Protein AF-A0A258SBU0-F1 (afdb_monomer)

Sequence (591 aa):
MAEHQRAELSAAFKVKAISLIIVVALVLLYWWTFNDESRAESRYRLAQSAAPDIIPSAPIALHGDIRVIGIAGDGEPVDRSDRDERGNVRRYREGCDALCAALLAMPAVRSVTVVSLDLFKEAPKPGAGTRFRLVPRAQCSAPTVLPQNPDALRDPADAAAARRLEERAWPGNVAGNPKWTAVFLQRQSLATEWALRLSTRDCIIAEPPKPHADFTIGKYVYERFGRSPPSYEWNWSFDALPVTASLLQVTDGQGRIRFRQTHASTLMLIRPLLPGLVGFVSYATPVFGWLRTPLINDSADREIDDNSRLLKYTTLTPTKITGQSIPLVKARLIELVGNRSAPASDPAFGLVDGWMQSLGLATVQDDDRKLLVDLIKDKRVTQFQSIDDAIVHFGDDLTVLHAPILRRIAADGANREVVQPLAAQLYRLPDRSPAIIALEDAILKDPKKRRYADGLIVQQADRGAAAVPLLIRIIREHAERSQIAREQAINNHPDQEIEPIAAARIALCRIGPAAIGAVDALREMMANDLLPERTLDDINWKVMLARIGTPLHEITKPSSRGQITEAKFQERLGKNMVDFDVRRGCDVSSV

Solvent-accessible surface area (backbone atoms only — not comparable to full-atom values): 32927 Å² total; per-residue (Å²): 116,73,67,62,56,51,54,52,53,51,51,55,50,50,52,52,51,49,52,49,50,51,51,51,49,50,50,52,50,55,51,50,52,51,47,50,52,22,33,51,47,31,52,49,52,44,62,72,57,43,59,84,65,38,80,58,96,58,56,43,82,71,43,38,34,33,31,40,30,41,66,80,47,90,64,75,77,69,55,84,77,50,45,45,102,84,69,43,60,54,66,80,78,92,60,45,26,14,65,46,42,33,48,54,68,36,88,56,32,59,31,37,27,43,25,87,58,69,88,79,75,79,83,78,58,75,69,58,45,45,19,36,30,70,42,54,44,94,72,58,90,61,82,51,59,72,59,44,62,41,52,71,53,57,51,70,67,57,52,50,50,51,49,55,51,51,62,68,53,55,92,59,70,77,80,87,38,69,66,50,54,50,53,49,52,63,57,44,40,48,48,46,49,48,23,51,40,47,55,70,53,27,27,32,45,83,44,80,38,68,79,74,39,48,26,38,42,36,38,48,70,48,67,40,85,57,77,76,67,95,52,84,73,52,43,90,65,71,66,52,56,31,30,45,28,39,35,43,35,34,26,40,57,86,70,48,78,57,32,32,45,49,44,26,38,34,54,32,64,75,45,82,66,45,88,42,72,53,70,54,102,86,52,68,46,82,43,79,28,35,38,52,41,87,42,61,80,63,97,83,66,98,64,78,60,59,66,64,52,45,47,66,50,25,62,58,56,57,75,73,75,79,73,79,47,71,68,58,55,53,52,51,49,53,52,50,71,71,37,81,86,62,60,64,74,44,39,50,62,72,42,49,38,64,52,27,49,49,40,73,79,47,89,75,51,74,68,54,56,52,47,53,49,50,49,57,64,36,82,56,54,63,66,35,86,28,49,65,50,34,50,71,57,61,56,84,79,39,51,77,46,54,65,44,46,53,54,38,32,65,73,41,26,82,43,53,61,44,22,33,48,52,21,58,45,54,64,76,44,73,73,72,67,86,59,86,48,73,68,56,48,57,28,71,72,31,75,64,38,31,38,36,28,34,23,57,46,33,43,38,24,82,48,37,52,77,31,40,68,59,39,52,49,48,35,50,58,28,25,53,50,28,46,53,37,59,76,64,71,51,98,60,67,51,66,59,36,42,47,39,38,53,22,28,47,31,12,42,27,63,35,15,59,61,28,41,84,44,51,64,62,51,51,52,38,57,77,65,63,40,54,57,67,74,58,71,42,31,66,66,47,51,50,24,42,49,42,17,62,47,60,56,91,78,55,76,70,37,74,90,52,74,91,57,54,58,70,59,44,38,52,49,52,54,58,51,61,74,78,58,51,60,80,65,69,43,66,65,90,78,127

pLDDT: mean 78.69, std 15.48, range [25.23, 97.31]

Secondary structure (DSSP, 8-state):
-HHHHHHHHHHHHHHHHHHHHHHHHHHHHHHHHHHHHHHHHHHHHHHHH-PPPB--SS-B---EEEEEES---S-----TT-B-TTS-B--------HHHHHHHHSTTEEEEEEEPPPSS--SPPTT-SEEEEEEEGGG--SPPPPPSSGGGS--HHHHHHHHHHHHHH-SS-STT-HHHHHHHHHHTHHHHHHHHHHHHTEEEEEEPPPS--SEEEEEEEEEESSPPPS-SSEES--SPPPEEEEEEEEEETTS-EEEEEEEEEEEEEEES---EEEEETTEEEEE-SEEEEEEESSSS-SS--HHHHHHHHBSPPPPP-----HHHHHHHHHHHHH-TTS-TT-GGGGGHHHHHHHGGGS---HHHHHHHHHHHH-TT----TTHHHHHHHHTT--HHHHHHHHHHHHHHTT-HHHHHHHHTTGGG-S---SSPPHHHHHHHH-TTTTTT-HHHHHHGGGGGGGGHHHHHHHHHHHHHHHHHHHHT--S--GGGGTHHHHHHHHHHHHHGGGGGGGHHHHHHHHHTT-S-HHHHT-HHHHHHHHHHT--GGGSPPPTT-TTS-HHHHHHHHHHHHHT--HHHHSS-S--

Mean predicted aligned error: 13.84 Å

Structure (mmCIF, N/CA/C/O backbone):
data_AF-A0A258SBU0-F1
#
_entry.id   AF-A0A258SBU0-F1
#
loop_
_atom_site.group_PDB
_atom_site.id
_atom_site.type_symbol
_atom_site.label_atom_id
_atom_site.label_alt_id
_atom_site.label_comp_id
_atom_site.label_asym_id
_atom_site.label_entity_id
_atom_site.label_seq_id
_atom_site.pdbx_PDB_ins_code
_atom_site.Cartn_x
_atom_site.Cartn_y
_atom_site.Cartn_z
_atom_site.occupancy
_atom_site.B_iso_or_equiv
_atom_site.auth_seq_id
_atom_site.auth_comp_id
_atom_site.auth_asym_id
_atom_site.auth_atom_id
_atom_site.pdbx_PDB_model_num
ATOM 1 N N . MET A 1 1 ? -80.700 -7.078 -44.239 1.00 50.84 1 MET A N 1
ATOM 2 C CA . MET A 1 1 ? -79.692 -8.052 -43.747 1.00 50.84 1 MET A CA 1
ATOM 3 C C . MET A 1 1 ? -78.393 -7.397 -43.261 1.00 50.84 1 MET A C 1
ATOM 5 O O . MET A 1 1 ? -77.913 -7.797 -42.212 1.00 50.84 1 MET A O 1
ATOM 9 N N . ALA A 1 2 ? -77.854 -6.366 -43.930 1.00 53.31 2 ALA A N 1
ATOM 10 C CA . ALA A 1 2 ? -76.596 -5.714 -43.522 1.00 53.31 2 ALA A CA 1
ATOM 11 C C . ALA A 1 2 ? -76.666 -4.861 -42.227 1.00 53.31 2 ALA A C 1
ATOM 13 O O . ALA A 1 2 ? -75.663 -4.726 -41.529 1.00 53.31 2 ALA A O 1
ATOM 14 N N . GLU A 1 3 ? -77.830 -4.305 -41.867 1.00 51.34 3 GLU A N 1
ATOM 15 C CA . GLU A 1 3 ? -77.994 -3.517 -40.628 1.00 51.34 3 GLU A CA 1
ATOM 16 C C . GLU A 1 3 ? -78.037 -4.375 -39.359 1.00 51.34 3 GLU A C 1
ATOM 18 O O . GLU A 1 3 ? -77.474 -3.986 -38.336 1.00 51.34 3 GLU A O 1
ATOM 23 N N . HIS A 1 4 ? -78.619 -5.576 -39.434 1.00 51.84 4 HIS A N 1
ATOM 24 C CA . HIS A 1 4 ? -78.709 -6.461 -38.272 1.00 51.84 4 HIS A CA 1
ATOM 25 C C . HIS A 1 4 ? -77.330 -7.020 -37.879 1.00 51.84 4 HIS A C 1
ATOM 27 O O . HIS A 1 4 ? -76.992 -7.036 -36.698 1.00 51.84 4 HIS A O 1
ATOM 33 N N . GLN A 1 5 ? -76.481 -7.340 -38.868 1.00 49.09 5 GLN A N 1
ATOM 34 C CA . GLN A 1 5 ? -75.089 -7.753 -38.639 1.00 49.09 5 GLN A CA 1
ATOM 35 C C . GLN A 1 5 ? -74.208 -6.628 -38.062 1.00 49.09 5 GLN A C 1
ATOM 37 O O . GLN A 1 5 ? -73.324 -6.901 -37.251 1.00 49.09 5 GLN A O 1
ATOM 42 N N . ARG A 1 6 ? -74.444 -5.353 -38.420 1.00 52.56 6 ARG A N 1
ATOM 43 C CA . ARG A 1 6 ? -73.710 -4.211 -37.832 1.00 52.56 6 ARG A CA 1
ATOM 44 C C . ARG A 1 6 ? -74.069 -3.973 -36.363 1.00 52.56 6 ARG A C 1
ATOM 46 O O . ARG A 1 6 ? -73.183 -3.635 -35.576 1.00 52.56 6 ARG A O 1
ATOM 53 N N . ALA A 1 7 ? -75.333 -4.168 -35.984 1.00 54.12 7 ALA A N 1
ATOM 54 C CA . ALA A 1 7 ? -75.779 -4.028 -34.598 1.00 54.12 7 ALA A CA 1
ATOM 55 C C . ALA A 1 7 ? -75.195 -5.127 -33.687 1.00 54.12 7 ALA A C 1
ATOM 57 O O . ALA A 1 7 ? -74.716 -4.826 -32.592 1.00 54.12 7 ALA A O 1
ATOM 58 N N . GLU A 1 8 ? -75.139 -6.375 -34.163 1.00 53.78 8 GLU A N 1
ATOM 59 C CA . GLU A 1 8 ? -74.544 -7.490 -33.412 1.00 53.78 8 GLU A CA 1
ATOM 60 C C . GLU A 1 8 ? -73.018 -7.369 -33.271 1.00 53.78 8 GLU A C 1
ATOM 62 O O . GLU A 1 8 ? -72.479 -7.591 -32.184 1.00 53.78 8 GLU A O 1
ATOM 67 N N . LEU A 1 9 ? -72.313 -6.917 -34.318 1.00 51.19 9 LEU A N 1
ATOM 68 C CA . LEU A 1 9 ? -70.873 -6.631 -34.247 1.00 51.19 9 LEU A CA 1
ATOM 69 C C . LEU A 1 9 ? -70.554 -5.492 -33.261 1.00 51.19 9 LEU A C 1
ATOM 71 O O . LEU A 1 9 ? -69.560 -5.567 -32.538 1.00 51.19 9 LEU A O 1
ATOM 75 N N . SER A 1 10 ? -71.410 -4.466 -33.176 1.00 60.03 10 SER A N 1
ATOM 76 C CA . SER A 1 10 ? -71.272 -3.362 -32.212 1.00 60.03 10 SER A CA 1
ATOM 77 C C . SER A 1 10 ? -71.457 -3.824 -30.762 1.00 60.03 10 SER A C 1
ATOM 79 O O . SER A 1 10 ? -70.680 -3.438 -29.885 1.00 60.03 10 SER A O 1
ATOM 81 N N . ALA A 1 11 ? -72.450 -4.679 -30.501 1.00 59.41 11 ALA A N 1
ATOM 82 C CA . ALA A 1 11 ? -72.702 -5.228 -29.172 1.00 59.41 11 ALA A CA 1
ATOM 83 C C . ALA A 1 11 ? -71.571 -6.169 -28.720 1.00 59.41 11 ALA A C 1
ATOM 85 O O . ALA A 1 11 ? -71.055 -6.020 -27.611 1.00 59.41 11 ALA A O 1
ATOM 86 N N . ALA A 1 12 ? -71.106 -7.064 -29.598 1.00 60.84 12 ALA A N 1
ATOM 87 C CA . ALA A 1 12 ? -69.988 -7.963 -29.311 1.00 60.84 12 ALA A CA 1
ATOM 88 C C . ALA A 1 12 ? -68.671 -7.205 -29.054 1.00 60.84 12 ALA A C 1
ATOM 90 O O . ALA A 1 12 ? -67.899 -7.585 -28.171 1.00 60.84 12 ALA A O 1
ATOM 91 N N . PHE A 1 13 ? -68.420 -6.108 -29.778 1.00 66.38 13 PHE A N 1
ATOM 92 C CA . PHE A 1 13 ? -67.245 -5.262 -29.556 1.00 66.38 13 PHE A CA 1
ATOM 93 C C . PHE A 1 13 ? -67.315 -4.516 -28.216 1.00 66.38 13 PHE A C 1
ATOM 95 O O . PHE A 1 13 ? -66.326 -4.478 -27.487 1.00 66.38 13 PHE A O 1
ATOM 102 N N . LYS A 1 14 ? -68.489 -3.987 -27.840 1.00 67.75 14 LYS A N 1
ATOM 103 C CA . LYS A 1 14 ? -68.703 -3.336 -26.536 1.00 67.75 14 LYS A CA 1
ATOM 104 C C . LYS A 1 14 ? -68.520 -4.306 -25.371 1.00 67.75 14 LYS A C 1
ATOM 106 O O . LYS A 1 14 ? -67.844 -3.956 -24.411 1.00 67.75 14 LYS A O 1
ATOM 111 N N . VAL A 1 15 ? -69.053 -5.525 -25.468 1.00 71.50 15 VAL A N 1
ATOM 112 C CA . VAL A 1 15 ? -68.876 -6.552 -24.427 1.00 71.50 15 VAL A CA 1
ATOM 113 C C . VAL A 1 15 ? -67.400 -6.931 -24.289 1.00 71.50 15 VAL A C 1
ATOM 115 O O . VAL A 1 15 ? -66.886 -6.928 -23.177 1.00 71.50 15 VAL A O 1
ATOM 118 N N . LYS A 1 16 ? -66.675 -7.148 -25.398 1.00 69.50 16 LYS A N 1
ATOM 119 C CA . LYS A 1 16 ? -65.227 -7.426 -25.358 1.00 69.50 16 LYS A CA 1
ATOM 120 C C . LYS A 1 16 ? -64.413 -6.264 -24.783 1.00 69.50 16 LYS A C 1
ATOM 122 O O . LYS A 1 16 ? -63.496 -6.504 -24.004 1.00 69.50 16 LYS A O 1
ATOM 127 N N . ALA A 1 17 ? -64.753 -5.023 -25.129 1.00 70.25 17 ALA A N 1
ATOM 128 C CA . ALA A 1 17 ? -64.096 -3.838 -24.586 1.00 70.25 17 ALA A CA 1
ATOM 129 C C . ALA A 1 17 ? -64.351 -3.684 -23.077 1.00 70.25 17 ALA A C 1
ATOM 131 O O . ALA A 1 17 ? -63.416 -3.427 -22.325 1.00 70.25 17 ALA A O 1
ATOM 132 N N . ILE A 1 18 ? -65.585 -3.910 -22.615 1.00 74.31 18 ILE A N 1
ATOM 133 C CA . ILE A 1 18 ? -65.937 -3.880 -21.188 1.00 74.31 18 ILE A CA 1
ATOM 134 C C . ILE A 1 18 ? -65.228 -5.009 -20.432 1.00 74.31 18 ILE A C 1
ATOM 136 O O . ILE A 1 18 ? -64.638 -4.753 -19.386 1.00 74.31 18 ILE A O 1
ATOM 140 N N . SER A 1 19 ? -65.205 -6.233 -20.967 1.00 71.44 19 SER A N 1
ATOM 141 C CA . SER A 1 19 ? -64.456 -7.345 -20.371 1.00 71.44 19 SER A CA 1
ATOM 142 C C . SER A 1 19 ? -62.960 -7.047 -20.287 1.00 71.44 19 SER A C 1
ATOM 144 O O . SER A 1 19 ? -62.352 -7.318 -19.257 1.00 71.44 19 SER A O 1
ATOM 146 N N . LEU A 1 20 ? -62.368 -6.439 -21.321 1.00 77.44 20 LEU A N 1
ATOM 147 C CA . LEU A 1 20 ? -60.964 -6.027 -21.298 1.00 77.44 20 LEU A CA 1
ATOM 148 C C . LEU A 1 20 ? -60.708 -4.965 -20.221 1.00 77.44 20 LEU A C 1
ATOM 150 O O . LEU A 1 20 ? -59.744 -5.086 -19.474 1.00 77.44 20 LEU A O 1
ATOM 154 N N . ILE A 1 21 ? -61.582 -3.963 -20.098 1.00 77.31 21 ILE A N 1
ATOM 155 C CA . ILE A 1 21 ? -61.472 -2.922 -19.066 1.00 77.31 21 ILE A CA 1
ATOM 156 C C . ILE A 1 21 ? -61.596 -3.527 -17.664 1.00 77.31 21 ILE A C 1
ATOM 158 O O . ILE A 1 21 ? -60.803 -3.187 -16.793 1.00 77.31 21 ILE A O 1
ATOM 162 N N . ILE A 1 22 ? -62.540 -4.448 -17.445 1.00 78.25 22 ILE A N 1
ATOM 163 C CA . ILE A 1 22 ? -62.712 -5.138 -16.158 1.00 78.25 22 ILE A CA 1
ATOM 164 C C . ILE A 1 22 ? -61.473 -5.974 -15.827 1.00 78.25 22 ILE A C 1
ATOM 166 O O . ILE A 1 22 ? -60.983 -5.906 -14.705 1.00 78.25 22 ILE A O 1
ATOM 170 N N . VAL A 1 23 ? -60.925 -6.716 -16.793 1.00 79.06 23 VAL A N 1
ATOM 171 C CA . VAL A 1 23 ? -59.691 -7.490 -16.597 1.00 79.06 23 VAL A CA 1
ATOM 172 C C . VAL A 1 23 ? -58.517 -6.566 -16.273 1.00 79.06 23 VAL A C 1
ATOM 174 O O . VAL A 1 23 ? -57.802 -6.821 -15.311 1.00 79.06 23 VAL A O 1
ATOM 177 N N . VAL A 1 24 ? -58.339 -5.464 -17.006 1.00 74.69 24 VAL A N 1
ATOM 178 C CA . VAL A 1 24 ? -57.278 -4.481 -16.731 1.00 74.69 24 VAL A CA 1
ATOM 179 C C . VAL A 1 24 ? -57.455 -3.851 -15.347 1.00 74.69 24 VAL A C 1
ATOM 181 O O . VAL A 1 24 ? -56.484 -3.742 -14.605 1.00 74.69 24 VAL A O 1
ATOM 184 N N . ALA A 1 25 ? -58.680 -3.490 -14.962 1.00 71.00 25 ALA A N 1
ATOM 185 C CA . ALA A 1 25 ? -58.974 -2.929 -13.647 1.00 71.00 25 ALA A CA 1
ATOM 186 C C . ALA A 1 25 ? -58.708 -3.934 -12.517 1.00 71.00 25 ALA A C 1
ATOM 188 O O . ALA A 1 25 ? -58.109 -3.562 -11.513 1.00 71.00 25 ALA A O 1
ATOM 189 N N . LEU A 1 26 ? -59.088 -5.204 -12.690 1.00 72.38 26 LEU A N 1
ATOM 190 C CA . LEU A 1 26 ? -58.810 -6.275 -11.729 1.00 72.38 26 LEU A CA 1
ATOM 191 C C . LEU A 1 26 ? -57.311 -6.560 -11.613 1.00 72.38 26 LEU A C 1
ATOM 193 O O . LEU A 1 26 ? -56.822 -6.722 -10.500 1.00 72.38 26 LEU A O 1
ATOM 197 N N . VAL A 1 27 ? -56.569 -6.562 -12.726 1.00 74.81 27 VAL A N 1
ATOM 198 C CA . VAL A 1 27 ? -55.104 -6.688 -12.705 1.00 74.81 27 VAL A CA 1
ATOM 199 C C . VAL A 1 27 ? -54.482 -5.500 -11.973 1.00 74.81 27 VAL A C 1
ATOM 201 O O . VAL A 1 27 ? -53.658 -5.711 -11.093 1.00 74.81 27 VAL A O 1
ATOM 204 N N . LEU A 1 28 ? -54.900 -4.263 -12.256 1.00 71.38 28 LEU A N 1
ATOM 205 C CA . LEU A 1 28 ? -54.383 -3.071 -11.571 1.00 71.38 28 LEU A CA 1
ATOM 206 C C . LEU A 1 28 ? -54.712 -3.060 -10.070 1.00 71.38 28 LEU A C 1
ATOM 208 O O . LEU A 1 28 ? -53.843 -2.720 -9.272 1.00 71.38 28 LEU A O 1
ATOM 212 N N . LEU A 1 29 ? -55.925 -3.463 -9.676 1.00 65.75 29 LEU A N 1
ATOM 213 C CA . LEU A 1 29 ? -56.333 -3.602 -8.272 1.00 65.75 29 LEU A CA 1
ATOM 214 C C . LEU A 1 29 ? -55.517 -4.678 -7.553 1.00 65.75 29 LEU A C 1
ATOM 216 O O . LEU A 1 29 ? -54.957 -4.402 -6.497 1.00 65.75 29 LEU A O 1
ATOM 220 N N . TYR A 1 30 ? -55.390 -5.861 -8.157 1.00 68.19 30 TYR A N 1
ATOM 221 C CA . TYR A 1 30 ? -54.560 -6.952 -7.645 1.00 68.19 30 TYR A CA 1
ATOM 222 C C . TYR A 1 30 ? -53.093 -6.516 -7.507 1.00 68.19 30 TYR A C 1
ATOM 224 O O . TYR A 1 30 ? -52.420 -6.817 -6.528 1.00 68.19 30 TYR A O 1
ATOM 232 N N . TRP A 1 31 ? -52.583 -5.733 -8.456 1.00 67.06 31 TRP A N 1
ATOM 233 C CA . TRP A 1 31 ? -51.226 -5.193 -8.393 1.00 67.06 31 TRP A CA 1
ATOM 234 C C . TRP A 1 31 ? -51.054 -4.163 -7.280 1.00 67.06 31 TRP A C 1
ATOM 236 O O . TRP A 1 31 ? -49.995 -4.096 -6.657 1.00 67.06 31 TRP A O 1
ATOM 246 N N . TRP A 1 32 ? -52.067 -3.338 -7.032 1.00 66.88 32 TRP A N 1
ATOM 247 C CA . TRP A 1 32 ? -52.011 -2.324 -5.988 1.00 66.88 32 TRP A CA 1
ATOM 248 C C . TRP A 1 32 ? -52.002 -2.965 -4.594 1.00 66.88 32 TRP A C 1
ATOM 250 O O . TRP A 1 32 ? -51.148 -2.622 -3.778 1.00 66.88 32 TRP A O 1
ATOM 260 N N . THR A 1 33 ? -52.846 -3.977 -4.362 1.00 66.06 33 THR A N 1
ATOM 261 C CA . THR A 1 33 ? -52.927 -4.682 -3.072 1.00 66.06 33 THR A CA 1
ATOM 262 C C . THR A 1 33 ? -51.648 -5.450 -2.732 1.00 66.06 33 THR A C 1
ATOM 264 O O . THR A 1 33 ? -51.142 -5.314 -1.622 1.00 66.06 33 THR A O 1
ATOM 267 N N . PHE A 1 34 ? -51.054 -6.181 -3.685 1.00 65.50 34 PHE A N 1
ATOM 268 C CA . PHE A 1 34 ? -49.802 -6.922 -3.442 1.00 65.50 34 PHE A CA 1
ATOM 269 C C . PHE A 1 34 ? -48.603 -6.003 -3.164 1.00 65.50 34 PHE A C 1
ATOM 271 O O . PHE A 1 34 ? -47.743 -6.320 -2.338 1.00 65.50 34 PHE A O 1
ATOM 278 N N . ASN A 1 35 ? -48.540 -4.845 -3.828 1.00 69.31 35 ASN A N 1
ATOM 279 C CA . ASN A 1 35 ? -47.503 -3.852 -3.550 1.00 69.31 35 ASN A CA 1
ATOM 280 C C . ASN A 1 35 ? -47.633 -3.291 -2.129 1.00 69.31 35 ASN A C 1
ATOM 282 O O . ASN A 1 35 ? -46.621 -3.116 -1.450 1.00 69.31 35 ASN A O 1
ATOM 286 N N . ASP A 1 36 ? -48.854 -3.021 -1.672 1.00 78.00 36 ASP A N 1
ATOM 287 C CA . ASP A 1 36 ? -49.087 -2.472 -0.338 1.00 78.00 36 ASP A CA 1
ATOM 288 C C . ASP A 1 36 ? -48.851 -3.499 0.774 1.00 78.00 36 ASP A C 1
ATOM 290 O O . ASP A 1 36 ? -48.233 -3.148 1.781 1.00 78.00 36 ASP A O 1
ATOM 294 N N . GLU A 1 37 ? -49.206 -4.771 0.569 1.00 82.88 37 GLU A N 1
ATOM 295 C CA . GLU A 1 37 ? -48.856 -5.859 1.494 1.00 82.88 37 GLU A CA 1
ATOM 296 C C . GLU A 1 37 ? -47.337 -6.052 1.600 1.00 82.88 37 GLU A C 1
ATOM 298 O O . GLU A 1 37 ? -46.791 -6.079 2.703 1.00 82.88 37 GLU A O 1
ATOM 303 N N . SER A 1 38 ? -46.622 -6.086 0.470 1.00 83.31 38 SER A N 1
ATOM 304 C CA . SER A 1 38 ? -45.155 -6.198 0.448 1.00 83.31 38 SER A CA 1
ATOM 305 C C . SER A 1 38 ? -44.466 -5.032 1.163 1.00 83.31 38 SER A C 1
ATOM 307 O O . SER A 1 38 ? -43.501 -5.217 1.916 1.00 83.31 38 SER A O 1
ATOM 309 N N . ARG A 1 39 ? -44.971 -3.807 0.971 1.00 85.00 39 ARG A N 1
ATOM 310 C CA . ARG A 1 39 ? -44.469 -2.605 1.654 1.00 85.00 39 ARG A CA 1
ATOM 311 C C . ARG A 1 39 ? -44.753 -2.640 3.149 1.00 85.00 39 ARG A C 1
ATOM 313 O O . ARG A 1 39 ? -43.866 -2.301 3.933 1.00 85.00 39 ARG A O 1
ATOM 320 N N . ALA A 1 40 ? -45.966 -3.023 3.543 1.00 87.75 40 ALA A N 1
ATOM 321 C CA . ALA A 1 40 ? -46.354 -3.155 4.942 1.00 87.75 40 ALA A CA 1
ATOM 322 C C . ALA A 1 40 ? -45.492 -4.207 5.649 1.00 87.75 40 ALA A C 1
ATOM 324 O O . ALA A 1 40 ? -44.935 -3.922 6.708 1.00 87.75 40 ALA A O 1
ATOM 325 N N . GLU A 1 41 ? -45.282 -5.359 5.014 1.00 89.25 41 GLU A N 1
ATOM 326 C CA . GLU A 1 41 ? -44.422 -6.424 5.525 1.00 89.25 41 GLU A CA 1
ATOM 327 C C . GLU A 1 41 ? -42.953 -5.983 5.602 1.00 89.25 41 GLU A C 1
ATOM 329 O O . GLU A 1 41 ? -42.286 -6.226 6.603 1.00 89.25 41 GLU A O 1
ATOM 334 N N . SER A 1 42 ? -42.442 -5.250 4.606 1.00 87.81 42 SER A N 1
ATOM 335 C CA . SER A 1 42 ? -41.079 -4.691 4.648 1.00 87.81 42 SER A CA 1
ATOM 336 C C . SER A 1 42 ? -40.892 -3.734 5.836 1.00 87.81 42 SER A C 1
ATOM 338 O O . SER A 1 42 ? -39.877 -3.799 6.530 1.00 87.81 42 SER A O 1
ATOM 340 N N . ARG A 1 43 ? -41.883 -2.872 6.116 1.00 89.69 43 ARG A N 1
ATOM 341 C CA . ARG A 1 43 ? -41.878 -1.974 7.288 1.00 89.69 43 ARG A CA 1
ATOM 342 C C . ARG A 1 43 ? -41.978 -2.747 8.599 1.00 89.69 43 ARG A C 1
ATOM 344 O O . ARG A 1 43 ? -41.254 -2.429 9.539 1.00 89.69 43 ARG A O 1
ATOM 351 N N . TYR A 1 44 ? -42.837 -3.763 8.653 1.00 90.56 44 TYR A N 1
ATOM 352 C CA . TYR A 1 44 ? -42.989 -4.632 9.817 1.00 90.56 44 TYR A CA 1
ATOM 353 C C . TYR A 1 44 ? -41.681 -5.371 10.135 1.00 90.56 44 TYR A C 1
ATOM 355 O O . TYR A 1 44 ? -41.174 -5.270 11.253 1.00 90.56 44 TYR A O 1
ATOM 363 N N . ARG A 1 45 ? -41.079 -6.040 9.144 1.00 90.00 45 ARG A N 1
ATOM 364 C CA . ARG A 1 45 ? -39.795 -6.747 9.286 1.00 90.00 45 ARG A CA 1
ATOM 365 C C . ARG A 1 45 ? -38.673 -5.818 9.720 1.00 90.00 45 ARG A C 1
ATOM 367 O O . ARG A 1 45 ? -37.878 -6.184 10.589 1.00 90.00 45 ARG A O 1
ATOM 374 N N . LEU A 1 46 ? -38.606 -4.620 9.140 1.00 87.81 46 LEU A N 1
ATOM 375 C CA . LEU A 1 46 ? -37.621 -3.619 9.533 1.00 87.81 46 LEU A CA 1
ATOM 376 C C . LEU A 1 46 ? -37.792 -3.223 11.007 1.00 87.81 46 LEU A C 1
ATOM 378 O O . LEU A 1 46 ? -36.829 -3.287 11.770 1.00 87.81 46 LEU A O 1
ATOM 382 N N . ALA A 1 47 ? -39.018 -2.895 11.427 1.00 86.75 47 ALA A N 1
ATOM 383 C CA . ALA A 1 47 ? -39.319 -2.524 12.809 1.00 86.75 47 ALA A CA 1
ATOM 384 C C . ALA A 1 47 ? -38.997 -3.652 13.809 1.00 86.75 47 ALA A C 1
ATOM 386 O O . ALA A 1 47 ? -38.485 -3.385 14.890 1.00 86.75 47 ALA A O 1
ATOM 387 N N . GLN A 1 48 ? -39.229 -4.913 13.432 1.00 87.56 48 GLN A N 1
ATOM 388 C CA . GLN A 1 48 ? -38.902 -6.094 14.245 1.00 87.56 48 GLN A CA 1
ATOM 389 C C . GLN A 1 48 ? -37.399 -6.423 14.297 1.00 87.56 48 GLN A C 1
ATOM 391 O O . GLN A 1 48 ? -36.967 -7.225 15.127 1.00 87.56 48 GLN A O 1
ATOM 396 N N . SER A 1 49 ? -36.590 -5.860 13.397 1.00 84.56 49 SER A N 1
ATOM 397 C CA . SER A 1 49 ? -35.146 -6.133 13.333 1.00 84.56 49 SER A CA 1
ATOM 398 C C . SER A 1 49 ? -34.307 -5.118 14.097 1.00 84.56 49 SER A C 1
ATOM 400 O O . SER A 1 49 ? -33.174 -5.427 14.459 1.00 84.56 49 SER A O 1
ATOM 402 N N . ALA A 1 50 ? -34.851 -3.933 14.367 1.00 78.62 50 ALA A N 1
ATOM 403 C CA . ALA A 1 50 ? -34.184 -2.918 15.163 1.00 78.62 50 ALA A CA 1
ATOM 404 C C . ALA A 1 50 ? -34.278 -3.270 16.657 1.00 78.62 50 ALA A C 1
ATOM 406 O O . ALA A 1 50 ? -35.363 -3.275 17.240 1.00 78.62 50 ALA A O 1
ATOM 407 N N . ALA A 1 51 ? -33.145 -3.559 17.301 1.00 79.88 51 ALA A N 1
ATOM 408 C CA . ALA A 1 51 ? -33.098 -3.601 18.758 1.00 79.88 51 ALA A CA 1
ATOM 409 C C . ALA A 1 51 ? -33.134 -2.162 19.306 1.00 79.88 51 ALA A C 1
ATOM 411 O O . ALA A 1 51 ? -32.554 -1.270 18.686 1.00 79.88 51 ALA A O 1
ATOM 412 N N . PRO A 1 52 ? -33.778 -1.917 20.463 1.00 85.38 52 PRO A N 1
ATOM 413 C CA . PRO A 1 52 ? -33.863 -0.576 21.022 1.00 85.38 52 PRO A CA 1
ATOM 414 C C . PRO A 1 52 ? -32.476 -0.056 21.399 1.00 85.38 52 PRO A C 1
ATOM 416 O O . PRO A 1 52 ? -31.714 -0.721 22.121 1.00 85.38 52 PRO A O 1
ATOM 419 N N . ASP A 1 53 ? -32.179 1.148 20.925 1.00 89.06 53 ASP A N 1
ATOM 420 C CA . ASP A 1 53 ? -30.924 1.830 21.198 1.00 89.06 53 ASP A CA 1
ATOM 421 C C . ASP A 1 53 ? -30.776 2.130 22.695 1.00 89.06 53 ASP A C 1
ATOM 423 O O . ASP A 1 53 ? -31.734 2.442 23.404 1.00 89.06 53 ASP A O 1
ATOM 427 N N . ILE A 1 54 ? -29.543 2.023 23.183 1.00 92.81 54 ILE A N 1
ATOM 428 C CA . ILE A 1 54 ? -29.145 2.433 24.528 1.00 92.81 54 ILE A CA 1
ATOM 429 C C . ILE A 1 54 ? -28.056 3.476 24.342 1.00 92.81 54 ILE A C 1
ATOM 431 O O . ILE A 1 54 ? -26.921 3.142 24.001 1.00 92.81 54 ILE A O 1
ATOM 435 N N . ILE A 1 55 ? -28.406 4.739 24.567 1.00 91.75 55 ILE A N 1
ATOM 436 C CA . ILE A 1 55 ? -27.477 5.860 24.455 1.00 91.75 55 ILE A CA 1
ATOM 437 C C . ILE A 1 55 ? -27.061 6.283 25.867 1.00 91.75 55 ILE A C 1
ATOM 439 O O . ILE A 1 55 ? -27.929 6.641 26.668 1.00 91.75 55 ILE A O 1
ATOM 443 N N . PRO A 1 56 ? -25.764 6.233 26.212 1.00 92.06 56 PRO A N 1
ATOM 444 C CA . PRO A 1 56 ? -25.317 6.640 27.531 1.00 92.06 56 PRO A CA 1
ATOM 445 C C . PRO A 1 56 ? -25.448 8.161 27.691 1.00 92.06 56 PRO A C 1
ATOM 447 O O . PRO A 1 56 ? -25.228 8.923 26.750 1.00 92.06 56 PRO A O 1
ATOM 450 N N . SER A 1 57 ? -25.785 8.611 28.902 1.00 90.19 57 SER A N 1
ATOM 451 C CA . SER A 1 57 ? -25.906 10.039 29.232 1.00 90.19 57 SER A CA 1
ATOM 452 C C . SER A 1 57 ? -24.557 10.761 29.335 1.00 90.19 57 SER A C 1
ATOM 454 O O . SER A 1 57 ? -24.513 11.987 29.281 1.00 90.19 57 SER A O 1
ATOM 456 N N . ALA A 1 58 ? -23.462 10.012 29.474 1.00 92.19 58 ALA A N 1
ATOM 457 C CA . ALA A 1 58 ? -22.088 10.502 29.487 1.00 92.19 58 ALA A CA 1
ATOM 458 C C . ALA A 1 58 ? -21.154 9.474 28.818 1.00 92.19 58 ALA A C 1
ATOM 460 O O . ALA A 1 58 ? -21.489 8.285 28.809 1.00 92.19 58 ALA A O 1
ATOM 461 N N . PRO A 1 59 ? -19.987 9.887 28.286 1.00 93.81 59 PRO A N 1
ATOM 462 C CA . PRO A 1 59 ? -19.039 8.962 27.671 1.00 93.81 59 PRO A CA 1
ATOM 463 C C . PRO A 1 59 ? -18.621 7.822 28.613 1.00 93.81 59 PRO A C 1
ATOM 465 O O . PRO A 1 59 ? -18.290 8.040 29.779 1.00 93.81 59 PRO A O 1
ATOM 468 N N . ILE A 1 60 ? -18.622 6.592 28.100 1.00 95.44 60 ILE A N 1
ATOM 469 C CA . ILE A 1 60 ? -18.225 5.388 28.839 1.00 95.44 60 ILE A CA 1
ATOM 470 C C . ILE A 1 60 ? -16.706 5.393 29.042 1.00 95.44 60 ILE A C 1
ATOM 472 O O . ILE A 1 60 ? -15.952 5.333 28.072 1.00 95.44 60 ILE A O 1
ATOM 476 N N . ALA A 1 61 ? -16.265 5.418 30.301 1.00 95.06 61 ALA A N 1
ATOM 477 C CA . ALA A 1 61 ? -14.852 5.369 30.670 1.00 95.06 61 ALA A CA 1
ATOM 478 C C . ALA A 1 61 ? -14.239 3.981 30.421 1.00 95.06 61 ALA A C 1
ATOM 480 O O . ALA A 1 61 ? -14.327 3.090 31.270 1.00 95.06 61 ALA A O 1
ATOM 481 N N . LEU A 1 62 ? -13.613 3.806 29.258 1.00 95.62 62 LEU A N 1
ATOM 482 C CA . LEU A 1 62 ? -12.924 2.574 28.877 1.00 95.62 62 LEU A CA 1
ATOM 483 C C . LEU A 1 62 ? -11.616 2.422 29.663 1.00 95.62 62 LEU A C 1
ATOM 485 O O . LEU A 1 62 ? -10.811 3.351 29.740 1.00 95.62 62 LEU A O 1
ATOM 489 N N . HIS A 1 63 ? -11.407 1.241 30.242 1.00 95.88 63 HIS A N 1
ATOM 490 C CA . HIS A 1 63 ? -10.220 0.898 31.022 1.00 95.88 63 HIS A CA 1
ATOM 491 C C . HIS A 1 63 ? -10.033 -0.623 31.086 1.00 95.88 63 HIS A C 1
ATOM 493 O O . HIS A 1 63 ? -10.942 -1.381 30.755 1.00 95.88 63 HIS A O 1
ATOM 499 N N . GLY A 1 64 ? -8.860 -1.062 31.544 1.00 95.94 64 GLY A N 1
ATOM 500 C CA . GLY A 1 64 ? -8.574 -2.473 31.791 1.00 95.94 64 GLY A CA 1
ATOM 501 C C . GLY A 1 64 ? -8.348 -3.290 30.517 1.00 95.94 64 GLY A C 1
ATOM 502 O O . GLY A 1 64 ? -7.745 -2.811 29.558 1.00 95.94 64 GLY A O 1
ATOM 503 N N . ASP A 1 65 ? -8.747 -4.556 30.537 1.00 96.12 65 ASP A N 1
ATOM 504 C CA . ASP A 1 65 ? -8.661 -5.476 29.406 1.00 96.12 65 ASP A CA 1
ATOM 505 C C . ASP A 1 65 ? -9.913 -5.325 28.518 1.00 96.12 65 ASP A C 1
ATOM 507 O O . ASP A 1 65 ? -11.029 -5.578 28.967 1.00 96.12 65 ASP A O 1
ATOM 511 N N . ILE A 1 66 ? -9.753 -4.933 27.253 1.00 95.56 66 ILE A N 1
ATOM 512 C CA . ILE A 1 66 ? -10.871 -4.681 26.327 1.00 95.56 66 ILE A CA 1
ATOM 513 C C . ILE A 1 66 ? -10.923 -5.775 25.264 1.00 95.56 66 ILE A C 1
ATOM 515 O O . ILE A 1 66 ? -9.896 -6.174 24.724 1.00 95.56 66 ILE A O 1
ATOM 519 N N . ARG A 1 67 ? -12.118 -6.258 24.925 1.00 92.94 67 ARG A N 1
ATOM 520 C CA . ARG A 1 67 ? -12.347 -7.200 23.823 1.00 92.94 67 ARG A CA 1
ATOM 521 C C . ARG A 1 67 ? -13.058 -6.499 22.671 1.00 92.94 67 ARG A C 1
ATOM 523 O O . ARG A 1 67 ? -14.097 -5.890 22.890 1.00 92.94 67 ARG A O 1
ATOM 530 N N . VAL A 1 68 ? -12.523 -6.611 21.462 1.00 90.94 68 VAL A N 1
ATOM 531 C CA . VAL A 1 68 ? -13.080 -6.064 20.220 1.00 90.94 68 VAL A CA 1
ATOM 532 C C . VAL A 1 68 ? -13.520 -7.222 19.329 1.00 90.94 68 VAL A C 1
ATOM 534 O O . VAL A 1 68 ? -12.750 -8.156 19.106 1.00 90.94 68 VAL A O 1
ATOM 537 N N . ILE A 1 69 ? -14.765 -7.195 18.855 1.00 87.25 69 ILE A N 1
ATOM 538 C CA . ILE A 1 69 ? -15.380 -8.287 18.090 1.00 87.25 69 ILE A CA 1
ATOM 539 C C . ILE A 1 69 ? -16.009 -7.740 16.814 1.00 87.25 69 ILE A C 1
ATOM 541 O O . ILE A 1 69 ? -16.854 -6.851 16.894 1.00 87.25 69 ILE A O 1
ATOM 545 N N . GLY A 1 70 ? -15.662 -8.311 15.658 1.00 75.31 70 GLY A N 1
ATOM 546 C CA . GLY A 1 70 ? -16.402 -8.101 14.403 1.00 75.31 70 GLY A CA 1
ATOM 547 C C . GLY A 1 70 ? -16.375 -6.676 13.843 1.00 75.31 70 GLY A C 1
ATOM 548 O O . GLY A 1 70 ? -17.028 -6.401 12.839 1.00 75.31 70 GLY A O 1
ATOM 549 N N . ILE A 1 71 ? -15.623 -5.773 14.471 1.00 74.44 71 ILE A N 1
ATOM 550 C CA . ILE A 1 71 ? -15.270 -4.483 13.894 1.00 74.44 71 ILE A CA 1
ATOM 551 C C . ILE A 1 71 ? -14.120 -4.786 12.947 1.00 74.44 71 ILE A C 1
ATOM 553 O O . ILE A 1 71 ? -13.009 -5.069 13.389 1.00 74.44 71 ILE A O 1
ATOM 557 N N . ALA A 1 72 ? -14.418 -4.838 11.651 1.00 60.62 72 ALA A N 1
ATOM 558 C CA . ALA A 1 72 ? -13.370 -4.889 10.651 1.00 60.62 72 ALA A CA 1
ATOM 559 C C . ALA A 1 72 ? -12.610 -3.563 10.731 1.00 60.62 72 ALA A C 1
ATOM 561 O O . ALA A 1 72 ? -13.191 -2.509 10.483 1.00 60.62 72 ALA A O 1
ATOM 562 N N . GLY A 1 73 ? -11.336 -3.608 11.111 1.00 53.28 73 GLY A N 1
ATOM 563 C CA . GLY A 1 73 ? -10.437 -2.505 10.812 1.00 53.28 73 GLY A CA 1
ATOM 564 C C . GLY A 1 73 ? -10.303 -2.339 9.299 1.00 53.28 73 GLY A C 1
ATOM 565 O O . GLY A 1 73 ? -10.498 -3.300 8.553 1.00 53.28 73 GLY A O 1
ATOM 566 N N . ASP A 1 74 ? -9.916 -1.143 8.860 1.00 47.75 74 ASP A N 1
ATOM 567 C CA . ASP A 1 74 ? -9.636 -0.764 7.464 1.00 47.75 74 ASP A CA 1
ATOM 568 C C . ASP A 1 74 ? -8.434 -1.517 6.845 1.00 47.75 74 ASP A C 1
ATOM 570 O O . ASP A 1 74 ? -7.721 -0.987 5.989 1.00 47.75 74 ASP A O 1
ATOM 574 N N . GLY A 1 75 ? -8.146 -2.738 7.301 1.00 40.44 75 GLY A N 1
ATOM 575 C CA . GLY A 1 75 ? -7.313 -3.662 6.554 1.00 40.44 75 GLY A CA 1
ATOM 576 C C . GLY A 1 75 ? -7.947 -3.868 5.186 1.00 40.44 75 GLY A C 1
ATOM 577 O O . GLY A 1 75 ? -9.168 -4.011 5.084 1.00 40.44 75 GLY A O 1
ATOM 578 N N . GLU A 1 76 ? -7.120 -3.841 4.139 1.00 36.22 76 GLU A N 1
ATOM 579 C CA . GLU A 1 76 ? -7.576 -4.145 2.788 1.00 36.22 76 GLU A CA 1
ATOM 580 C C . GLU A 1 76 ? -8.464 -5.395 2.830 1.00 36.22 76 GLU A C 1
ATOM 582 O O . GLU A 1 76 ? -8.110 -6.368 3.516 1.00 36.22 76 GLU A O 1
ATOM 587 N N . PRO A 1 77 ? -9.630 -5.388 2.153 1.00 37.84 77 PRO A N 1
ATOM 588 C CA . PRO A 1 77 ? -10.387 -6.613 1.992 1.00 37.84 77 PRO A CA 1
ATOM 589 C C . PRO A 1 77 ? -9.405 -7.635 1.440 1.00 37.84 77 PRO A C 1
ATOM 591 O O . PRO A 1 77 ? -8.767 -7.360 0.426 1.00 37.84 77 PRO A O 1
ATOM 594 N N . VAL A 1 78 ? -9.243 -8.760 2.145 1.00 42.81 78 VAL A N 1
ATOM 595 C CA . VAL A 1 78 ? -8.376 -9.851 1.700 1.00 42.81 78 VAL A CA 1
ATOM 596 C C . VAL A 1 78 ? -8.665 -10.046 0.223 1.00 42.81 78 VAL A C 1
ATOM 598 O O . VAL A 1 78 ? -9.813 -10.341 -0.137 1.00 42.81 78 VAL A O 1
ATOM 601 N N . ASP A 1 79 ? -7.661 -9.811 -0.627 1.00 38.56 79 ASP A N 1
ATOM 602 C CA . ASP A 1 79 ? -7.789 -10.185 -2.020 1.00 38.56 79 ASP A CA 1
ATOM 603 C C . ASP A 1 79 ? -8.215 -11.651 -1.988 1.00 38.56 79 ASP A C 1
ATOM 605 O O . ASP A 1 79 ? -7.534 -12.497 -1.411 1.00 38.56 79 ASP A O 1
ATOM 609 N N . ARG A 1 80 ? -9.388 -11.966 -2.545 1.00 39.03 80 ARG A N 1
ATOM 610 C CA . ARG A 1 80 ? -9.899 -13.344 -2.574 1.00 39.03 80 ARG A CA 1
ATOM 611 C C . ARG A 1 80 ? -8.909 -14.291 -3.276 1.00 39.03 80 ARG A C 1
ATOM 613 O O . ARG A 1 80 ? -9.082 -15.512 -3.204 1.00 39.03 80 ARG A O 1
ATOM 620 N N . SER A 1 81 ? -7.907 -13.730 -3.960 1.00 38.56 81 SER A N 1
ATOM 621 C CA . SER A 1 81 ? -6.760 -14.401 -4.555 1.00 38.56 81 SER A CA 1
ATOM 622 C C . SER A 1 81 ? -5.584 -14.684 -3.594 1.00 38.56 81 SER A C 1
ATOM 624 O O . SER A 1 81 ? -4.842 -15.627 -3.869 1.00 38.56 81 SER A O 1
ATOM 626 N N . ASP A 1 82 ? -5.432 -13.977 -2.459 1.00 43.19 82 ASP A N 1
ATOM 627 C CA . ASP A 1 82 ? -4.359 -14.208 -1.473 1.00 43.19 82 ASP A CA 1
ATOM 628 C C . ASP A 1 82 ? -4.630 -15.507 -0.711 1.00 43.19 82 ASP A C 1
ATOM 630 O O . ASP A 1 82 ? -5.333 -15.561 0.306 1.00 43.19 82 ASP A O 1
ATOM 634 N N . ARG A 1 83 ? -4.110 -16.594 -1.277 1.00 44.34 83 ARG A N 1
ATOM 635 C CA . ARG A 1 83 ? -4.247 -17.946 -0.762 1.00 44.34 83 ARG A CA 1
ATOM 636 C C . ARG A 1 83 ? -2.934 -18.413 -0.148 1.00 44.34 83 ARG A C 1
ATOM 638 O O . ARG A 1 83 ? -1.850 -18.119 -0.646 1.00 44.34 83 ARG A O 1
ATOM 645 N N . ASP A 1 84 ? -3.023 -19.150 0.953 1.00 46.53 84 ASP A N 1
ATOM 646 C CA . ASP A 1 84 ? -1.879 -19.892 1.471 1.00 46.53 84 ASP A CA 1
ATOM 647 C C . ASP A 1 84 ? -1.418 -20.966 0.467 1.00 46.53 84 ASP A C 1
ATOM 649 O O . ASP A 1 84 ? -2.072 -21.245 -0.541 1.00 46.53 84 ASP A O 1
ATOM 653 N N . GLU A 1 85 ? -0.290 -21.612 0.757 1.00 36.47 85 GLU A N 1
ATOM 654 C CA . GLU A 1 85 ? 0.283 -22.689 -0.068 1.00 36.47 85 GLU A CA 1
ATOM 655 C C . GLU A 1 85 ? -0.679 -23.877 -0.284 1.00 36.47 85 GLU A C 1
ATOM 657 O O . GLU A 1 85 ? -0.427 -24.747 -1.114 1.00 36.47 85 GLU A O 1
ATOM 662 N N . ARG A 1 86 ? -1.790 -23.926 0.462 1.00 36.53 86 ARG A N 1
ATOM 663 C CA . ARG A 1 86 ? -2.830 -24.958 0.402 1.00 36.53 86 ARG A CA 1
ATOM 664 C C . ARG A 1 86 ? -4.095 -24.477 -0.315 1.00 36.53 86 ARG A C 1
ATOM 666 O O . ARG A 1 86 ? -5.073 -25.219 -0.368 1.00 36.53 86 ARG A O 1
ATOM 673 N N . GLY A 1 87 ? -4.098 -23.266 -0.870 1.00 33.75 87 GLY A N 1
ATOM 674 C CA . GLY A 1 87 ? -5.227 -22.716 -1.613 1.00 33.75 87 GLY A CA 1
ATOM 675 C C . GLY A 1 87 ? -6.344 -22.133 -0.741 1.00 33.75 87 GLY A C 1
ATOM 676 O O . GLY A 1 87 ? -7.412 -21.829 -1.280 1.00 33.75 87 GLY A O 1
ATOM 677 N N . ASN A 1 88 ? -6.135 -21.959 0.568 1.00 38.12 88 ASN A N 1
ATOM 678 C CA . ASN A 1 88 ? -7.107 -21.305 1.446 1.00 38.12 88 ASN A CA 1
ATOM 679 C C . ASN A 1 88 ? -6.904 -19.799 1.398 1.00 38.12 88 ASN A C 1
ATOM 681 O O . ASN A 1 88 ? -5.773 -19.351 1.551 1.00 38.12 88 ASN A O 1
ATOM 685 N N . VAL A 1 89 ? -7.984 -19.023 1.267 1.00 42.81 89 VAL A N 1
ATOM 686 C CA . VAL A 1 89 ? -7.935 -17.566 1.472 1.00 42.81 89 VAL A CA 1
ATOM 687 C C . VAL A 1 89 ? -7.265 -17.315 2.820 1.00 42.81 89 VAL A C 1
ATOM 689 O O . VAL A 1 89 ? -7.719 -17.861 3.834 1.00 42.81 89 VAL A O 1
ATOM 692 N N . ARG A 1 90 ? -6.159 -16.562 2.835 1.00 42.22 90 ARG A N 1
ATOM 693 C CA . ARG A 1 90 ? -5.480 -16.209 4.080 1.00 42.22 90 ARG A CA 1
ATOM 694 C C . ARG A 1 90 ? -6.514 -15.505 4.948 1.00 42.22 90 ARG A C 1
ATOM 696 O O . ARG A 1 90 ? -7.022 -14.450 4.584 1.00 42.22 90 ARG A O 1
ATOM 703 N N . ARG A 1 91 ? -6.900 -16.151 6.055 1.00 40.44 91 ARG A N 1
ATOM 704 C CA . ARG A 1 91 ? -7.861 -15.603 7.024 1.00 40.44 91 ARG A CA 1
ATOM 705 C C . ARG A 1 91 ? -7.451 -14.172 7.357 1.00 40.44 91 ARG A C 1
ATOM 707 O O . ARG A 1 91 ? -6.248 -13.899 7.353 1.00 40.44 91 ARG A O 1
ATOM 714 N N . TYR A 1 92 ? -8.432 -13.307 7.650 1.00 47.12 92 TYR A N 1
ATOM 715 C CA . TYR A 1 92 ? -8.207 -11.976 8.230 1.00 47.12 92 TYR A CA 1
ATOM 716 C C . TYR A 1 92 ? -6.940 -12.014 9.076 1.00 47.12 92 TYR A C 1
ATOM 718 O O . TYR A 1 92 ? -6.886 -12.796 10.029 1.00 47.12 92 TYR A O 1
ATOM 726 N N . ARG A 1 93 ? -5.898 -11.262 8.693 1.00 48.16 93 ARG A N 1
ATOM 727 C CA . ARG A 1 93 ? -4.692 -11.200 9.519 1.00 48.16 93 ARG A CA 1
ATOM 728 C C . ARG A 1 93 ? -5.157 -10.764 10.901 1.00 48.16 93 ARG A C 1
ATOM 730 O O . ARG A 1 93 ? -5.645 -9.649 11.048 1.00 48.16 93 ARG A O 1
ATOM 737 N N . GLU A 1 94 ? -5.038 -11.654 11.882 1.00 59.88 94 GLU A N 1
ATOM 738 C CA . GLU A 1 94 ? -5.277 -11.387 13.300 1.00 59.88 94 GLU A CA 1
ATOM 739 C C . GLU A 1 94 ? -4.206 -10.391 13.778 1.00 59.88 94 GLU A C 1
ATOM 741 O O . GLU A 1 94 ? -3.216 -10.754 14.407 1.00 59.88 94 GLU A O 1
ATOM 746 N N . GLY A 1 95 ? -4.340 -9.132 13.365 1.00 75.50 95 GLY A N 1
ATOM 747 C CA . GLY A 1 95 ? -3.435 -8.033 13.666 1.00 75.50 95 GLY A CA 1
ATOM 748 C C . GLY A 1 95 ? -4.086 -7.019 14.596 1.00 75.50 95 GLY A C 1
ATOM 749 O O . GLY A 1 95 ? -5.296 -7.028 14.812 1.00 75.50 95 GLY A O 1
ATOM 750 N N . CYS A 1 96 ? -3.265 -6.131 15.150 1.00 86.06 96 CYS A N 1
ATOM 751 C CA . CYS A 1 96 ? -3.767 -4.963 15.859 1.00 86.06 96 CYS A CA 1
ATOM 752 C C . CYS A 1 96 ? -4.137 -3.900 14.818 1.00 86.06 96 CYS A C 1
ATOM 754 O O . CYS A 1 96 ? -3.252 -3.335 14.184 1.00 86.06 96 CYS A O 1
ATOM 756 N N . ASP A 1 97 ? -5.428 -3.680 14.594 1.00 84.12 97 ASP A N 1
ATOM 757 C CA . ASP A 1 97 ? -5.946 -2.648 13.692 1.00 84.12 97 ASP A CA 1
ATOM 758 C C . ASP A 1 97 ? -5.917 -1.241 14.325 1.00 84.12 97 ASP A C 1
ATOM 760 O O . ASP A 1 97 ? -5.378 -1.032 15.417 1.00 84.12 97 ASP A O 1
ATOM 764 N N . ALA A 1 98 ? -6.505 -0.257 13.643 1.00 83.88 98 ALA A N 1
ATOM 765 C CA . ALA A 1 98 ? -6.556 1.127 14.106 1.00 83.88 98 ALA A CA 1
ATOM 766 C C . ALA A 1 98 ? -7.285 1.305 15.445 1.00 83.88 98 ALA A C 1
ATOM 768 O O . ALA A 1 98 ? -6.821 2.061 16.303 1.00 83.88 98 ALA A O 1
ATOM 769 N N . LEU A 1 99 ? -8.396 0.588 15.655 1.00 88.06 99 LEU A N 1
ATOM 770 C CA . LEU A 1 99 ? -9.141 0.633 16.913 1.00 88.06 99 LEU A CA 1
ATOM 771 C C . LEU A 1 99 ? -8.324 -0.001 18.044 1.00 88.06 99 LEU A C 1
ATOM 773 O O . LEU A 1 99 ? -8.220 0.578 19.125 1.00 88.06 99 LEU A O 1
ATOM 777 N N . CYS A 1 100 ? -7.692 -1.149 17.790 1.00 90.69 100 CYS A N 1
ATOM 778 C CA . CYS A 1 100 ? -6.767 -1.782 18.721 1.00 90.69 100 CYS A CA 1
ATOM 779 C C . CYS A 1 100 ? -5.623 -0.841 19.108 1.00 90.69 100 CYS A C 1
ATOM 781 O O . CYS A 1 100 ? -5.348 -0.669 20.296 1.00 90.69 100 CYS A O 1
ATOM 783 N N . ALA A 1 101 ? -4.992 -0.187 18.132 1.00 90.06 101 ALA A N 1
ATOM 784 C CA . ALA A 1 101 ? -3.900 0.745 18.374 1.00 90.06 101 ALA A CA 1
ATOM 785 C C . ALA A 1 101 ? -4.351 1.935 19.228 1.00 90.06 101 ALA A C 1
ATOM 787 O O . ALA A 1 101 ? -3.720 2.244 20.238 1.00 90.06 101 ALA A O 1
ATOM 788 N N . ALA A 1 102 ? -5.473 2.568 18.880 1.00 89.81 102 ALA A N 1
ATOM 789 C CA . ALA A 1 102 ? -6.009 3.692 19.640 1.00 89.81 102 ALA A CA 1
ATOM 790 C C . ALA A 1 102 ? -6.359 3.308 21.085 1.00 89.81 102 ALA A C 1
ATOM 792 O O . ALA A 1 102 ? -6.012 4.033 22.016 1.00 89.81 102 ALA A O 1
ATOM 793 N N . LEU A 1 103 ? -6.966 2.135 21.292 1.00 93.38 103 LEU A N 1
ATOM 794 C CA . LEU A 1 103 ? -7.239 1.611 22.630 1.00 93.38 103 LEU A CA 1
ATOM 795 C C . LEU A 1 103 ? -5.942 1.336 23.404 1.00 93.38 103 LEU A C 1
ATOM 797 O O . LEU A 1 103 ? -5.842 1.721 24.562 1.00 93.38 103 LEU A O 1
ATOM 801 N N . LEU A 1 104 ? -4.925 0.733 22.782 1.00 93.19 104 LEU A N 1
ATOM 802 C CA . LEU A 1 104 ? -3.621 0.494 23.418 1.00 93.19 104 LEU A CA 1
ATOM 803 C C . LEU A 1 104 ? -2.853 1.781 23.743 1.00 93.19 104 LEU A C 1
ATOM 805 O O . LEU A 1 104 ? -2.020 1.784 24.649 1.00 93.19 104 LEU A O 1
ATOM 809 N N . ALA A 1 105 ? -3.104 2.873 23.019 1.00 90.69 105 ALA A N 1
ATOM 810 C CA . ALA A 1 105 ? -2.515 4.171 23.327 1.00 90.69 105 ALA A CA 1
ATOM 811 C C . ALA A 1 105 ? -3.097 4.797 24.608 1.00 90.69 105 ALA A C 1
ATOM 813 O O . ALA A 1 105 ? -2.450 5.664 25.200 1.00 90.69 105 ALA A O 1
ATOM 814 N N . MET A 1 106 ? -4.281 4.363 25.056 1.00 92.06 106 MET A N 1
ATOM 815 C CA . MET A 1 106 ? -4.926 4.884 26.260 1.00 92.06 106 MET A CA 1
ATOM 816 C C . MET A 1 106 ? -4.232 4.363 27.530 1.00 92.06 106 MET A C 1
ATOM 818 O O . MET A 1 106 ? -4.213 3.155 27.760 1.00 92.06 106 MET A O 1
ATOM 822 N N . PRO A 1 107 ? -3.760 5.237 28.442 1.00 89.81 107 PRO A N 1
ATOM 823 C CA . PRO A 1 107 ? -3.064 4.806 29.662 1.00 89.81 107 PRO A CA 1
ATOM 824 C C . PRO A 1 107 ? -3.892 3.904 30.590 1.00 89.81 107 PRO A C 1
ATOM 826 O O . PRO A 1 107 ? -3.336 3.115 31.350 1.00 89.81 107 PRO A O 1
ATOM 829 N N . ALA A 1 108 ? -5.221 4.038 30.555 1.00 93.31 108 ALA A N 1
ATOM 830 C CA . ALA A 1 108 ? -6.134 3.248 31.377 1.00 93.31 108 ALA A CA 1
ATOM 831 C C . ALA A 1 108 ? -6.377 1.831 30.826 1.00 93.31 108 ALA A C 1
ATOM 833 O O . ALA A 1 108 ? -6.911 0.985 31.546 1.00 93.31 108 ALA A O 1
ATOM 834 N N . VAL A 1 109 ? -6.010 1.560 29.570 1.00 95.44 109 VAL A N 1
ATOM 835 C CA . VAL A 1 109 ? -6.200 0.264 28.910 1.00 95.44 109 VAL A CA 1
ATOM 836 C C . VAL A 1 109 ? -4.953 -0.589 29.104 1.00 95.44 109 VAL A C 1
ATOM 838 O O . VAL A 1 109 ? -3.831 -0.176 28.831 1.00 95.44 109 VAL A O 1
ATOM 841 N N . ARG A 1 110 ? -5.151 -1.812 29.595 1.00 95.50 110 ARG A N 1
ATOM 842 C CA . ARG A 1 110 ? -4.082 -2.776 29.873 1.00 95.50 110 ARG A CA 1
ATOM 843 C C . ARG A 1 110 ? -3.803 -3.683 28.681 1.00 95.50 110 ARG A C 1
ATOM 845 O O . ARG A 1 110 ? -2.654 -4.054 28.454 1.00 95.50 110 ARG A O 1
ATOM 852 N N . SER A 1 111 ? -4.847 -4.103 27.970 1.00 95.56 111 SER A N 1
ATOM 853 C CA . SER A 1 111 ? -4.728 -4.961 26.792 1.00 95.56 111 SER A CA 1
ATOM 854 C C . SER A 1 111 ? -5.964 -4.880 25.908 1.00 95.56 111 SER A C 1
ATOM 856 O O . SER A 1 111 ? -7.039 -4.506 26.379 1.00 95.56 111 SER A O 1
ATOM 858 N N . VAL A 1 112 ? -5.814 -5.273 24.645 1.00 94.88 112 VAL A N 1
ATOM 859 C CA . VAL A 1 112 ? -6.909 -5.346 23.676 1.00 94.88 112 VAL A CA 1
ATOM 860 C C . VAL A 1 112 ? -6.930 -6.730 23.043 1.00 94.88 112 VAL A C 1
ATOM 862 O O . VAL A 1 112 ? -5.936 -7.159 22.476 1.00 94.88 112 VAL A O 1
ATOM 865 N N . THR A 1 113 ? -8.045 -7.447 23.131 1.00 93.12 113 THR A N 1
ATOM 866 C CA . THR A 1 113 ? -8.244 -8.734 22.454 1.00 93.12 113 THR A CA 1
ATOM 867 C C . THR A 1 113 ? -9.061 -8.523 21.194 1.00 93.12 113 THR A C 1
ATOM 869 O O . THR A 1 113 ? -10.227 -8.153 21.298 1.00 93.12 113 THR A O 1
ATOM 872 N N . VAL A 1 114 ? -8.475 -8.770 20.024 1.00 89.69 114 VAL A N 1
ATOM 873 C CA . VAL A 1 114 ? -9.154 -8.631 18.730 1.00 89.69 114 VAL A CA 1
ATOM 874 C C . VAL A 1 114 ? -9.669 -9.990 18.282 1.00 89.69 114 VAL A C 1
ATOM 876 O O . VAL A 1 114 ? -8.923 -10.970 18.234 1.00 89.69 114 VAL A O 1
ATOM 879 N N . VAL A 1 115 ? -10.956 -10.044 17.957 1.00 84.38 115 VAL A N 1
ATOM 880 C CA . VAL A 1 115 ? -11.634 -11.234 17.451 1.00 84.38 115 VAL A CA 1
ATOM 881 C C . VAL A 1 115 ? -12.219 -10.915 16.085 1.00 84.38 115 VAL A C 1
ATOM 883 O O . VAL A 1 115 ? -13.213 -10.190 15.983 1.00 84.38 115 VAL A O 1
ATOM 886 N N . SER A 1 116 ? -11.616 -11.480 15.039 1.00 71.25 116 SER A N 1
ATOM 887 C CA . SER A 1 116 ? -12.215 -11.425 13.710 1.00 71.25 116 SER A CA 1
ATOM 888 C C . SER A 1 116 ? -13.426 -12.354 13.655 1.00 71.25 116 SER A C 1
ATOM 890 O O . SER A 1 116 ? -13.377 -13.487 14.143 1.00 71.25 116 SER A O 1
ATOM 892 N N . LEU A 1 117 ? -14.523 -11.857 13.090 1.00 64.94 117 LEU A N 1
ATOM 893 C CA . LEU A 1 117 ? -15.664 -12.679 12.721 1.00 64.94 117 LEU A CA 1
ATOM 894 C C . LEU A 1 117 ? -15.603 -12.889 11.217 1.00 64.94 117 LEU A C 1
ATOM 896 O O . LEU A 1 117 ? -15.623 -11.921 10.457 1.00 64.94 117 LEU A O 1
ATOM 900 N N . ASP A 1 118 ? -15.584 -14.150 10.790 1.00 53.75 118 ASP A N 1
ATOM 901 C CA . ASP A 1 118 ? -15.957 -14.454 9.417 1.00 53.75 118 ASP A CA 1
ATOM 902 C C . ASP A 1 118 ? -17.381 -13.926 9.212 1.00 53.75 118 ASP A C 1
ATOM 904 O O . ASP A 1 118 ? -18.273 -14.194 10.026 1.00 53.75 118 ASP A O 1
ATOM 908 N N . LEU A 1 119 ? -17.569 -13.139 8.147 1.00 46.28 119 LEU A N 1
ATOM 909 C CA . LEU A 1 119 ? -18.872 -12.683 7.673 1.00 46.28 119 LEU A CA 1
ATOM 910 C C . LEU A 1 119 ? -19.837 -13.876 7.742 1.00 46.28 119 LEU A C 1
ATOM 912 O O . LEU A 1 119 ? -19.734 -14.818 6.957 1.00 46.28 119 LEU A O 1
ATOM 916 N N . PHE A 1 120 ? -20.754 -13.829 8.709 1.00 50.69 120 PHE A N 1
ATOM 917 C CA . PHE A 1 120 ? -21.789 -14.827 8.978 1.00 50.69 120 PHE A CA 1
ATOM 918 C C . PHE A 1 120 ? -21.294 -16.174 9.547 1.00 50.69 120 PHE A C 1
ATOM 920 O O . PHE A 1 120 ? -21.151 -17.141 8.798 1.00 50.69 120 PHE A O 1
ATOM 927 N N . LYS A 1 121 ? -21.164 -16.278 10.884 1.00 48.22 121 LYS A N 1
ATOM 928 C CA . LYS A 1 121 ? -21.614 -17.432 11.710 1.00 48.22 121 LYS A CA 1
ATOM 929 C C . LYS A 1 121 ? -21.263 -17.260 13.197 1.00 48.22 121 LYS A C 1
ATOM 931 O O . LYS A 1 121 ? -20.094 -17.244 13.550 1.00 48.22 121 LYS A O 1
ATOM 936 N N . GLU A 1 122 ? -22.308 -17.261 14.031 1.00 52.59 122 GLU A N 1
ATOM 937 C CA . GLU A 1 122 ? -22.302 -17.489 15.490 1.00 52.59 122 GLU A CA 1
ATOM 938 C C . GLU A 1 122 ? -21.483 -16.515 16.365 1.00 52.59 122 GLU A C 1
ATOM 940 O O . GLU A 1 122 ? -20.594 -15.796 15.918 1.00 52.59 122 GLU A O 1
ATOM 945 N N . ALA A 1 123 ? -21.831 -16.444 17.655 1.00 58.41 123 ALA A N 1
ATOM 946 C CA . ALA A 1 123 ? -21.046 -15.685 18.622 1.00 58.41 123 ALA A CA 1
ATOM 947 C C . ALA A 1 123 ? -19.642 -16.311 18.744 1.00 58.41 123 ALA A C 1
ATOM 949 O O . ALA A 1 123 ? -19.526 -17.540 18.810 1.00 58.41 123 ALA A O 1
ATOM 950 N N . PRO A 1 124 ? -18.566 -15.508 18.800 1.00 65.00 124 PRO A N 1
ATOM 951 C CA . PRO A 1 124 ? -17.221 -16.054 18.854 1.00 65.00 124 PRO A CA 1
ATOM 952 C C . PRO A 1 124 ? -17.006 -16.836 20.151 1.00 65.00 124 PRO A C 1
ATOM 954 O O . PRO A 1 124 ? -17.493 -16.456 21.219 1.00 65.00 124 PRO A O 1
ATOM 957 N N . LYS A 1 125 ? -16.233 -17.927 20.074 1.00 66.06 125 LYS A N 1
ATOM 958 C CA . LYS A 1 125 ? -15.922 -18.751 21.251 1.00 66.06 125 LYS A CA 1
ATOM 959 C C . LYS A 1 125 ? -15.258 -17.895 22.352 1.00 66.06 125 LYS A C 1
ATOM 961 O O . LYS A 1 125 ? -14.479 -16.988 22.039 1.00 66.06 125 LYS A O 1
ATOM 966 N N . PRO A 1 126 ? -15.480 -18.198 23.647 1.00 61.09 126 PRO A N 1
ATOM 967 C CA . PRO A 1 126 ? -14.932 -17.414 24.760 1.00 61.09 126 PRO A CA 1
ATOM 968 C C . PRO A 1 126 ? -13.408 -17.218 24.717 1.00 61.09 126 PRO A C 1
ATOM 970 O O . PRO A 1 126 ? -12.934 -16.173 25.147 1.00 61.09 126 PRO A O 1
ATOM 973 N N . GLY A 1 127 ? -12.662 -18.161 24.128 1.00 68.94 127 GLY A N 1
ATOM 974 C CA . GLY A 1 127 ? -11.209 -18.086 23.923 1.00 68.94 127 GLY A CA 1
ATOM 975 C C . GLY A 1 127 ? -10.757 -17.787 22.488 1.00 68.94 127 GLY A C 1
ATOM 976 O O . GLY A 1 127 ? -9.645 -18.152 22.134 1.00 68.94 127 GLY A O 1
ATOM 977 N N . ALA A 1 128 ? -11.610 -17.212 21.637 1.00 77.69 128 ALA A N 1
ATOM 978 C CA . ALA A 1 128 ? -11.227 -16.803 20.284 1.00 77.69 128 ALA A CA 1
ATOM 979 C C . ALA A 1 128 ? -10.569 -15.414 20.270 1.00 77.69 128 ALA A C 1
ATOM 981 O O . ALA A 1 128 ? -10.982 -14.533 21.031 1.00 77.69 128 ALA A O 1
ATOM 982 N N . GLY A 1 129 ? -9.625 -15.223 19.346 1.00 83.56 129 GLY A N 1
ATOM 983 C CA . GLY A 1 129 ? -8.933 -13.962 19.084 1.00 83.56 129 GLY A CA 1
ATOM 984 C C . GLY A 1 129 ? -7.510 -13.900 19.630 1.00 83.56 129 GLY A C 1
ATOM 985 O O . GLY A 1 129 ? -7.035 -14.834 20.273 1.00 83.56 129 GLY A O 1
ATOM 986 N N . THR A 1 130 ? -6.865 -12.759 19.402 1.00 88.44 130 THR A N 1
ATOM 987 C CA . THR A 1 130 ? -5.479 -12.491 19.808 1.00 88.44 130 THR A CA 1
ATOM 988 C C . THR A 1 130 ? -5.446 -11.295 20.743 1.00 88.44 130 THR A C 1
ATOM 990 O O . THR A 1 130 ? -6.050 -10.258 20.460 1.00 88.44 130 THR A O 1
ATOM 993 N N . ARG A 1 131 ? -4.764 -11.438 21.884 1.00 92.50 131 ARG A N 1
ATOM 994 C CA . ARG A 1 131 ? -4.588 -10.360 22.858 1.00 92.50 131 ARG A CA 1
ATOM 995 C C . ARG A 1 131 ? -3.323 -9.584 22.546 1.00 92.50 131 ARG A C 1
ATOM 997 O O . ARG A 1 131 ? -2.251 -10.158 22.442 1.00 92.50 131 ARG A O 1
ATOM 1004 N N . PHE A 1 132 ? -3.444 -8.271 22.493 1.00 93.88 132 PHE A N 1
ATOM 1005 C CA . PHE A 1 132 ? -2.351 -7.338 22.309 1.00 93.88 132 PHE A CA 1
ATOM 1006 C C . PHE A 1 132 ? -2.128 -6.534 23.584 1.00 93.88 132 PHE A C 1
ATOM 1008 O O . PHE A 1 132 ? -3.078 -6.106 24.246 1.00 93.88 132 PHE A O 1
ATOM 1015 N N . ARG A 1 133 ? -0.863 -6.321 23.935 1.00 94.50 133 ARG A N 1
ATOM 1016 C CA . ARG A 1 133 ? -0.452 -5.471 25.055 1.00 94.50 133 ARG A CA 1
ATOM 1017 C C . ARG A 1 133 ? 0.676 -4.565 24.624 1.00 94.50 133 ARG A C 1
ATOM 1019 O O . ARG A 1 133 ? 1.621 -5.027 23.996 1.00 94.50 133 ARG A O 1
ATOM 1026 N N . LEU A 1 134 ? 0.605 -3.313 25.051 1.00 94.38 134 LEU A N 1
ATOM 1027 C CA . LEU A 1 134 ? 1.697 -2.368 24.915 1.00 94.38 134 LEU A CA 1
ATOM 1028 C C . LEU A 1 134 ? 2.563 -2.437 26.172 1.00 94.38 134 LEU A C 1
ATOM 1030 O O . LEU A 1 134 ? 2.083 -2.182 27.277 1.00 94.38 134 LEU A O 1
ATOM 1034 N N . VAL A 1 135 ? 3.821 -2.834 26.016 1.00 93.56 135 VAL A N 1
ATOM 1035 C CA . VAL A 1 135 ? 4.774 -2.985 27.122 1.00 93.56 135 VAL A CA 1
ATOM 1036 C C . VAL A 1 135 ? 6.061 -2.211 26.827 1.00 93.56 135 VAL A C 1
ATOM 1038 O O . VAL A 1 135 ? 6.368 -1.975 25.657 1.00 93.56 135 VAL A O 1
ATOM 1041 N N . PRO A 1 136 ? 6.838 -1.816 27.851 1.00 93.44 136 PRO A N 1
ATOM 1042 C CA . PRO A 1 136 ? 8.136 -1.183 27.638 1.00 93.44 136 PRO A CA 1
ATOM 1043 C C . PRO A 1 136 ? 9.081 -2.074 26.829 1.00 93.44 136 PRO A C 1
ATOM 1045 O O . PRO A 1 136 ? 9.096 -3.292 27.015 1.00 93.44 136 PRO A O 1
ATOM 1048 N N . ARG A 1 137 ? 9.944 -1.470 26.003 1.00 87.50 137 ARG A N 1
ATOM 1049 C CA . ARG A 1 137 ? 10.817 -2.202 25.072 1.00 87.50 137 ARG A CA 1
ATOM 1050 C C . ARG A 1 137 ? 11.765 -3.193 25.762 1.00 87.50 137 ARG A C 1
ATOM 1052 O O . ARG A 1 137 ? 12.088 -4.240 25.212 1.00 87.50 137 ARG A O 1
ATOM 1059 N N . ALA A 1 138 ? 12.152 -2.905 27.005 1.00 87.69 138 ALA A N 1
ATOM 1060 C CA . ALA A 1 138 ? 12.960 -3.798 27.839 1.00 87.69 138 ALA A CA 1
ATOM 1061 C C . ALA A 1 138 ? 12.266 -5.133 28.190 1.00 87.69 138 ALA A C 1
ATOM 1063 O O . ALA A 1 138 ? 12.929 -6.062 28.637 1.00 87.69 138 ALA A O 1
ATOM 1064 N N . GLN A 1 139 ? 10.945 -5.229 28.012 1.00 88.94 139 GLN A N 1
ATOM 1065 C CA . GLN A 1 139 ? 10.137 -6.414 28.317 1.00 88.94 139 GLN A CA 1
ATOM 1066 C C . GLN A 1 139 ? 9.746 -7.206 27.058 1.00 88.94 139 GLN A C 1
ATOM 1068 O O . GLN A 1 139 ? 8.999 -8.178 27.155 1.00 88.94 139 GLN A O 1
ATOM 1073 N N . CYS A 1 140 ? 10.226 -6.813 25.874 1.00 84.88 140 CYS A N 1
ATOM 1074 C CA . CYS A 1 140 ? 9.904 -7.505 24.628 1.00 84.88 140 CYS A CA 1
ATOM 1075 C C . CYS A 1 140 ? 10.722 -8.788 24.502 1.00 84.88 140 CYS A C 1
ATOM 1077 O O . CYS A 1 140 ? 11.939 -8.746 24.335 1.00 84.88 140 CYS A O 1
ATOM 1079 N N . SER A 1 141 ? 10.045 -9.931 24.535 1.00 75.00 141 SER A N 1
ATOM 1080 C CA . SER A 1 141 ? 10.644 -11.244 24.270 1.00 75.00 141 SER A CA 1
ATOM 1081 C C . SER A 1 141 ? 10.541 -11.676 22.801 1.00 75.00 141 SER A C 1
ATOM 1083 O O . SER A 1 141 ? 11.170 -12.655 22.408 1.00 75.00 141 SER A O 1
ATOM 1085 N N . ALA A 1 142 ? 9.766 -10.954 21.986 1.00 75.00 142 ALA A N 1
ATOM 1086 C CA . ALA A 1 142 ? 9.476 -11.261 20.587 1.00 75.00 142 ALA A CA 1
ATOM 1087 C C . ALA A 1 142 ? 9.484 -9.983 19.720 1.00 75.00 142 ALA A C 1
ATOM 1089 O O . ALA A 1 142 ? 9.417 -8.877 20.271 1.00 75.00 142 ALA A O 1
ATOM 1090 N N . PRO A 1 143 ? 9.550 -10.105 18.376 1.00 79.00 143 PRO A N 1
ATOM 1091 C CA . PRO A 1 143 ? 9.334 -8.977 17.477 1.00 79.00 143 PRO A CA 1
ATOM 1092 C C . PRO A 1 143 ? 8.005 -8.285 17.783 1.00 79.00 143 PRO A C 1
ATOM 1094 O O . PRO A 1 143 ? 6.982 -8.941 17.981 1.00 79.00 143 PRO A O 1
ATOM 1097 N N . THR A 1 144 ? 8.027 -6.956 17.831 1.00 87.62 144 THR A N 1
ATOM 1098 C CA . THR A 1 144 ? 6.817 -6.168 18.076 1.00 87.62 144 THR A CA 1
ATOM 1099 C C . THR A 1 144 ? 5.832 -6.308 16.923 1.00 87.62 144 THR A C 1
ATOM 1101 O O . THR A 1 144 ? 6.218 -6.292 15.755 1.00 87.62 144 THR A O 1
ATOM 1104 N N . VAL A 1 145 ? 4.545 -6.378 17.248 1.00 87.19 145 VAL A N 1
ATOM 1105 C CA . VAL A 1 145 ? 3.470 -6.266 16.261 1.00 87.19 145 VAL A CA 1
ATOM 1106 C C . VAL A 1 145 ? 3.367 -4.808 15.812 1.00 87.19 145 VAL A C 1
ATOM 1108 O O . VAL A 1 145 ? 3.382 -3.899 16.643 1.00 87.19 145 VAL A O 1
ATOM 1111 N N . LEU A 1 146 ? 3.277 -4.582 14.502 1.00 84.69 146 LEU A N 1
ATOM 1112 C CA . LEU A 1 146 ? 2.978 -3.271 13.929 1.00 84.69 146 LEU A CA 1
ATOM 1113 C C . LEU A 1 146 ? 1.459 -3.103 13.786 1.00 84.69 146 LEU A C 1
ATOM 1115 O O . LEU A 1 146 ? 0.812 -4.006 13.244 1.00 84.69 146 LEU A O 1
ATOM 1119 N N . PRO A 1 147 ? 0.886 -1.973 14.238 1.00 85.62 147 PRO A N 1
ATOM 1120 C CA . PRO A 1 147 ? -0.499 -1.641 13.952 1.00 85.62 147 PRO A CA 1
ATOM 1121 C C . PRO A 1 147 ? -0.784 -1.574 12.452 1.00 85.62 147 PRO A C 1
ATOM 1123 O O . PRO A 1 147 ? -0.005 -1.001 11.691 1.00 85.62 147 PRO A O 1
ATOM 1126 N N . GLN A 1 148 ? -1.919 -2.121 12.032 1.00 80.44 148 GLN A N 1
ATOM 1127 C CA . GLN A 1 148 ? -2.405 -2.025 10.661 1.00 80.44 148 GLN A CA 1
ATOM 1128 C C . GLN A 1 148 ? -3.217 -0.741 10.501 1.00 80.44 148 GLN A C 1
ATOM 1130 O O . GLN A 1 148 ? -4.208 -0.552 11.205 1.00 80.44 148 GLN A O 1
ATOM 1135 N N . ASN A 1 149 ? -2.785 0.123 9.578 1.00 74.62 149 ASN A N 1
ATOM 1136 C CA . ASN A 1 149 ? -3.445 1.385 9.234 1.00 74.62 149 ASN A CA 1
ATOM 1137 C C . ASN A 1 149 ? -3.908 2.201 10.469 1.00 74.62 149 ASN A C 1
ATOM 1139 O O . ASN A 1 149 ? -5.088 2.529 10.580 1.00 74.62 149 ASN A O 1
ATOM 1143 N N . PRO A 1 150 ? -3.018 2.527 11.431 1.00 77.00 150 PRO A N 1
ATOM 1144 C CA . PRO A 1 150 ? -3.408 3.243 12.652 1.00 77.00 150 PRO A CA 1
ATOM 1145 C C . PRO A 1 150 ? -4.019 4.627 12.378 1.00 77.00 150 PRO A C 1
ATOM 1147 O O . PRO A 1 150 ? -4.711 5.172 13.233 1.00 77.00 150 PRO A O 1
ATOM 1150 N N . ASP A 1 151 ? -3.797 5.174 11.182 1.00 73.19 151 ASP A N 1
ATOM 1151 C CA . ASP A 1 151 ? -4.357 6.435 10.711 1.00 73.19 151 ASP A CA 1
ATOM 1152 C C . ASP A 1 151 ? -5.840 6.358 10.300 1.00 73.19 151 ASP A C 1
ATOM 1154 O O . ASP A 1 151 ? -6.406 7.390 9.942 1.00 73.19 151 ASP A O 1
ATOM 1158 N N . ALA A 1 152 ? -6.477 5.184 10.329 1.00 73.25 152 ALA A N 1
ATOM 1159 C CA . ALA A 1 152 ? -7.897 5.015 10.003 1.00 73.25 152 ALA A CA 1
ATOM 1160 C C . ALA A 1 152 ? -8.845 5.593 11.069 1.00 73.25 152 ALA A C 1
ATOM 1162 O O . ALA A 1 152 ? -9.902 6.139 10.747 1.00 73.25 152 ALA A O 1
ATOM 1163 N N . LEU A 1 153 ? -8.464 5.534 12.350 1.00 75.19 153 LEU A N 1
ATOM 1164 C CA . LEU A 1 153 ? -9.285 6.052 13.447 1.00 75.19 153 LEU A CA 1
ATOM 1165 C C . LEU A 1 153 ? -8.991 7.539 13.706 1.00 75.19 153 LEU A C 1
ATOM 1167 O O . LEU A 1 153 ? -8.345 7.896 14.693 1.00 75.19 153 LEU A O 1
ATOM 1171 N N . ARG A 1 154 ? -9.455 8.416 12.810 1.00 67.94 154 ARG A N 1
ATOM 1172 C CA . ARG A 1 154 ? -9.276 9.875 12.945 1.00 67.94 154 ARG A CA 1
ATOM 1173 C C . ARG A 1 154 ? -10.420 10.540 13.681 1.00 67.94 154 ARG A C 1
ATOM 1175 O O . ARG A 1 154 ? -11.565 10.098 13.619 1.00 67.94 154 ARG A O 1
ATOM 1182 N N . ASP A 1 155 ? -10.106 11.678 14.292 1.00 68.88 155 ASP A N 1
ATOM 1183 C CA . ASP A 1 155 ? -11.130 12.634 14.688 1.00 68.88 155 ASP A CA 1
ATOM 1184 C C . ASP A 1 155 ? -11.968 13.024 13.446 1.00 68.88 155 ASP A C 1
ATOM 1186 O O . ASP A 1 155 ? -11.393 13.353 12.400 1.00 68.88 155 ASP A O 1
ATOM 1190 N N . PRO A 1 156 ? -13.313 12.998 13.512 1.00 67.31 156 PRO A N 1
ATOM 1191 C CA . PRO A 1 156 ? -14.170 13.426 12.409 1.00 67.31 156 PRO A CA 1
ATOM 1192 C C . PRO A 1 156 ? -13.844 14.831 11.880 1.00 67.31 156 PRO A C 1
ATOM 1194 O O . PRO A 1 156 ? -13.984 15.081 10.679 1.00 67.31 156 PRO A O 1
ATOM 1197 N N . ALA A 1 157 ? -13.384 15.745 12.740 1.00 67.81 157 ALA A N 1
ATOM 1198 C CA . ALA A 1 157 ? -12.952 17.080 12.344 1.00 67.81 157 ALA A CA 1
ATOM 1199 C C . ALA A 1 157 ? -11.669 17.040 11.500 1.00 67.81 157 ALA A C 1
ATOM 1201 O O . ALA A 1 157 ? -11.603 17.711 10.466 1.00 67.81 157 ALA A O 1
ATOM 1202 N N . ASP A 1 158 ? -10.694 16.211 11.881 1.00 66.56 158 ASP A N 1
ATOM 1203 C CA . ASP A 1 158 ? -9.454 16.010 11.123 1.00 66.56 158 ASP A CA 1
ATOM 1204 C C . ASP A 1 158 ? -9.727 15.304 9.791 1.00 66.56 158 ASP A C 1
ATOM 1206 O O . ASP A 1 158 ? -9.194 15.697 8.753 1.00 66.56 158 ASP A O 1
ATOM 1210 N N . ALA A 1 159 ? -10.620 14.310 9.784 1.00 66.81 159 ALA A N 1
ATOM 1211 C CA . ALA A 1 159 ? -11.060 13.635 8.565 1.00 66.81 159 ALA A CA 1
ATOM 1212 C C . ALA A 1 159 ? -11.790 14.592 7.605 1.00 66.81 159 ALA A C 1
ATOM 1214 O O . ALA A 1 159 ? -11.624 14.503 6.386 1.00 66.81 159 ALA A O 1
ATOM 1215 N N . ALA A 1 160 ? -12.592 15.522 8.130 1.00 69.38 160 ALA A N 1
ATOM 1216 C CA . ALA A 1 160 ? -13.240 16.560 7.333 1.00 69.38 160 ALA A CA 1
ATOM 1217 C C . ALA A 1 160 ? -12.235 17.608 6.824 1.00 69.38 160 ALA A C 1
ATOM 1219 O O . ALA A 1 160 ? -12.351 18.069 5.689 1.00 69.38 160 ALA A O 1
ATOM 1220 N N . ALA A 1 161 ? -11.240 17.984 7.632 1.00 68.56 161 ALA A N 1
ATOM 1221 C CA . ALA A 1 161 ? -10.175 18.895 7.221 1.00 68.56 161 ALA A CA 1
ATOM 1222 C C . ALA A 1 161 ? -9.304 18.290 6.108 1.00 68.56 161 ALA A C 1
ATOM 1224 O O . ALA A 1 161 ? -9.058 18.963 5.106 1.00 68.56 161 ALA A O 1
ATOM 1225 N N . ALA A 1 162 ? -8.913 17.017 6.240 1.00 65.00 162 ALA A N 1
ATOM 1226 C CA . ALA A 1 162 ? -8.183 16.273 5.215 1.00 65.00 162 ALA A CA 1
ATOM 1227 C C . ALA A 1 162 ? -8.983 16.183 3.907 1.00 65.00 162 ALA A C 1
ATOM 1229 O O . ALA A 1 162 ? -8.470 16.563 2.857 1.00 65.00 162 ALA A O 1
ATOM 1230 N N . ARG A 1 163 ? -10.276 15.825 3.975 1.00 68.62 163 ARG A N 1
ATOM 1231 C CA . ARG A 1 163 ? -11.169 15.814 2.801 1.00 68.62 163 ARG A CA 1
ATOM 1232 C C . ARG A 1 163 ? -11.254 17.172 2.107 1.00 68.62 163 ARG A C 1
ATOM 1234 O O . ARG A 1 163 ? -11.100 17.247 0.895 1.00 68.62 163 ARG A O 1
ATOM 1241 N N . ARG A 1 164 ? -11.413 18.267 2.859 1.00 70.75 164 ARG A N 1
ATOM 1242 C CA . ARG A 1 164 ? -11.422 19.627 2.282 1.00 70.75 164 ARG A CA 1
ATOM 1243 C C . ARG A 1 164 ? -10.097 19.989 1.615 1.00 70.75 164 ARG A C 1
ATOM 1245 O O . ARG A 1 164 ? -10.088 20.757 0.656 1.00 70.75 164 ARG A O 1
ATOM 1252 N N . LEU A 1 165 ? -8.974 19.516 2.154 1.00 64.69 165 LEU A N 1
ATOM 1253 C CA . LEU A 1 165 ? -7.666 19.730 1.545 1.00 64.69 165 LEU A CA 1
ATOM 1254 C C . LEU A 1 165 ? -7.521 18.925 0.252 1.00 64.69 165 LEU A C 1
ATOM 1256 O O . LEU A 1 165 ? -7.053 19.483 -0.734 1.00 64.69 165 LEU A O 1
ATOM 1260 N N . GLU A 1 166 ? -7.987 17.679 0.227 1.00 63.47 166 GLU A N 1
ATOM 1261 C CA . GLU A 1 166 ? -8.003 16.816 -0.962 1.00 63.47 166 GLU A CA 1
ATOM 1262 C C . GLU A 1 166 ? -8.887 17.380 -2.075 1.00 63.47 166 GLU A C 1
ATOM 1264 O O . GLU A 1 166 ? -8.440 17.511 -3.212 1.00 63.47 166 GLU A O 1
ATOM 1269 N N . GLU A 1 167 ? -10.107 17.803 -1.739 1.00 67.44 167 GLU A N 1
ATOM 1270 C CA . GLU A 1 167 ? -11.034 18.463 -2.666 1.00 67.44 167 GLU A CA 1
ATOM 1271 C C . GLU A 1 167 ? -10.419 19.723 -3.288 1.00 67.44 167 GLU A C 1
ATOM 1273 O O . GLU A 1 167 ? -10.622 19.999 -4.467 1.00 67.44 167 GLU A O 1
ATOM 1278 N N . ARG A 1 168 ? -9.626 20.481 -2.518 1.00 64.62 168 ARG A N 1
ATOM 1279 C CA . ARG A 1 168 ? -8.900 21.666 -3.011 1.00 64.62 168 ARG A CA 1
ATOM 1280 C C . ARG A 1 168 ? -7.639 21.331 -3.797 1.00 64.62 168 ARG A C 1
ATOM 1282 O O . ARG A 1 168 ? -7.115 22.202 -4.491 1.00 64.62 168 ARG A O 1
ATOM 1289 N N . ALA A 1 169 ? -7.101 20.132 -3.623 1.00 60.56 169 ALA A N 1
ATOM 1290 C CA . ALA A 1 169 ? -5.888 19.684 -4.283 1.00 60.56 169 ALA A CA 1
ATOM 1291 C C . ALA A 1 169 ? -6.188 19.016 -5.645 1.00 60.56 169 ALA A C 1
ATOM 1293 O O . ALA A 1 169 ? -5.278 18.830 -6.454 1.00 60.56 169 ALA A O 1
ATOM 1294 N N . TRP A 1 170 ? -7.463 18.738 -5.942 1.00 52.91 170 TRP A N 1
ATOM 1295 C CA . TRP A 1 170 ? -7.974 18.344 -7.259 1.00 52.91 170 TRP A CA 1
ATOM 1296 C C . TRP A 1 170 ? -8.424 19.586 -8.070 1.00 52.91 170 TRP A C 1
ATOM 1298 O O . TRP A 1 170 ? -9.099 20.431 -7.483 1.00 52.91 170 TRP A O 1
ATOM 1308 N N . PRO A 1 171 ? -8.118 19.763 -9.382 1.00 52.22 171 PRO A N 1
ATOM 1309 C CA . PRO A 1 171 ? -7.494 18.860 -10.352 1.00 52.22 171 PRO A CA 1
ATOM 1310 C C . PRO A 1 171 ? -6.123 19.382 -10.843 1.00 52.22 171 PRO A C 1
ATOM 1312 O O . PRO A 1 171 ? -6.025 20.404 -11.522 1.00 52.22 171 PRO A O 1
ATOM 1315 N N . GLY A 1 172 ? -5.043 18.666 -10.550 1.00 46.19 172 GLY A N 1
ATOM 1316 C CA . GLY A 1 172 ? -3.719 18.973 -11.093 1.00 46.19 172 GLY A CA 1
ATOM 1317 C C . GLY A 1 172 ? -2.687 17.981 -10.579 1.00 46.19 172 GLY A C 1
ATOM 1318 O O . GLY A 1 172 ? -2.777 17.586 -9.422 1.00 46.19 172 GLY A O 1
ATOM 1319 N N . ASN A 1 173 ? -1.775 17.555 -11.461 1.00 45.62 173 ASN A N 1
ATOM 1320 C CA . ASN A 1 173 ? -0.744 16.530 -11.246 1.00 45.62 173 ASN A CA 1
ATOM 1321 C C . ASN A 1 173 ? -0.358 16.318 -9.772 1.00 45.62 173 ASN A C 1
ATOM 1323 O O . ASN A 1 173 ? 0.175 17.208 -9.114 1.00 45.62 173 ASN A O 1
ATOM 1327 N N . VAL A 1 174 ? -0.636 15.103 -9.294 1.00 51.03 174 VAL A N 1
ATOM 1328 C CA . VAL A 1 174 ? -0.426 14.638 -7.914 1.00 51.03 174 VAL A CA 1
ATOM 1329 C C . VAL A 1 174 ? 1.061 14.652 -7.535 1.00 51.03 174 VAL A C 1
ATOM 1331 O O . VAL A 1 174 ? 1.404 14.896 -6.382 1.00 51.03 174 VAL A O 1
ATOM 1334 N N . ALA A 1 175 ? 1.951 14.472 -8.513 1.00 44.91 175 ALA A N 1
ATOM 1335 C CA . ALA A 1 175 ? 3.394 14.520 -8.316 1.00 44.91 175 ALA A CA 1
ATOM 1336 C C . ALA A 1 175 ? 3.894 15.975 -8.216 1.00 44.91 175 ALA A C 1
ATOM 1338 O O . ALA A 1 175 ? 3.825 16.734 -9.186 1.00 44.91 175 ALA A O 1
ATOM 1339 N N . GLY A 1 176 ? 4.407 16.356 -7.043 1.00 49.34 176 GLY A N 1
ATOM 1340 C CA . GLY A 1 176 ? 5.109 17.627 -6.822 1.00 49.34 176 GLY A CA 1
ATOM 1341 C C . GLY A 1 176 ? 4.262 18.802 -6.323 1.00 49.34 176 GLY A C 1
ATOM 1342 O O . GLY A 1 176 ? 4.778 19.914 -6.236 1.00 49.34 176 GLY A O 1
ATOM 1343 N N . ASN A 1 177 ? 2.983 18.606 -5.977 1.00 57.97 177 ASN A N 1
ATOM 1344 C CA . ASN A 1 177 ? 2.190 19.652 -5.325 1.00 57.97 177 ASN A CA 1
ATOM 1345 C C . ASN A 1 177 ? 2.445 19.637 -3.802 1.00 57.97 177 ASN A C 1
ATOM 1347 O O . ASN A 1 177 ? 1.996 18.703 -3.133 1.00 57.97 177 ASN A O 1
ATOM 1351 N N . PRO A 1 178 ? 3.050 20.689 -3.214 1.00 58.19 178 PRO A N 1
ATOM 1352 C CA . PRO A 1 178 ? 3.365 20.731 -1.783 1.00 58.19 178 PRO A CA 1
ATOM 1353 C C . PRO A 1 178 ? 2.138 20.543 -0.882 1.00 58.19 178 PRO A C 1
ATOM 1355 O O . PRO A 1 178 ? 2.252 20.055 0.240 1.00 58.19 178 PRO A O 1
ATOM 1358 N N . LYS A 1 179 ? 0.941 20.908 -1.370 1.00 57.84 179 LYS A N 1
ATOM 1359 C CA . LYS A 1 179 ? -0.318 20.710 -0.641 1.00 57.84 179 LYS A CA 1
ATOM 1360 C C . LYS A 1 179 ? -0.718 19.236 -0.576 1.00 57.84 179 LYS A C 1
ATOM 1362 O O . LYS A 1 179 ? -1.213 18.810 0.461 1.00 57.84 179 LYS A O 1
ATOM 1367 N N . TRP A 1 180 ? -0.479 18.462 -1.637 1.00 58.34 180 TRP A N 1
ATOM 1368 C CA . TRP A 1 180 ? -0.710 17.012 -1.635 1.00 58.34 180 TRP A CA 1
ATOM 1369 C C . TRP A 1 180 ? 0.281 16.299 -0.714 1.00 58.34 180 TRP A C 1
ATOM 1371 O O . TRP A 1 180 ? -0.141 15.488 0.107 1.00 58.34 180 TRP A O 1
ATOM 1381 N N . THR A 1 181 ? 1.565 16.665 -0.766 1.00 58.81 181 THR A N 1
ATOM 1382 C CA . THR A 1 181 ? 2.602 16.124 0.129 1.00 58.81 181 THR A CA 1
ATOM 1383 C C . THR A 1 181 ? 2.290 16.422 1.599 1.00 58.81 181 THR A C 1
ATOM 1385 O O . THR A 1 181 ? 2.395 15.538 2.443 1.00 58.81 181 THR A O 1
ATOM 1388 N N . ALA A 1 182 ? 1.816 17.632 1.921 1.00 59.28 182 ALA A N 1
ATOM 1389 C CA . ALA A 1 182 ? 1.400 17.990 3.279 1.00 59.28 182 ALA A CA 1
ATOM 1390 C C . ALA A 1 182 ? 0.185 17.178 3.771 1.00 59.28 182 ALA A C 1
ATOM 1392 O O . ALA A 1 182 ? 0.183 16.708 4.908 1.00 59.28 182 ALA A O 1
ATOM 1393 N N . VAL A 1 183 ? -0.825 16.964 2.918 1.00 57.97 183 VAL A N 1
ATOM 1394 C CA . VAL A 1 183 ? -1.983 16.106 3.235 1.00 57.97 183 VAL A CA 1
ATOM 1395 C C . VAL A 1 183 ? -1.554 14.658 3.448 1.00 57.97 183 VAL A C 1
ATOM 1397 O O . VAL A 1 183 ? -2.032 14.002 4.372 1.00 57.97 183 VAL A O 1
ATOM 1400 N N . PHE A 1 184 ? -0.642 14.152 2.619 1.00 59.25 184 PHE A N 1
ATOM 1401 C CA . PHE A 1 184 ? -0.147 12.785 2.717 1.00 59.25 184 PHE A CA 1
ATOM 1402 C C . PHE A 1 184 ? 0.700 12.560 3.978 1.00 59.25 184 PHE A C 1
ATOM 1404 O O . PHE A 1 184 ? 0.479 11.595 4.705 1.00 59.25 184 PHE A O 1
ATOM 1411 N N . LEU A 1 185 ? 1.599 13.486 4.311 1.00 60.62 185 LEU A N 1
ATOM 1412 C CA . LEU A 1 185 ? 2.395 13.407 5.539 1.00 60.62 185 LEU A CA 1
ATOM 1413 C C . LEU A 1 185 ? 1.534 13.577 6.793 1.00 60.62 185 LEU A C 1
ATOM 1415 O O . LEU A 1 185 ? 1.754 12.888 7.788 1.00 60.62 185 LEU A O 1
ATOM 1419 N N . GLN A 1 186 ? 0.487 14.407 6.736 1.00 60.97 186 GLN A N 1
ATOM 1420 C CA . GLN A 1 186 ? -0.532 14.426 7.784 1.00 60.97 186 GLN A CA 1
ATOM 1421 C C . GLN A 1 186 ? -1.241 13.066 7.875 1.00 60.97 186 GLN A C 1
ATOM 1423 O O . GLN A 1 186 ? -1.507 12.590 8.979 1.00 60.97 186 GLN A O 1
ATOM 1428 N N . ARG A 1 187 ? -1.497 12.405 6.735 1.00 58.50 187 ARG A N 1
ATOM 1429 C CA . ARG A 1 187 ? -2.133 11.085 6.681 1.00 58.50 187 ARG A CA 1
ATOM 1430 C C . ARG A 1 187 ? -1.266 9.927 7.197 1.00 58.50 187 ARG A C 1
ATOM 1432 O O . ARG A 1 187 ? -1.880 8.936 7.556 1.00 58.50 187 ARG A O 1
ATOM 1439 N N . GLN A 1 188 ? 0.065 10.029 7.218 1.00 63.69 188 GLN A N 1
ATOM 1440 C CA . GLN A 1 188 ? 0.980 8.977 7.712 1.00 63.69 188 GLN A CA 1
ATOM 1441 C C . GLN A 1 188 ? 1.575 9.265 9.098 1.00 63.69 188 GLN A C 1
ATOM 1443 O O . GLN A 1 188 ? 2.481 8.572 9.574 1.00 63.69 188 GLN A O 1
ATOM 1448 N N . SER A 1 189 ? 1.120 10.328 9.745 1.00 71.44 189 SER A N 1
ATOM 1449 C CA . SER A 1 189 ? 1.713 10.797 10.988 1.00 71.44 189 SER A CA 1
ATOM 1450 C C . SER A 1 189 ? 1.503 9.838 12.170 1.00 71.44 189 SER A C 1
ATOM 1452 O O . SER A 1 189 ? 2.444 9.667 12.946 1.00 71.44 189 SER A O 1
ATOM 1454 N N . LEU A 1 190 ? 0.371 9.124 12.289 1.00 77.62 190 LEU A N 1
ATOM 1455 C CA . LEU A 1 190 ? 0.193 8.141 13.370 1.00 77.62 190 LEU A CA 1
ATOM 1456 C C . LEU A 1 190 ? 0.942 6.842 13.099 1.00 77.62 190 LEU A C 1
ATOM 1458 O O . LEU A 1 190 ? 1.543 6.300 14.026 1.00 77.62 190 LEU A O 1
ATOM 1462 N N . ALA A 1 191 ? 0.963 6.344 11.859 1.00 79.88 191 ALA A N 1
ATOM 1463 C CA . ALA A 1 191 ? 1.820 5.211 11.502 1.00 79.88 191 ALA A CA 1
ATOM 1464 C C . ALA A 1 191 ? 3.296 5.504 11.818 1.00 79.88 191 ALA A C 1
ATOM 1466 O O . ALA A 1 191 ? 3.986 4.670 12.409 1.00 79.88 191 ALA A O 1
ATOM 1467 N N . THR A 1 192 ? 3.748 6.720 11.504 1.00 80.50 192 THR A N 1
ATOM 1468 C CA . THR A 1 192 ? 5.095 7.220 11.813 1.00 80.50 192 THR A CA 1
ATOM 1469 C C . THR A 1 192 ? 5.357 7.251 13.318 1.00 80.50 192 THR A C 1
ATOM 1471 O O . THR A 1 192 ? 6.372 6.734 13.786 1.00 80.50 192 THR A O 1
ATOM 1474 N N . GLU A 1 193 ? 4.431 7.805 14.101 1.00 82.69 193 GLU A N 1
ATOM 1475 C CA . GLU A 1 193 ? 4.542 7.850 15.561 1.00 82.69 193 GLU A CA 1
ATOM 1476 C C . GLU A 1 193 ? 4.577 6.461 16.187 1.00 82.69 193 GLU A C 1
ATOM 1478 O O . GLU A 1 193 ? 5.393 6.208 17.075 1.00 82.69 193 GLU A O 1
ATOM 1483 N N . TRP A 1 194 ? 3.744 5.539 15.708 1.00 86.50 194 TRP A N 1
ATOM 1484 C CA . TRP A 1 194 ? 3.782 4.150 16.144 1.00 86.50 194 TRP A CA 1
ATOM 1485 C C . TRP A 1 194 ? 5.113 3.492 15.801 1.00 86.50 194 TRP A C 1
ATOM 1487 O O . TRP A 1 194 ? 5.724 2.893 16.680 1.00 86.50 194 TRP A O 1
ATOM 1497 N N . ALA A 1 195 ? 5.619 3.632 14.578 1.00 87.62 195 ALA A N 1
ATOM 1498 C CA . ALA A 1 195 ? 6.909 3.058 14.203 1.00 87.62 195 ALA A CA 1
ATOM 1499 C C . ALA A 1 195 ? 8.079 3.656 15.014 1.00 87.62 195 ALA A C 1
ATOM 1501 O O . ALA A 1 195 ? 8.956 2.919 15.476 1.00 87.62 195 ALA A O 1
ATOM 1502 N N . LEU A 1 196 ? 8.073 4.964 15.293 1.00 87.69 196 LEU A N 1
ATOM 1503 C CA . LEU A 1 196 ? 9.038 5.605 16.196 1.00 87.69 196 LEU A CA 1
ATOM 1504 C C . LEU A 1 196 ? 8.919 5.073 17.628 1.00 87.69 196 LEU A C 1
ATOM 1506 O O . LEU A 1 196 ? 9.910 4.649 18.225 1.00 87.69 196 LEU A O 1
ATOM 1510 N N . ARG A 1 197 ? 7.707 5.047 18.182 1.00 88.19 197 ARG A N 1
ATOM 1511 C CA . ARG A 1 197 ? 7.433 4.567 19.540 1.00 88.19 197 ARG A CA 1
ATOM 1512 C C . ARG A 1 197 ? 7.851 3.112 19.714 1.00 88.19 197 ARG A C 1
ATOM 1514 O O . ARG A 1 197 ? 8.525 2.785 20.691 1.00 88.19 197 ARG A O 1
ATOM 1521 N N . LEU A 1 198 ? 7.487 2.260 18.759 1.00 90.50 198 LEU A N 1
ATOM 1522 C CA . LEU A 1 198 ? 7.760 0.827 18.792 1.00 90.50 198 LEU A CA 1
ATOM 1523 C C . LEU A 1 198 ? 9.221 0.501 18.494 1.00 90.50 198 LEU A C 1
ATOM 1525 O O . LEU A 1 198 ? 9.715 -0.525 18.949 1.00 90.50 198 LEU A O 1
ATOM 1529 N N . SER A 1 199 ? 9.938 1.360 17.765 1.00 88.06 199 SER A N 1
ATOM 1530 C CA . SER A 1 199 ? 11.381 1.201 17.559 1.00 88.06 199 SER A CA 1
ATOM 1531 C C . SER A 1 199 ? 12.221 1.684 18.748 1.00 88.06 199 SER A C 1
ATOM 1533 O O . SER A 1 199 ? 13.340 1.208 18.921 1.00 88.06 199 SER A O 1
ATOM 1535 N N . THR A 1 200 ? 11.697 2.572 19.601 1.00 87.44 200 THR A N 1
ATOM 1536 C CA . THR A 1 200 ? 12.493 3.234 20.654 1.00 87.44 200 THR A CA 1
ATOM 1537 C C . THR A 1 200 ? 12.084 2.889 22.084 1.00 87.44 200 THR A C 1
ATOM 1539 O O . THR A 1 200 ? 12.950 2.579 22.901 1.00 87.44 200 THR A O 1
ATOM 1542 N N . ARG A 1 201 ? 10.791 2.943 22.421 1.00 89.56 201 ARG A N 1
ATOM 1543 C CA . ARG A 1 201 ? 10.317 2.937 23.817 1.00 89.56 201 ARG A CA 1
ATOM 1544 C C . ARG A 1 201 ? 9.492 1.728 24.197 1.00 89.56 201 ARG A C 1
ATOM 1546 O O . ARG A 1 201 ? 9.693 1.208 25.291 1.00 89.56 201 ARG A O 1
ATOM 1553 N N . ASP A 1 202 ? 8.601 1.293 23.318 1.00 92.25 202 ASP A N 1
ATOM 1554 C CA . ASP A 1 202 ? 7.595 0.279 23.633 1.00 92.25 202 ASP A CA 1
ATOM 1555 C C . ASP A 1 202 ? 7.617 -0.867 22.611 1.00 92.25 202 ASP A C 1
ATOM 1557 O O . ASP A 1 202 ? 8.289 -0.791 21.586 1.00 92.25 202 ASP A O 1
ATOM 1561 N N . CYS A 1 203 ? 6.871 -1.934 22.879 1.00 92.19 203 CYS A N 1
ATOM 1562 C CA . CYS A 1 203 ? 6.462 -2.916 21.882 1.00 92.19 203 CYS A CA 1
ATOM 1563 C C . CYS A 1 203 ? 5.033 -3.383 22.127 1.00 92.19 203 CYS A C 1
ATOM 1565 O O . CYS A 1 203 ? 4.547 -3.400 23.259 1.00 92.19 203 CYS A O 1
ATOM 1567 N N . ILE A 1 204 ? 4.384 -3.813 21.050 1.00 92.81 204 ILE A N 1
ATOM 1568 C CA . ILE A 1 204 ? 3.130 -4.547 21.112 1.00 92.81 204 ILE A CA 1
ATOM 1569 C C . ILE A 1 204 ? 3.464 -6.033 21.085 1.00 92.81 204 ILE A C 1
ATOM 1571 O O . ILE A 1 204 ? 4.025 -6.530 20.106 1.00 92.81 204 ILE A O 1
ATOM 1575 N N . ILE A 1 205 ? 3.104 -6.739 22.151 1.00 92.12 205 ILE A N 1
ATOM 1576 C CA . ILE A 1 205 ? 3.203 -8.198 22.227 1.00 92.12 205 ILE A CA 1
ATOM 1577 C C . ILE A 1 205 ? 1.842 -8.824 21.928 1.00 92.12 205 ILE A C 1
ATOM 1579 O O . ILE A 1 205 ? 0.815 -8.312 22.378 1.00 92.12 205 ILE A O 1
ATOM 1583 N N . ALA A 1 206 ? 1.851 -9.922 21.172 1.00 90.50 206 ALA A N 1
ATOM 1584 C CA . ALA A 1 206 ? 0.688 -10.770 20.944 1.00 90.50 206 ALA A CA 1
ATOM 1585 C C . ALA A 1 206 ? 0.715 -11.961 21.913 1.00 90.50 206 ALA A C 1
ATOM 1587 O O . ALA A 1 206 ? 1.726 -12.648 22.045 1.00 90.50 206 ALA A O 1
ATOM 1588 N N . GLU A 1 207 ? -0.403 -12.202 22.584 1.00 89.75 207 GLU A N 1
ATOM 1589 C CA . GLU A 1 207 ? -0.592 -13.230 23.601 1.00 89.75 207 GLU A CA 1
ATOM 1590 C C . GLU A 1 207 ? -1.900 -13.998 23.349 1.00 89.75 207 GLU A C 1
ATOM 1592 O O . GLU A 1 207 ? -2.818 -13.482 22.696 1.00 89.75 207 GLU A O 1
ATOM 1597 N N . PRO A 1 208 ? -2.042 -15.209 23.918 1.00 88.44 208 PRO A N 1
ATOM 1598 C CA . PRO A 1 208 ? -3.329 -15.886 23.984 1.00 88.44 208 PRO A CA 1
ATOM 1599 C C . PRO A 1 208 ? -4.412 -15.005 24.638 1.00 88.44 208 PRO A C 1
ATOM 1601 O O . PRO A 1 208 ? -4.121 -14.238 25.566 1.00 88.44 208 PRO A O 1
ATOM 1604 N N . PRO A 1 209 ? -5.673 -15.114 24.189 1.00 86.44 209 PRO A N 1
ATOM 1605 C CA . PRO A 1 209 ? -6.761 -14.287 24.686 1.00 86.44 209 PRO A CA 1
ATOM 1606 C C . PRO A 1 209 ? -7.052 -14.572 26.160 1.00 86.44 209 PRO A C 1
ATOM 1608 O O . PRO A 1 209 ? -7.015 -15.714 26.624 1.00 86.44 209 PRO A O 1
ATOM 1611 N N . LYS A 1 210 ? -7.393 -13.516 26.904 1.00 83.44 210 LYS A N 1
ATOM 1612 C CA . LYS A 1 210 ? -7.857 -13.641 28.287 1.00 83.44 210 LYS A CA 1
ATOM 1613 C C . LYS A 1 210 ? -9.363 -13.958 28.284 1.00 83.44 210 LYS A C 1
ATOM 1615 O O . LYS A 1 210 ? -10.102 -13.312 27.543 1.00 83.44 210 LYS A O 1
ATOM 1620 N N . PRO A 1 211 ? -9.849 -14.898 29.117 1.00 78.19 211 PRO A N 1
ATOM 1621 C CA . PRO A 1 211 ? -11.260 -15.301 29.110 1.00 78.19 211 PRO A CA 1
ATOM 1622 C C . PRO A 1 211 ? -12.222 -14.187 29.546 1.00 78.19 211 PRO A C 1
ATOM 1624 O O . PRO A 1 211 ? -13.376 -14.175 29.126 1.00 78.19 211 PRO A O 1
ATOM 1627 N N . HIS A 1 212 ? -11.752 -13.248 30.369 1.00 85.31 212 HIS A N 1
ATOM 1628 C CA . HIS A 1 212 ? -12.558 -12.151 30.897 1.00 85.31 212 HIS A CA 1
ATOM 1629 C C . HIS A 1 212 ? -11.961 -10.807 30.490 1.00 85.31 212 HIS A C 1
ATOM 1631 O O . HIS A 1 212 ? -10.764 -10.576 30.687 1.00 85.31 212 HIS A O 1
ATOM 1637 N N . ALA A 1 213 ? -12.821 -9.945 29.950 1.00 91.62 213 ALA A N 1
ATOM 1638 C CA . ALA A 1 213 ? -12.531 -8.563 29.605 1.00 91.62 213 ALA A CA 1
ATOM 1639 C C . ALA A 1 213 ? -13.373 -7.634 30.489 1.00 91.62 213 ALA A C 1
ATOM 1641 O O . ALA A 1 213 ? -14.513 -7.958 30.822 1.00 91.62 213 ALA A O 1
ATOM 1642 N N . ASP A 1 214 ? -12.812 -6.485 30.846 1.00 95.56 214 ASP A N 1
ATOM 1643 C CA . ASP A 1 214 ? -13.492 -5.424 31.591 1.00 95.56 214 ASP A CA 1
ATOM 1644 C C . ASP A 1 214 ? -14.524 -4.703 30.710 1.00 95.56 214 ASP A C 1
ATOM 1646 O O . ASP A 1 214 ? -15.540 -4.221 31.209 1.00 95.56 214 ASP A O 1
ATOM 1650 N N . PHE A 1 215 ? -14.299 -4.685 29.390 1.00 95.94 215 PHE A N 1
ATOM 1651 C CA . PHE A 1 215 ? -15.272 -4.242 28.391 1.00 95.94 215 PHE A CA 1
ATOM 1652 C C . PHE A 1 215 ? -15.244 -5.118 27.142 1.00 95.94 215 PHE A C 1
ATOM 1654 O O . PHE A 1 215 ? -14.195 -5.606 26.727 1.00 95.94 215 PHE A O 1
ATOM 1661 N N . THR A 1 216 ? -16.398 -5.260 26.496 1.00 93.81 216 THR A N 1
ATOM 1662 C CA . THR A 1 216 ? -16.524 -5.834 25.153 1.00 93.81 216 THR A CA 1
ATOM 1663 C C . THR A 1 216 ? -17.167 -4.821 24.218 1.00 93.81 216 THR A C 1
ATOM 1665 O O . THR A 1 216 ? -18.294 -4.388 24.459 1.00 93.81 216 THR A O 1
ATOM 1668 N N . ILE A 1 217 ? -16.458 -4.471 23.150 1.00 93.56 217 ILE A N 1
ATOM 1669 C CA . ILE A 1 217 ? -16.931 -3.673 22.024 1.00 93.56 217 ILE A CA 1
ATOM 1670 C C . ILE A 1 217 ? -17.187 -4.644 20.871 1.00 93.56 217 ILE A C 1
ATOM 1672 O O . ILE A 1 217 ? -16.268 -5.316 20.409 1.00 93.56 217 ILE A O 1
ATOM 1676 N N . GLY A 1 218 ? -18.433 -4.764 20.430 1.00 89.94 218 GLY A N 1
ATOM 1677 C CA . GLY A 1 218 ? -18.807 -5.706 19.381 1.00 89.94 218 GLY A CA 1
ATOM 1678 C C . GLY A 1 218 ? -19.631 -5.052 18.288 1.00 89.94 218 GLY A C 1
ATOM 1679 O O . GLY A 1 218 ? -20.595 -4.351 18.595 1.00 89.94 218 GLY A O 1
ATOM 1680 N N . LYS A 1 219 ? -19.276 -5.333 17.033 1.00 86.06 219 LYS A N 1
ATOM 1681 C CA . LYS A 1 219 ? -20.134 -5.136 15.868 1.00 86.06 219 LYS A CA 1
ATOM 1682 C C . LYS A 1 219 ? -20.621 -6.495 15.390 1.00 86.06 219 LYS A C 1
ATOM 1684 O O . LYS A 1 219 ? -19.831 -7.401 15.129 1.00 86.06 219 LYS A O 1
ATOM 1689 N N . TYR A 1 220 ? -21.933 -6.633 15.288 1.00 83.25 220 TYR A N 1
ATOM 1690 C CA . TYR A 1 220 ? -22.583 -7.860 14.853 1.00 83.25 220 TYR A CA 1
ATOM 1691 C C . TYR A 1 220 ? -23.431 -7.559 13.632 1.00 83.25 220 TYR A C 1
ATOM 1693 O O . TYR A 1 220 ? -24.347 -6.744 13.704 1.00 83.25 220 TYR A O 1
ATOM 1701 N N . VAL A 1 221 ? -23.143 -8.244 12.529 1.00 78.94 221 VAL A N 1
ATOM 1702 C CA . VAL A 1 221 ? -23.947 -8.177 11.310 1.00 78.94 221 VAL A CA 1
ATOM 1703 C C . VAL A 1 221 ? -24.714 -9.481 11.171 1.00 78.94 221 VAL A C 1
ATOM 1705 O O . VAL A 1 221 ? -24.130 -10.565 11.225 1.00 78.94 221 VAL A O 1
ATOM 1708 N N . TYR A 1 222 ? -26.029 -9.386 11.021 1.00 78.44 222 TYR A N 1
ATOM 1709 C CA . TYR A 1 222 ? -26.899 -10.542 10.874 1.00 78.44 222 TYR A CA 1
ATOM 1710 C C . TYR A 1 222 ? -28.045 -10.254 9.909 1.00 78.44 222 TYR A C 1
ATOM 1712 O O . TYR A 1 222 ? -28.548 -9.136 9.810 1.00 78.44 222 TYR A O 1
ATOM 1720 N N . GLU A 1 223 ? -28.472 -11.297 9.207 1.00 80.50 223 GLU A N 1
ATOM 1721 C CA . GLU A 1 223 ? -29.672 -11.267 8.379 1.00 80.50 223 GLU A CA 1
ATOM 1722 C C . GLU A 1 223 ? -30.858 -11.798 9.190 1.00 80.50 223 GLU A C 1
ATOM 1724 O O . GLU A 1 223 ? -30.755 -12.807 9.895 1.00 80.50 223 GLU A O 1
ATOM 1729 N N . ARG A 1 224 ? -32.003 -11.124 9.092 1.00 80.69 224 ARG A N 1
ATOM 1730 C CA . ARG A 1 224 ? -33.288 -11.603 9.607 1.00 80.69 224 ARG A CA 1
ATOM 1731 C C . ARG A 1 224 ? -34.243 -11.884 8.460 1.00 80.69 224 ARG A C 1
ATOM 1733 O O . ARG A 1 224 ? -34.211 -11.216 7.431 1.00 80.69 224 ARG A O 1
ATOM 1740 N N . PHE A 1 225 ? -35.149 -12.833 8.695 1.00 84.12 225 PHE A N 1
ATOM 1741 C CA . PHE A 1 225 ? -36.184 -13.250 7.741 1.00 84.12 225 PHE A CA 1
ATOM 1742 C C . PHE A 1 225 ? -35.649 -13.951 6.480 1.00 84.12 225 PHE A C 1
ATOM 1744 O O . PHE A 1 225 ? -36.249 -13.857 5.413 1.00 84.12 225 PHE A O 1
ATOM 1751 N N . GLY A 1 226 ? -34.546 -14.695 6.612 1.00 76.69 226 GLY A N 1
ATOM 1752 C CA . GLY A 1 226 ? -33.955 -15.497 5.536 1.00 76.69 226 GLY A CA 1
ATOM 1753 C C . GLY A 1 226 ? -32.614 -14.948 5.055 1.00 76.69 226 GLY A C 1
ATOM 1754 O O . GLY A 1 226 ? -32.042 -14.071 5.693 1.00 76.69 226 GLY A O 1
ATOM 1755 N N . ARG A 1 227 ? -32.110 -15.500 3.945 1.00 65.75 227 ARG A N 1
ATOM 1756 C CA . ARG A 1 227 ? -30.869 -15.049 3.298 1.00 65.75 227 ARG A CA 1
ATOM 1757 C C . ARG A 1 227 ? -31.160 -14.089 2.159 1.00 65.75 227 ARG A C 1
ATOM 1759 O O . ARG A 1 227 ? -32.089 -14.345 1.388 1.00 65.75 227 ARG A O 1
ATOM 1766 N N . SER A 1 228 ? -30.354 -13.039 2.018 1.00 59.84 228 SER A N 1
ATOM 1767 C CA . SER A 1 228 ? -30.504 -12.097 0.907 1.00 59.84 228 SER A CA 1
ATOM 1768 C C . SER A 1 228 ? -30.243 -12.789 -0.440 1.00 59.84 228 SER A C 1
ATOM 1770 O O . SER A 1 228 ? -29.247 -13.507 -0.580 1.00 59.84 228 SER A O 1
ATOM 1772 N N . PRO A 1 229 ? -31.113 -12.609 -1.451 1.00 61.00 229 PRO A N 1
ATOM 1773 C CA . PRO A 1 229 ? -30.828 -13.078 -2.799 1.00 61.00 229 PRO A CA 1
ATOM 1774 C C . PRO A 1 229 ? -29.610 -12.330 -3.377 1.00 61.00 229 PRO A C 1
ATOM 1776 O O . PRO A 1 229 ? -29.392 -11.165 -3.051 1.00 61.00 229 PRO A O 1
ATOM 1779 N N . PRO A 1 230 ? -28.816 -12.968 -4.256 1.00 52.81 230 PRO A N 1
ATOM 1780 C CA . PRO A 1 230 ? -27.539 -12.428 -4.733 1.00 52.81 230 PRO A CA 1
ATOM 1781 C C . PRO A 1 230 ? -27.645 -11.135 -5.567 1.00 52.81 230 PRO A C 1
ATOM 1783 O O . PRO A 1 230 ? -26.632 -10.461 -5.746 1.00 52.81 230 PRO A O 1
ATOM 1786 N N . SER A 1 231 ? -28.832 -10.756 -6.062 1.00 54.50 231 SER A N 1
ATOM 1787 C CA . SER A 1 231 ? -29.070 -9.488 -6.770 1.00 54.50 231 SER A CA 1
ATOM 1788 C C . SER A 1 231 ? -29.879 -8.511 -5.908 1.00 54.50 231 SER A C 1
ATOM 1790 O O . SER A 1 231 ? -31.099 -8.619 -5.783 1.00 54.50 231 SER A O 1
ATOM 1792 N N . TYR A 1 232 ? -29.188 -7.534 -5.314 1.00 56.59 232 TYR A N 1
ATOM 1793 C CA . TYR A 1 232 ? -29.769 -6.607 -4.339 1.00 56.59 232 TYR A CA 1
ATOM 1794 C C . TYR A 1 232 ? -30.832 -5.678 -4.946 1.00 56.59 232 TYR A C 1
ATOM 1796 O O . TYR A 1 232 ? -31.896 -5.516 -4.369 1.00 56.59 232 TYR A O 1
ATOM 1804 N N . GLU A 1 233 ? -30.618 -5.110 -6.129 1.00 55.81 233 GLU A N 1
ATOM 1805 C CA . GLU A 1 233 ? -31.487 -4.026 -6.623 1.00 55.81 233 GLU A CA 1
ATOM 1806 C C . GLU A 1 233 ? -32.612 -4.490 -7.565 1.00 55.81 233 GLU A C 1
ATOM 1808 O O . GLU A 1 233 ? -33.555 -3.742 -7.821 1.00 55.81 233 GLU A O 1
ATOM 1813 N N . TRP A 1 234 ? -32.547 -5.736 -8.048 1.00 59.75 234 TRP A N 1
ATOM 1814 C CA . TRP A 1 234 ? -33.398 -6.234 -9.130 1.00 59.75 234 TRP A CA 1
ATOM 1815 C C . TRP A 1 234 ? -33.762 -7.696 -8.865 1.00 59.75 234 TRP A C 1
ATOM 1817 O O . TRP A 1 234 ? -32.985 -8.617 -9.121 1.00 59.75 234 TRP A O 1
ATOM 1827 N N . ASN A 1 235 ? -34.944 -7.904 -8.292 1.00 63.53 235 ASN A N 1
ATOM 1828 C CA . ASN A 1 235 ? -35.507 -9.221 -8.006 1.00 63.53 235 ASN A CA 1
ATOM 1829 C C . ASN A 1 235 ? -36.920 -9.283 -8.607 1.00 63.53 235 ASN A C 1
ATOM 1831 O O . ASN A 1 235 ? -37.661 -8.306 -8.521 1.00 63.53 235 ASN A O 1
ATOM 1835 N N . TRP A 1 236 ? -37.281 -10.420 -9.209 1.00 68.12 236 TRP A N 1
ATOM 1836 C CA . TRP A 1 236 ? -38.606 -10.700 -9.782 1.00 68.12 236 TRP A CA 1
ATOM 1837 C C . TRP A 1 236 ? -39.652 -11.116 -8.739 1.00 68.12 236 TRP A C 1
ATOM 1839 O O . TRP A 1 236 ? -40.801 -11.379 -9.088 1.00 68.12 236 TRP A O 1
ATOM 1849 N N . SER A 1 237 ? -39.286 -11.149 -7.459 1.00 71.81 237 SER A N 1
ATOM 1850 C CA . SER A 1 237 ? -40.221 -11.418 -6.370 1.00 71.81 237 SER A CA 1
ATOM 1851 C C . SER A 1 237 ? -40.914 -10.146 -5.866 1.00 71.81 237 SER A C 1
ATOM 1853 O O . SER A 1 237 ? -40.281 -9.096 -5.711 1.00 71.81 237 SER A O 1
ATOM 1855 N N . PHE A 1 238 ? -42.212 -10.268 -5.573 1.00 72.50 238 PHE A N 1
ATOM 1856 C CA . PHE A 1 238 ? -43.000 -9.290 -4.817 1.00 72.50 238 PHE A CA 1
ATOM 1857 C C . PHE A 1 238 ? -42.794 -9.411 -3.304 1.00 72.50 238 PHE A C 1
ATOM 1859 O O . PHE A 1 238 ? -43.208 -8.518 -2.571 1.00 72.50 238 PHE A O 1
ATOM 1866 N N . ASP A 1 239 ? -42.134 -10.464 -2.826 1.00 78.62 239 ASP A N 1
ATOM 1867 C CA . ASP A 1 239 ? -41.945 -10.709 -1.402 1.00 78.62 239 ASP A CA 1
ATOM 1868 C C . ASP A 1 239 ? -41.148 -9.574 -0.755 1.00 78.62 239 ASP A C 1
ATOM 1870 O O . ASP A 1 239 ? -40.258 -8.958 -1.364 1.00 78.62 239 ASP A O 1
ATOM 1874 N N . ALA A 1 240 ? -41.447 -9.302 0.511 1.00 80.50 240 ALA A N 1
ATOM 1875 C CA . ALA A 1 240 ? -40.562 -8.493 1.329 1.00 80.50 240 ALA A CA 1
ATOM 1876 C C . ALA A 1 240 ? -39.195 -9.188 1.406 1.00 80.50 240 ALA A C 1
ATOM 1878 O O . ALA A 1 240 ? -39.108 -10.399 1.642 1.00 80.50 240 ALA A O 1
ATOM 1879 N N . LEU A 1 241 ? -38.126 -8.424 1.187 1.00 83.19 241 LEU A N 1
ATOM 1880 C CA . LEU A 1 241 ? -36.778 -8.971 1.277 1.00 83.19 241 LEU A CA 1
ATOM 1881 C C . LEU A 1 241 ? -36.382 -9.187 2.746 1.00 83.19 241 LEU A C 1
ATOM 1883 O O . LEU A 1 241 ? -37.009 -8.626 3.654 1.00 83.19 241 LEU A O 1
ATOM 1887 N N . PRO A 1 242 ? -35.354 -10.013 2.998 1.00 86.00 242 PRO A N 1
ATOM 1888 C CA . PRO A 1 242 ? -34.702 -10.078 4.297 1.00 86.00 242 PRO A CA 1
ATOM 1889 C C . PRO A 1 242 ? -34.240 -8.696 4.769 1.00 86.00 242 PRO A C 1
ATOM 1891 O O . PRO A 1 242 ? -34.095 -7.750 3.985 1.00 86.00 242 PRO A O 1
ATOM 1894 N N . VAL A 1 243 ? -34.032 -8.583 6.075 1.00 85.25 243 VAL A N 1
ATOM 1895 C CA . VAL A 1 243 ? -33.493 -7.372 6.694 1.00 85.25 243 VAL A CA 1
ATOM 1896 C C . VAL A 1 243 ? -32.055 -7.648 7.082 1.00 85.25 243 VAL A C 1
ATOM 1898 O O . VAL A 1 243 ? -31.784 -8.600 7.815 1.00 85.25 243 VAL A O 1
ATOM 1901 N N . THR A 1 244 ? -31.150 -6.791 6.633 1.00 84.31 244 THR A N 1
ATOM 1902 C CA . THR A 1 244 ? -29.775 -6.775 7.119 1.00 84.31 244 THR A CA 1
ATOM 1903 C C . THR A 1 244 ? -29.723 -5.849 8.319 1.00 84.31 244 THR A C 1
ATOM 1905 O O . THR A 1 244 ? -30.107 -4.684 8.228 1.00 84.31 244 THR A O 1
ATOM 1908 N N . ALA A 1 245 ? -29.270 -6.364 9.457 1.00 83.81 245 ALA A N 1
ATOM 1909 C CA . ALA A 1 245 ? -29.098 -5.583 10.668 1.00 83.81 245 ALA A CA 1
ATOM 1910 C C . ALA A 1 245 ? -27.632 -5.600 11.103 1.00 83.81 245 ALA A C 1
ATOM 1912 O O . ALA A 1 245 ? -26.995 -6.650 11.181 1.00 83.81 245 ALA A O 1
ATOM 1913 N N . SER A 1 246 ? -27.118 -4.413 11.395 1.00 84.44 246 SER A N 1
ATOM 1914 C CA . SER A 1 246 ? -25.843 -4.179 12.053 1.00 84.44 246 SER A CA 1
ATOM 1915 C C . SER A 1 246 ? -26.118 -3.669 13.462 1.00 84.44 246 SER A C 1
ATOM 1917 O O . SER A 1 246 ? -26.972 -2.806 13.675 1.00 84.44 246 SER A O 1
ATOM 1919 N N . LEU A 1 247 ? -25.415 -4.227 14.436 1.00 87.25 247 LEU A N 1
ATOM 1920 C CA . LEU A 1 247 ? -25.546 -3.905 15.847 1.00 87.25 247 LEU A CA 1
ATOM 1921 C C . LEU A 1 247 ? -24.170 -3.561 16.401 1.00 87.25 247 LEU A C 1
ATOM 1923 O O . LEU A 1 247 ? -23.322 -4.447 16.508 1.00 87.25 247 LEU A O 1
ATOM 1927 N N . LEU A 1 248 ? -23.984 -2.309 16.809 1.00 90.38 248 LEU A N 1
ATOM 1928 C CA . LEU A 1 248 ? -22.813 -1.876 17.560 1.00 90.38 248 LEU A CA 1
ATOM 1929 C C . LEU A 1 248 ? -23.158 -1.837 19.049 1.00 90.38 248 LEU A C 1
ATOM 1931 O O . LEU A 1 248 ? -24.126 -1.191 19.457 1.00 90.38 248 LEU A O 1
ATOM 1935 N N . GLN A 1 249 ? -22.372 -2.526 19.872 1.00 93.12 249 GLN A N 1
ATOM 1936 C CA . GLN A 1 249 ? -22.641 -2.676 21.297 1.00 93.12 249 GLN A CA 1
ATOM 1937 C C . GLN A 1 249 ? -21.367 -2.542 22.137 1.00 93.12 249 GLN A C 1
ATOM 1939 O O . GLN A 1 249 ? -20.349 -3.158 21.832 1.00 93.12 249 GLN A O 1
ATOM 1944 N N . VAL A 1 250 ? -21.456 -1.804 23.249 1.00 95.38 250 VAL A N 1
ATOM 1945 C CA . VAL A 1 250 ? -20.440 -1.786 24.313 1.00 95.38 250 VAL A CA 1
ATOM 1946 C C . VAL A 1 250 ? -21.041 -2.384 25.579 1.00 95.38 250 VAL A C 1
ATOM 1948 O O . VAL A 1 250 ? -22.078 -1.931 26.070 1.00 95.38 250 VAL A O 1
ATOM 1951 N N . THR A 1 251 ? -20.375 -3.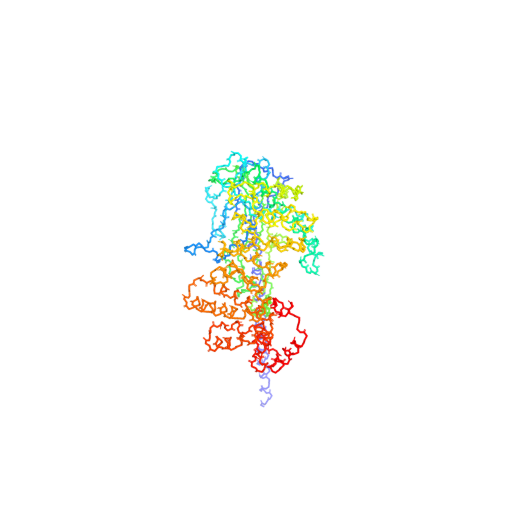399 26.113 1.00 95.19 251 THR A N 1
ATOM 1952 C CA . THR A 1 251 ? -20.797 -4.159 27.295 1.00 95.19 251 THR A CA 1
ATOM 1953 C C . THR A 1 251 ? -19.697 -4.095 28.350 1.00 95.19 251 THR A C 1
ATOM 1955 O O . THR A 1 251 ? -18.525 -4.158 27.990 1.00 95.19 251 THR A O 1
ATOM 1958 N N . ASP A 1 252 ? -20.046 -3.954 29.628 1.00 94.62 252 ASP A N 1
ATOM 1959 C CA . ASP A 1 252 ? -19.067 -4.018 30.723 1.00 94.62 252 ASP A CA 1
ATOM 1960 C C . ASP A 1 252 ? -18.723 -5.468 31.120 1.00 94.62 252 ASP A C 1
ATOM 1962 O O . ASP A 1 252 ? -19.324 -6.428 30.630 1.00 94.62 252 ASP A O 1
ATOM 1966 N N . GLY A 1 253 ? -17.751 -5.638 32.019 1.00 90.00 253 GLY A N 1
ATOM 1967 C CA . GLY A 1 253 ? -17.275 -6.946 32.479 1.00 90.00 253 GLY A CA 1
ATOM 1968 C C . GLY A 1 253 ? -18.312 -7.771 33.248 1.00 90.00 253 GLY A C 1
ATOM 1969 O O . GLY A 1 253 ? -18.099 -8.960 33.473 1.00 90.00 253 GLY A O 1
ATOM 1970 N N . GLN A 1 254 ? -19.452 -7.178 33.625 1.00 92.31 254 GLN A N 1
ATOM 1971 C CA . GLN A 1 254 ? -20.598 -7.887 34.207 1.00 92.31 254 GLN A CA 1
ATOM 1972 C C . GLN A 1 254 ? -21.623 -8.315 33.147 1.00 92.31 254 GLN A C 1
ATOM 1974 O O . GLN A 1 254 ? -22.664 -8.876 33.489 1.00 92.31 254 GLN A O 1
ATOM 1979 N N . GLY A 1 255 ? -21.367 -8.038 31.866 1.00 89.81 255 GLY A N 1
ATOM 1980 C CA . GLY A 1 255 ? -22.296 -8.320 30.779 1.00 89.81 255 GLY A CA 1
ATOM 1981 C C . GLY A 1 255 ? -23.410 -7.279 30.632 1.00 89.81 255 GLY A C 1
ATOM 1982 O O . GLY A 1 255 ? -24.352 -7.507 29.873 1.00 89.81 255 GLY A O 1
ATOM 1983 N N . ARG A 1 256 ? -23.342 -6.131 31.324 1.00 94.62 256 ARG A N 1
ATOM 1984 C CA . ARG A 1 256 ? -24.368 -5.087 31.203 1.00 94.62 256 ARG A CA 1
ATOM 1985 C C . ARG A 1 256 ? -24.103 -4.232 29.974 1.00 94.62 256 ARG A C 1
ATOM 1987 O O . ARG A 1 256 ? -23.000 -3.727 29.769 1.00 94.62 256 ARG A O 1
ATOM 1994 N N . ILE A 1 257 ? -25.144 -4.032 29.172 1.00 94.81 257 ILE A N 1
ATOM 1995 C CA . ILE A 1 257 ? -25.083 -3.195 27.973 1.00 94.81 257 ILE A CA 1
ATOM 1996 C C . ILE A 1 257 ? -25.012 -1.728 28.399 1.00 94.81 257 ILE A C 1
ATOM 1998 O O . ILE A 1 257 ? -25.919 -1.223 29.059 1.00 94.81 257 ILE A O 1
ATOM 2002 N N . ARG A 1 258 ? -23.928 -1.047 28.027 1.00 96.00 258 ARG A N 1
ATOM 2003 C CA . ARG A 1 258 ? -23.682 0.371 28.337 1.00 96.00 258 ARG A CA 1
ATOM 2004 C C . ARG A 1 258 ? -23.992 1.281 27.156 1.00 96.00 258 ARG A C 1
ATOM 2006 O O . ARG A 1 258 ? -24.389 2.422 27.360 1.00 96.00 258 ARG A O 1
ATOM 2013 N N . PHE A 1 259 ? -23.820 0.762 25.946 1.00 95.94 259 PHE A N 1
ATOM 2014 C CA . PHE A 1 259 ? -24.203 1.414 24.704 1.00 95.94 259 PHE A CA 1
ATOM 2015 C C . PHE A 1 259 ? -24.688 0.366 23.709 1.00 95.94 259 PHE A C 1
ATOM 2017 O O . PHE A 1 259 ? -24.133 -0.735 23.642 1.00 95.94 259 PHE A O 1
ATOM 2024 N N . ARG A 1 260 ? -25.717 0.719 22.945 1.00 93.25 260 ARG A N 1
ATOM 2025 C CA . ARG A 1 260 ? -26.224 -0.078 21.837 1.00 93.25 260 ARG A CA 1
ATOM 2026 C C . ARG A 1 260 ? -26.799 0.835 20.773 1.00 93.25 260 ARG A C 1
ATOM 2028 O O . ARG A 1 260 ? -27.636 1.674 21.096 1.00 93.25 260 ARG A O 1
ATOM 2035 N N . GLN A 1 261 ? -26.404 0.605 19.532 1.00 90.19 261 GLN A N 1
ATOM 2036 C CA . GLN A 1 261 ? -27.036 1.211 18.375 1.00 90.19 261 GLN A CA 1
ATOM 2037 C C . GLN A 1 261 ? -27.288 0.156 17.306 1.00 90.19 261 GLN A C 1
ATOM 2039 O O . GLN A 1 261 ? -26.403 -0.651 17.009 1.00 90.19 261 GLN A O 1
ATOM 2044 N N . THR A 1 262 ? -28.490 0.170 16.735 1.00 87.75 262 THR A N 1
ATOM 2045 C CA . THR A 1 262 ? -28.875 -0.765 15.675 1.00 87.75 262 THR A CA 1
ATOM 2046 C C . THR A 1 262 ? -29.183 -0.026 14.384 1.00 87.75 262 THR A C 1
ATOM 2048 O O . THR A 1 262 ? -30.094 0.797 14.335 1.00 87.75 262 THR A O 1
ATOM 2051 N N . HIS A 1 263 ? -28.497 -0.392 13.308 1.00 86.88 263 HIS A N 1
ATOM 2052 C CA . HIS A 1 263 ? -28.898 -0.026 11.956 1.00 86.88 263 HIS A CA 1
ATOM 2053 C C . HIS A 1 263 ? -29.522 -1.239 11.287 1.00 86.88 263 HIS A C 1
ATOM 2055 O O . HIS A 1 263 ? -28.895 -2.290 11.194 1.00 86.88 263 HIS A O 1
ATOM 2061 N N . ALA A 1 264 ? -30.749 -1.097 10.813 1.00 87.12 264 ALA A N 1
ATOM 2062 C CA . ALA A 1 264 ? -31.432 -2.120 10.049 1.00 87.12 264 ALA A CA 1
ATOM 2063 C C . ALA A 1 264 ? -31.830 -1.538 8.694 1.00 87.12 264 ALA A C 1
ATOM 2065 O O . ALA A 1 264 ? -32.300 -0.400 8.603 1.00 87.12 264 ALA A O 1
ATOM 2066 N N . SER A 1 265 ? -31.649 -2.330 7.644 1.00 86.50 265 SER A N 1
ATOM 2067 C CA . SER A 1 265 ? -31.979 -1.936 6.284 1.00 86.50 265 SER A CA 1
ATOM 2068 C C . SER A 1 265 ? -32.597 -3.087 5.499 1.00 86.50 265 SER A C 1
ATOM 2070 O O . SER A 1 265 ? -32.281 -4.264 5.677 1.00 86.50 265 SER A O 1
ATOM 2072 N N . THR A 1 266 ? -33.530 -2.735 4.625 1.00 86.00 266 THR A N 1
ATOM 2073 C CA . THR A 1 266 ? -34.105 -3.632 3.621 1.00 86.00 266 THR A CA 1
ATOM 2074 C C . THR A 1 266 ? -34.448 -2.831 2.368 1.00 86.00 266 THR A C 1
ATOM 2076 O O . THR A 1 266 ? -34.294 -1.608 2.340 1.00 86.00 266 THR A O 1
ATOM 2079 N N . LEU A 1 267 ? -34.911 -3.497 1.313 1.00 83.25 267 LEU A N 1
ATOM 2080 C CA . LEU A 1 267 ? -35.351 -2.835 0.089 1.00 83.25 267 LEU A CA 1
ATOM 2081 C C . LEU A 1 267 ? -36.857 -3.003 -0.086 1.00 83.25 267 LEU A C 1
ATOM 2083 O O . LEU A 1 267 ? -37.369 -4.093 -0.360 1.00 83.25 267 LEU A O 1
ATOM 2087 N N . MET A 1 268 ? -37.560 -1.884 0.041 1.00 85.81 268 MET A N 1
ATOM 2088 C CA . MET A 1 268 ? -39.006 -1.808 -0.076 1.00 85.81 268 MET A CA 1
ATOM 2089 C C . MET A 1 268 ? -39.412 -1.585 -1.529 1.00 85.81 268 MET A C 1
ATOM 2091 O O . MET A 1 268 ? -38.891 -0.705 -2.213 1.00 85.81 268 MET A O 1
ATOM 2095 N N . LEU A 1 269 ? -40.390 -2.356 -1.988 1.00 82.00 269 LEU A N 1
ATOM 2096 C CA . LEU A 1 269 ? -40.962 -2.245 -3.323 1.00 82.00 269 LEU A CA 1
ATOM 2097 C C . LEU A 1 269 ? -41.681 -0.899 -3.522 1.00 82.00 269 LEU A C 1
ATOM 2099 O O . LEU A 1 269 ? -42.604 -0.570 -2.777 1.00 82.00 269 LEU A O 1
ATOM 2103 N N . ILE A 1 270 ? -41.288 -0.114 -4.534 1.00 75.56 270 ILE A N 1
ATOM 2104 C CA . ILE A 1 270 ? -41.952 1.166 -4.849 1.00 75.56 270 ILE A CA 1
ATOM 2105 C C . ILE A 1 270 ? -42.745 1.089 -6.142 1.00 75.56 270 ILE A C 1
ATOM 2107 O O . ILE A 1 270 ? -43.863 1.599 -6.179 1.00 75.56 270 ILE A O 1
ATOM 2111 N N . ARG A 1 271 ? -42.193 0.514 -7.213 1.00 66.56 271 ARG A N 1
ATOM 2112 C CA . ARG A 1 271 ? -42.888 0.473 -8.503 1.00 66.56 271 ARG A CA 1
ATOM 2113 C C . ARG A 1 271 ? -42.687 -0.852 -9.216 1.00 66.56 271 ARG A C 1
ATOM 2115 O O . ARG A 1 271 ? -41.561 -1.353 -9.264 1.00 66.56 271 ARG A O 1
ATOM 2122 N N . PRO A 1 272 ? -43.753 -1.380 -9.830 1.00 60.66 272 PRO A N 1
ATOM 2123 C CA . PRO A 1 272 ? -43.594 -2.493 -10.723 1.00 60.66 272 PRO A CA 1
ATOM 2124 C C . PRO A 1 272 ? -42.913 -2.038 -12.029 1.00 60.66 272 PRO A C 1
ATOM 2126 O O . PRO A 1 272 ? -43.361 -1.072 -12.638 1.00 60.66 272 PRO A O 1
ATOM 2129 N N . LEU A 1 273 ? -41.875 -2.767 -12.456 1.00 61.72 273 LEU A N 1
ATOM 2130 C CA . LEU A 1 273 ? -41.268 -2.776 -13.788 1.00 61.72 273 LEU A CA 1
ATOM 2131 C C . LEU A 1 273 ? -40.550 -1.472 -14.175 1.00 61.72 273 LEU A C 1
ATOM 2133 O O . LEU A 1 273 ? -41.169 -0.500 -14.600 1.00 61.72 273 LEU A O 1
ATOM 2137 N N . LEU A 1 274 ? -39.216 -1.473 -14.082 1.00 55.94 274 LEU A N 1
ATOM 2138 C CA . LEU A 1 274 ? -38.385 -0.411 -14.654 1.00 55.94 274 LEU A CA 1
ATOM 2139 C C . LEU A 1 274 ? -37.504 -0.997 -15.767 1.00 55.94 274 LEU A C 1
ATOM 2141 O O . LEU A 1 274 ? -36.540 -1.690 -15.453 1.00 55.94 274 LEU A O 1
ATOM 2145 N N . PRO A 1 275 ? -37.817 -0.771 -17.057 1.00 55.69 275 PRO A N 1
ATOM 2146 C CA . PRO A 1 275 ? -36.847 -1.012 -18.116 1.00 55.69 275 PRO A CA 1
ATOM 2147 C C . PRO A 1 275 ? -35.752 0.054 -17.989 1.00 55.69 275 PRO A C 1
ATOM 2149 O O . PRO A 1 275 ? -35.997 1.232 -18.246 1.00 55.69 275 PRO A O 1
ATOM 2152 N N . GLY A 1 276 ? -34.565 -0.337 -17.524 1.00 55.12 276 GLY A N 1
ATOM 2153 C CA . GLY A 1 276 ? -33.460 0.587 -17.266 1.00 55.12 276 GLY A CA 1
ATOM 2154 C C . GLY A 1 276 ? -32.122 0.054 -17.762 1.00 55.12 276 GLY A C 1
ATOM 2155 O O . GLY A 1 276 ? -31.908 -1.153 -17.835 1.00 55.12 276 GLY A O 1
ATOM 2156 N N . LEU A 1 277 ? -31.208 0.963 -18.097 1.00 54.16 277 LEU A N 1
ATOM 2157 C CA . LEU A 1 277 ? -29.795 0.656 -18.305 1.00 54.16 277 LEU A CA 1
ATOM 2158 C C . LEU A 1 277 ? -29.045 1.035 -17.028 1.00 54.16 277 LEU A C 1
ATOM 2160 O O . LEU A 1 277 ? -29.031 2.208 -16.655 1.00 54.16 277 LEU A O 1
ATOM 2164 N N . VAL A 1 278 ? -28.425 0.061 -16.363 1.00 53.72 278 VAL A N 1
ATOM 2165 C CA . VAL A 1 278 ? -27.512 0.335 -15.244 1.00 53.72 278 VAL A CA 1
ATOM 2166 C C . VAL A 1 278 ? -26.103 0.419 -15.812 1.00 53.72 278 VAL A C 1
ATOM 2168 O O . VAL A 1 278 ? -25.581 -0.566 -16.340 1.00 53.72 278 VAL A O 1
ATOM 2171 N N . GLY A 1 279 ? -25.523 1.618 -15.765 1.00 40.12 279 GLY A N 1
ATOM 2172 C CA . GLY A 1 279 ? -24.156 1.878 -16.199 1.00 40.12 279 GLY A CA 1
ATOM 2173 C C . GLY A 1 279 ? -23.162 1.603 -15.078 1.00 40.12 279 GLY A C 1
ATOM 2174 O O . GLY A 1 279 ? -23.199 2.262 -14.042 1.00 40.12 279 GLY A O 1
ATOM 2175 N N . PHE A 1 280 ? -22.251 0.666 -15.308 1.00 45.88 280 PHE A N 1
ATOM 2176 C CA . PHE A 1 280 ? -20.956 0.644 -14.636 1.00 45.88 280 PHE A CA 1
ATOM 2177 C C . PHE A 1 280 ? -19.973 1.490 -15.450 1.00 45.88 280 PHE A C 1
ATOM 2179 O O . PHE A 1 280 ? -20.222 1.781 -16.619 1.00 45.88 280 PHE A O 1
ATOM 2186 N N . VAL A 1 281 ? -18.834 1.854 -1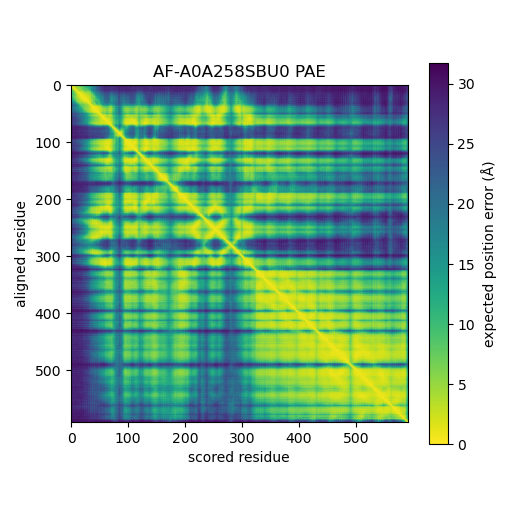4.855 1.00 42.19 281 VAL A N 1
ATOM 2187 C CA . VAL A 1 281 ? -17.795 2.694 -15.489 1.00 42.19 281 VAL A CA 1
ATOM 2188 C C . VAL A 1 281 ? -17.356 2.159 -16.870 1.00 42.19 281 VAL A C 1
ATOM 2190 O O . VAL A 1 281 ? -16.849 2.920 -17.687 1.00 42.19 281 VAL A O 1
ATOM 2193 N N . SER A 1 282 ? -17.589 0.872 -17.161 1.00 33.78 282 SER A N 1
ATOM 2194 C CA . SER A 1 282 ? -17.098 0.187 -18.365 1.00 33.78 282 SER A CA 1
ATOM 2195 C C . SER A 1 282 ? -18.178 -0.435 -19.271 1.00 33.78 282 SER A C 1
ATOM 2197 O O . SER A 1 282 ? -17.842 -0.852 -20.375 1.00 33.78 282 SER A O 1
ATOM 2199 N N . TYR A 1 283 ? -19.447 -0.538 -18.850 1.00 41.75 283 TYR A N 1
ATOM 2200 C CA . TYR A 1 283 ? -20.546 -1.084 -19.672 1.00 41.75 283 TYR A CA 1
ATOM 2201 C C . TYR A 1 283 ? -21.927 -0.787 -19.065 1.00 41.75 283 TYR A C 1
ATOM 2203 O O . TYR A 1 283 ? -22.059 -0.594 -17.858 1.00 41.75 283 TYR A O 1
ATOM 2211 N N . ALA A 1 284 ? -22.970 -0.790 -19.902 1.00 45.84 284 ALA A N 1
ATOM 2212 C CA . ALA A 1 284 ? -24.362 -0.661 -19.476 1.00 45.84 284 ALA A CA 1
ATOM 2213 C C . ALA A 1 284 ? -25.104 -1.989 -19.668 1.00 45.84 284 ALA A C 1
ATOM 2215 O O . ALA A 1 284 ? -25.124 -2.530 -20.772 1.00 45.84 284 ALA A O 1
ATOM 2216 N N . THR A 1 285 ? -25.723 -2.505 -18.604 1.00 53.31 285 THR A N 1
ATOM 2217 C CA . THR A 1 285 ? -26.530 -3.734 -18.676 1.00 53.31 285 THR A CA 1
ATOM 2218 C C . THR A 1 285 ? -28.011 -3.362 -18.674 1.00 53.31 285 THR A C 1
ATOM 2220 O O . THR A 1 285 ? -28.423 -2.588 -17.803 1.00 53.31 285 THR A O 1
ATOM 2223 N N . PRO A 1 286 ? -28.831 -3.867 -19.616 1.00 56.06 286 PRO A N 1
ATOM 2224 C CA . PRO A 1 286 ? -30.275 -3.725 -19.522 1.00 56.06 286 PRO A CA 1
ATOM 2225 C C . PRO A 1 286 ? -30.764 -4.563 -18.344 1.00 56.06 286 PRO A C 1
ATOM 2227 O O . PRO A 1 286 ? -30.545 -5.774 -18.297 1.00 56.06 286 PRO A O 1
ATOM 2230 N N . VAL A 1 287 ? -31.411 -3.916 -17.383 1.00 58.50 287 VAL A N 1
ATOM 2231 C CA . VAL A 1 287 ? -31.971 -4.587 -16.217 1.00 58.50 287 VAL A CA 1
ATOM 2232 C C . VAL A 1 287 ? -33.490 -4.532 -16.284 1.00 58.50 287 VAL A C 1
ATOM 2234 O O . VAL A 1 287 ? -34.082 -3.485 -16.547 1.00 58.50 287 VAL A O 1
ATOM 2237 N N . PHE A 1 288 ? -34.111 -5.691 -16.062 1.00 60.38 288 PHE A N 1
ATOM 2238 C CA . PHE A 1 288 ? -35.556 -5.873 -16.000 1.00 60.38 288 PHE A CA 1
ATOM 2239 C C . PHE A 1 288 ? -35.909 -6.439 -14.625 1.00 60.38 288 PHE A C 1
ATOM 2241 O O . PHE A 1 288 ? -35.419 -7.503 -14.247 1.00 60.38 288 PHE A O 1
ATOM 2248 N N . GLY A 1 289 ? -36.738 -5.722 -13.867 1.00 67.12 289 GLY A N 1
ATOM 2249 C CA . GLY A 1 289 ? -37.155 -6.153 -12.536 1.00 67.12 289 GLY A CA 1
ATOM 2250 C C . GLY A 1 289 ? -38.060 -5.152 -11.822 1.00 67.12 289 GLY A C 1
ATOM 2251 O O . GLY A 1 289 ? -38.449 -4.117 -12.376 1.00 67.12 289 GLY A O 1
ATOM 2252 N N . TRP A 1 290 ? -38.408 -5.482 -10.580 1.00 72.88 290 TRP A N 1
ATOM 2253 C CA . TRP A 1 290 ? -39.200 -4.623 -9.707 1.00 72.88 290 TRP A CA 1
ATOM 2254 C C . TRP A 1 290 ? -38.333 -3.544 -9.048 1.00 72.88 290 TRP A C 1
ATOM 2256 O O . TRP A 1 290 ? -37.304 -3.862 -8.456 1.00 72.88 290 TRP A O 1
ATOM 2266 N N . LEU A 1 291 ? -38.755 -2.274 -9.117 1.00 73.06 291 LEU A N 1
ATOM 2267 C CA . LEU A 1 291 ? -38.010 -1.164 -8.523 1.00 73.06 291 LEU A CA 1
ATOM 2268 C C . LEU A 1 291 ? -38.217 -1.134 -7.008 1.00 73.06 291 LEU A C 1
ATOM 2270 O O . LEU A 1 291 ? -39.344 -0.967 -6.524 1.00 73.06 291 LEU A O 1
ATOM 2274 N N . ARG A 1 292 ? -37.114 -1.194 -6.266 1.00 77.88 292 ARG A N 1
ATOM 2275 C CA . ARG A 1 292 ? -37.096 -1.098 -4.806 1.00 77.88 292 ARG A CA 1
ATOM 2276 C C . ARG A 1 292 ? -36.264 0.104 -4.347 1.00 77.88 292 ARG A C 1
ATOM 2278 O O . ARG A 1 292 ? -35.336 0.510 -5.036 1.00 77.88 292 ARG A O 1
ATOM 2285 N N . THR A 1 293 ? -36.592 0.672 -3.188 1.00 78.56 293 THR A N 1
ATOM 2286 C CA . THR A 1 293 ? -35.773 1.690 -2.499 1.00 78.56 293 THR A CA 1
ATOM 2287 C C . THR A 1 293 ? -35.253 1.151 -1.182 1.00 78.56 293 THR A C 1
ATOM 2289 O O . THR A 1 293 ? -35.970 0.385 -0.531 1.00 78.56 293 THR A O 1
ATOM 2292 N N . PRO A 1 294 ? -34.075 1.608 -0.730 1.00 81.56 294 PRO A N 1
ATOM 2293 C CA . PRO A 1 294 ? -33.677 1.496 0.663 1.00 81.56 294 PRO A CA 1
ATOM 2294 C C . PRO A 1 294 ? -34.792 1.957 1.600 1.00 81.56 294 PRO A C 1
ATOM 2296 O O . PRO A 1 294 ? -35.323 3.061 1.462 1.00 81.56 294 PRO A O 1
ATOM 2299 N N . LEU A 1 295 ? -35.143 1.080 2.532 1.00 84.81 295 LEU A N 1
ATOM 2300 C CA . LEU A 1 295 ? -35.942 1.365 3.709 1.00 84.81 295 LEU A CA 1
ATOM 2301 C C . LEU A 1 295 ? -35.040 1.107 4.919 1.00 84.81 295 LEU A C 1
ATOM 2303 O O . LEU A 1 295 ? -34.581 -0.017 5.123 1.00 84.81 295 LEU A O 1
ATOM 2307 N N . ILE A 1 296 ? -34.770 2.164 5.679 1.00 85.00 296 ILE A N 1
ATOM 2308 C CA . ILE A 1 296 ? -33.805 2.193 6.783 1.00 85.00 296 ILE A CA 1
ATOM 2309 C C . ILE A 1 296 ? -34.469 2.737 8.049 1.00 85.00 296 ILE A C 1
ATOM 2311 O O . ILE A 1 296 ? -35.427 3.506 7.964 1.00 85.00 296 ILE A O 1
ATOM 2315 N N . ASN A 1 297 ? -33.991 2.305 9.217 1.00 81.19 297 ASN A N 1
ATOM 2316 C CA . ASN A 1 297 ? -34.521 2.727 10.519 1.00 81.19 297 ASN A CA 1
ATOM 2317 C C . ASN A 1 297 ? -33.887 4.024 11.075 1.00 81.19 297 ASN A C 1
ATOM 2319 O O . ASN A 1 297 ? -34.406 4.553 12.053 1.00 81.19 297 ASN A O 1
ATOM 2323 N N . ASP A 1 298 ? -32.809 4.534 10.466 1.00 68.44 298 ASP A N 1
ATOM 2324 C CA . ASP A 1 298 ? -32.100 5.775 10.841 1.00 68.44 298 ASP A CA 1
ATOM 2325 C C . ASP A 1 298 ? -32.031 6.750 9.639 1.00 68.44 298 ASP A C 1
ATOM 2327 O O . ASP A 1 298 ? -32.190 6.340 8.490 1.00 68.44 298 ASP A O 1
ATOM 2331 N N . SER A 1 299 ? -31.853 8.052 9.877 1.00 49.72 299 SER A N 1
ATOM 2332 C CA . SER A 1 299 ? -32.256 9.118 8.946 1.00 49.72 299 SER A CA 1
ATOM 2333 C C . SER A 1 299 ? -31.214 9.603 7.923 1.00 49.72 299 SER A C 1
ATOM 2335 O O . SER A 1 299 ? -31.453 10.646 7.317 1.00 49.72 299 SER A O 1
ATOM 2337 N N . ALA A 1 300 ? -30.083 8.927 7.686 1.00 51.41 300 ALA A N 1
ATOM 2338 C CA . ALA A 1 300 ? -29.128 9.419 6.673 1.00 51.41 300 ALA A CA 1
ATOM 2339 C C . ALA A 1 300 ? -28.185 8.376 6.052 1.00 51.41 300 ALA A C 1
ATOM 2341 O O . ALA A 1 300 ? -27.966 8.419 4.842 1.00 51.41 300 ALA A O 1
ATOM 2342 N N . ASP A 1 301 ? -27.651 7.437 6.836 1.00 54.16 301 ASP A N 1
ATOM 2343 C CA . ASP A 1 301 ? -26.523 6.607 6.395 1.00 54.16 301 ASP A CA 1
ATOM 2344 C C . ASP A 1 301 ? -26.927 5.153 6.106 1.00 54.16 301 ASP A C 1
ATOM 2346 O O . ASP A 1 301 ? -27.826 4.601 6.739 1.00 54.16 301 ASP A O 1
ATOM 2350 N N . ARG A 1 302 ? -26.258 4.520 5.127 1.00 61.06 302 ARG A N 1
ATOM 2351 C CA . ARG A 1 302 ? -26.478 3.107 4.743 1.00 61.06 302 ARG A CA 1
ATOM 2352 C C . ARG A 1 302 ? -25.832 2.100 5.712 1.00 61.06 302 ARG A C 1
ATOM 2354 O O . ARG A 1 302 ? -26.058 0.903 5.561 1.00 61.06 302 ARG A O 1
ATOM 2361 N N . GLU A 1 303 ? -25.015 2.569 6.656 1.00 69.62 303 GLU A N 1
ATOM 2362 C CA . GLU A 1 303 ? -24.293 1.755 7.640 1.00 69.62 303 GLU A CA 1
ATOM 2363 C C . GLU A 1 303 ? -24.018 2.564 8.925 1.00 69.62 303 GLU A C 1
ATOM 2365 O O . GLU A 1 303 ? -24.050 3.794 8.910 1.00 69.62 303 GLU A O 1
ATOM 2370 N N . ILE A 1 304 ? -23.748 1.880 10.046 1.00 75.12 304 ILE A N 1
ATOM 2371 C CA . ILE A 1 304 ? -23.243 2.511 11.276 1.00 75.12 304 ILE A CA 1
ATOM 2372 C C . ILE A 1 304 ? -21.782 2.915 11.064 1.00 75.12 304 ILE A C 1
ATOM 2374 O O . ILE A 1 304 ? -20.934 2.061 10.819 1.00 75.12 304 ILE A O 1
ATOM 2378 N N . ASP A 1 305 ? -21.479 4.202 11.232 1.00 80.25 305 ASP A N 1
ATOM 2379 C CA . ASP A 1 305 ? -20.102 4.685 11.390 1.00 80.25 305 ASP A CA 1
ATOM 2380 C C . ASP A 1 305 ? -19.590 4.325 12.795 1.00 80.25 305 ASP A C 1
ATOM 2382 O O . ASP A 1 305 ? -19.756 5.086 13.755 1.00 80.25 305 ASP A O 1
ATOM 2386 N N . ASP A 1 306 ? -19.024 3.124 12.931 1.00 83.25 306 ASP A N 1
ATOM 2387 C CA . ASP A 1 306 ? -18.620 2.574 14.228 1.00 83.25 306 ASP A CA 1
ATOM 2388 C C . ASP A 1 306 ? -17.636 3.491 14.958 1.00 83.25 306 ASP A C 1
ATOM 2390 O O . ASP A 1 306 ? -17.791 3.763 16.151 1.00 83.25 306 ASP A O 1
ATOM 2394 N N . ASN A 1 307 ? -16.662 4.025 14.222 1.00 82.12 307 ASN A N 1
ATOM 2395 C CA . ASN A 1 307 ? -15.605 4.878 14.746 1.00 82.12 307 ASN A CA 1
ATOM 2396 C C . ASN A 1 307 ? -16.180 6.170 15.331 1.00 82.12 307 ASN A C 1
ATOM 2398 O O . ASN A 1 307 ? -15.913 6.498 16.488 1.00 82.12 307 ASN A O 1
ATOM 2402 N N . SER A 1 308 ? -17.037 6.868 14.582 1.00 82.31 308 SER A N 1
ATOM 2403 C CA . SER A 1 308 ? -17.697 8.091 15.053 1.00 82.31 308 SER A CA 1
ATOM 2404 C C . SER A 1 308 ? -18.540 7.847 16.309 1.00 82.31 308 SER A C 1
ATOM 2406 O O . SER A 1 308 ? -18.501 8.631 17.264 1.00 82.31 308 SER A O 1
ATOM 2408 N N . ARG A 1 309 ? -19.269 6.724 16.370 1.00 87.62 309 ARG A N 1
ATOM 2409 C CA . ARG A 1 309 ? -20.092 6.378 17.541 1.00 87.62 309 ARG A CA 1
ATOM 2410 C C . ARG A 1 309 ? -19.244 6.028 18.758 1.00 87.62 309 ARG A C 1
ATOM 2412 O O . ARG A 1 309 ? -19.555 6.494 19.855 1.00 87.62 309 ARG A O 1
ATOM 2419 N N . LEU A 1 310 ? -18.166 5.268 18.581 1.00 89.75 310 LEU A N 1
ATOM 2420 C CA . LEU A 1 310 ? -17.244 4.940 19.668 1.00 89.75 310 LEU A CA 1
ATOM 2421 C C . LEU A 1 310 ? -16.551 6.193 20.210 1.00 89.75 310 LEU A C 1
ATOM 2423 O O . LEU A 1 310 ? -16.539 6.385 21.425 1.00 89.75 310 LEU A O 1
ATOM 2427 N N . LEU A 1 311 ? -16.064 7.081 19.342 1.00 88.50 311 LEU A N 1
ATOM 2428 C CA . LEU A 1 311 ? -15.457 8.355 19.745 1.00 88.50 311 LEU A CA 1
ATOM 2429 C C . LEU A 1 311 ? -16.443 9.265 20.492 1.00 88.50 311 LEU A C 1
ATOM 2431 O O . LEU A 1 311 ? -16.068 9.950 21.438 1.00 88.50 311 LEU A O 1
ATOM 2435 N N . LYS A 1 312 ? -17.723 9.257 20.101 1.00 89.31 312 LYS A N 1
ATOM 2436 C CA . LYS A 1 312 ? -18.757 10.083 20.736 1.00 89.31 312 LYS A CA 1
ATOM 2437 C C . LYS A 1 312 ? -19.203 9.562 22.105 1.00 89.31 312 LYS A C 1
ATOM 2439 O O . LYS A 1 312 ? -19.460 10.358 23.007 1.00 89.31 312 LYS A O 1
ATOM 2444 N N . TYR A 1 313 ? -19.376 8.248 22.249 1.00 93.25 313 TYR A N 1
ATOM 2445 C CA . TYR A 1 313 ? -20.034 7.644 23.417 1.00 93.25 313 TYR A CA 1
ATOM 2446 C C . TYR A 1 313 ? -19.083 6.925 24.376 1.00 93.25 313 TYR A C 1
ATOM 2448 O O . TYR A 1 313 ? -19.528 6.378 25.387 1.00 93.25 313 TYR A O 1
ATOM 2456 N N . THR A 1 314 ? -17.780 6.942 24.110 1.00 93.06 314 THR A N 1
ATOM 2457 C CA . THR A 1 314 ? -16.753 6.383 24.996 1.00 93.06 314 THR A CA 1
ATOM 2458 C C . THR A 1 314 ? -15.650 7.405 25.260 1.00 93.06 314 THR A C 1
ATOM 2460 O O . THR A 1 314 ? -15.595 8.451 24.623 1.00 93.06 314 THR A O 1
ATOM 2463 N N . THR A 1 315 ? -14.758 7.121 26.205 1.00 92.75 315 THR A N 1
ATOM 2464 C CA . THR A 1 315 ? -13.543 7.921 26.429 1.00 92.75 315 THR A CA 1
ATOM 2465 C C . THR A 1 315 ? -12.412 7.567 25.461 1.00 92.75 315 THR A C 1
ATOM 2467 O O . THR A 1 315 ? -11.264 7.918 25.730 1.00 92.75 315 THR A O 1
ATOM 2470 N N . LEU A 1 316 ? -12.699 6.833 24.379 1.00 89.75 316 LEU A N 1
ATOM 2471 C CA . LEU A 1 316 ? -11.743 6.590 23.306 1.00 89.75 316 LEU A CA 1
ATOM 2472 C C . LEU A 1 316 ? -11.331 7.933 22.710 1.00 89.75 316 LEU A C 1
ATOM 2474 O O . LEU A 1 316 ? -12.146 8.655 22.143 1.00 89.75 316 LEU A O 1
ATOM 2478 N N . THR A 1 317 ? -10.057 8.263 22.845 1.00 80.44 317 THR A N 1
ATOM 2479 C CA . THR A 1 317 ? -9.479 9.444 22.215 1.00 80.44 317 THR A CA 1
ATOM 2480 C C . THR A 1 317 ? -8.685 9.003 20.996 1.00 80.44 317 THR A C 1
ATOM 2482 O O . THR A 1 317 ? -7.867 8.088 21.142 1.00 80.44 317 THR A O 1
ATOM 2485 N N . PRO A 1 318 ? -8.848 9.656 19.832 1.00 71.25 318 PRO A N 1
ATOM 2486 C CA . PRO A 1 318 ? -7.925 9.464 18.726 1.00 71.25 318 PRO A CA 1
ATOM 2487 C C . PRO A 1 318 ? -6.515 9.760 19.234 1.00 71.25 318 PRO A C 1
ATOM 2489 O O . PRO A 1 318 ? -6.305 10.728 19.978 1.00 71.25 318 PRO A O 1
ATOM 2492 N N . THR A 1 319 ? -5.552 8.916 18.873 1.00 68.50 319 THR A N 1
ATOM 2493 C CA . THR A 1 319 ? -4.148 9.209 19.159 1.00 68.50 319 THR A CA 1
ATOM 2494 C C . THR A 1 319 ? -3.832 10.554 18.514 1.00 68.50 319 THR A C 1
ATOM 2496 O O . THR A 1 319 ? -4.077 10.749 17.325 1.00 68.50 319 THR A O 1
ATOM 2499 N N . LYS A 1 320 ? -3.376 11.523 19.310 1.00 64.50 320 LYS A N 1
ATOM 2500 C CA . LYS A 1 320 ? -3.059 12.850 18.786 1.00 64.50 320 LYS A CA 1
ATOM 2501 C C . LYS A 1 320 ? -1.735 12.789 18.057 1.00 64.50 320 LYS A C 1
ATOM 2503 O O . LYS A 1 320 ? -0.741 12.389 18.652 1.00 64.50 320 LYS A O 1
ATOM 2508 N N . ILE A 1 321 ? -1.742 13.303 16.836 1.00 61.19 321 ILE A N 1
ATOM 2509 C CA . ILE A 1 321 ? -0.539 13.592 16.073 1.00 61.19 321 ILE A CA 1
ATOM 2510 C C . ILE A 1 321 ? 0.224 14.674 16.838 1.00 61.19 321 ILE A C 1
ATOM 2512 O O . ILE A 1 321 ? -0.160 15.842 16.870 1.00 61.19 321 ILE A O 1
ATOM 2516 N N . THR A 1 322 ? 1.299 14.279 17.498 1.00 56.00 322 THR A N 1
ATOM 2517 C CA . THR A 1 322 ? 2.230 15.164 18.199 1.00 56.00 322 THR A CA 1
ATOM 2518 C C . THR A 1 322 ? 3.135 15.943 17.244 1.00 56.00 322 THR A C 1
ATOM 2520 O O . THR A 1 322 ? 3.928 16.767 17.696 1.00 56.00 322 THR A O 1
ATOM 2523 N N . GLY A 1 323 ? 3.011 15.717 15.930 1.00 53.22 323 GLY A N 1
ATOM 2524 C CA . GLY A 1 323 ? 3.782 16.418 14.902 1.00 53.22 323 GLY A CA 1
ATOM 2525 C C . GLY A 1 323 ? 5.283 16.166 15.032 1.00 53.22 323 GLY A C 1
ATOM 2526 O O . GLY A 1 323 ? 6.087 17.008 14.628 1.00 53.22 323 GLY A O 1
ATOM 2527 N N . GLN A 1 324 ? 5.668 15.048 15.662 1.00 54.91 324 GLN A N 1
ATOM 2528 C CA . GLN A 1 324 ? 7.063 14.770 15.959 1.00 54.91 324 GLN A CA 1
ATOM 2529 C C . GLN A 1 324 ? 7.890 14.634 14.685 1.00 54.91 324 GLN A C 1
ATOM 2531 O O . GLN A 1 324 ? 7.473 14.092 13.664 1.00 54.91 324 GLN A O 1
ATOM 2536 N N . SER A 1 325 ? 9.054 15.263 14.774 1.00 64.75 325 SER A N 1
ATOM 2537 C CA . SER A 1 325 ? 9.703 15.971 13.690 1.00 64.75 325 SER A CA 1
ATOM 2538 C C . SER A 1 325 ? 10.500 15.019 12.796 1.00 64.75 325 SER A C 1
ATOM 2540 O O . SER A 1 325 ? 11.150 14.098 13.283 1.00 64.75 325 SER A O 1
ATOM 2542 N N . ILE A 1 326 ? 10.499 15.270 11.485 1.00 74.00 326 ILE A N 1
ATOM 2543 C CA . ILE A 1 326 ? 11.403 14.653 10.492 1.00 74.00 326 ILE A CA 1
ATOM 2544 C C . ILE A 1 326 ? 12.835 14.421 11.049 1.00 74.00 326 ILE A C 1
ATOM 2546 O O . ILE A 1 326 ? 13.380 13.335 10.842 1.00 74.00 326 ILE A O 1
ATOM 2550 N N . PRO A 1 327 ? 13.432 15.353 11.829 1.00 80.31 327 PRO A N 1
ATOM 2551 C CA . PRO A 1 327 ? 14.668 15.124 12.580 1.00 80.31 327 PRO A CA 1
ATOM 2552 C C . PRO A 1 327 ? 14.744 13.842 13.423 1.00 80.31 327 PRO A C 1
ATOM 2554 O O . PRO A 1 327 ? 15.773 13.171 13.396 1.00 80.31 327 PRO A O 1
ATOM 2557 N N . LEU A 1 328 ? 13.695 13.482 14.170 1.00 84.38 328 LEU A N 1
ATOM 2558 C CA . LEU A 1 328 ? 13.674 12.270 15.000 1.00 84.38 328 LEU A CA 1
ATOM 2559 C C . LEU A 1 328 ? 13.643 11.003 14.143 1.00 84.38 328 LEU A C 1
ATOM 2561 O O . LEU A 1 328 ? 14.346 10.042 14.451 1.00 84.38 328 LEU A O 1
ATOM 2565 N N . VAL A 1 329 ? 12.882 11.022 13.043 1.00 87.88 329 VAL A N 1
ATOM 2566 C CA . VAL A 1 329 ? 12.869 9.928 12.061 1.00 87.88 329 VAL A CA 1
ATOM 2567 C C . VAL A 1 329 ? 14.257 9.749 11.452 1.00 87.88 329 VAL A C 1
ATOM 2569 O O . VAL A 1 329 ? 14.806 8.649 11.497 1.00 87.88 329 VAL A O 1
ATOM 2572 N N . LYS A 1 330 ? 14.865 10.837 10.963 1.00 88.94 330 LYS A N 1
ATOM 2573 C CA . LYS A 1 330 ? 16.223 10.832 10.404 1.00 88.94 330 LYS A CA 1
ATOM 2574 C C . LYS A 1 330 ? 17.237 10.282 11.409 1.00 88.94 330 LYS A C 1
ATOM 2576 O O . LYS A 1 330 ? 17.983 9.364 11.081 1.00 88.94 330 LYS A O 1
ATOM 2581 N N . ALA A 1 331 ? 17.240 10.795 12.641 1.00 90.38 331 ALA A N 1
ATOM 2582 C CA . ALA A 1 331 ? 18.151 10.342 13.690 1.00 90.38 331 ALA A CA 1
ATOM 2583 C C . ALA A 1 331 ? 17.994 8.841 13.978 1.00 90.38 331 ALA A C 1
ATOM 2585 O O . ALA A 1 331 ? 18.992 8.125 14.083 1.00 90.38 331 ALA A O 1
ATOM 2586 N N . ARG A 1 332 ? 16.750 8.347 14.038 1.00 91.62 332 ARG A N 1
ATOM 2587 C CA . ARG A 1 332 ? 16.472 6.928 14.271 1.00 91.62 332 ARG A CA 1
ATOM 2588 C C . ARG A 1 332 ? 16.936 6.043 13.114 1.00 91.62 332 ARG A C 1
ATOM 2590 O O . ARG A 1 332 ? 17.501 4.980 13.363 1.00 91.62 332 ARG A O 1
ATOM 2597 N N . LEU A 1 333 ? 16.730 6.469 11.868 1.00 93.31 333 LEU A N 1
ATOM 2598 C CA . LEU A 1 333 ? 17.202 5.740 10.687 1.00 93.31 333 LEU A CA 1
ATOM 2599 C C . LEU A 1 333 ? 18.738 5.681 10.635 1.00 93.31 333 LEU A C 1
ATOM 2601 O O . LEU A 1 333 ? 19.290 4.610 10.388 1.00 93.31 333 LEU A O 1
ATOM 2605 N N . ILE A 1 334 ? 19.430 6.784 10.948 1.00 93.88 334 ILE A N 1
ATOM 2606 C CA . ILE A 1 334 ? 20.903 6.823 11.041 1.00 93.88 334 ILE A CA 1
ATOM 2607 C C . ILE A 1 334 ? 21.410 5.828 12.095 1.00 93.88 334 ILE A C 1
ATOM 2609 O O . ILE A 1 334 ? 22.313 5.035 11.817 1.00 93.88 334 ILE A O 1
ATOM 2613 N N . GLU A 1 335 ? 20.817 5.832 13.292 1.00 92.31 335 GLU A N 1
ATOM 2614 C CA . GLU A 1 335 ? 21.167 4.896 14.368 1.00 92.31 335 GLU A CA 1
ATOM 2615 C C . GL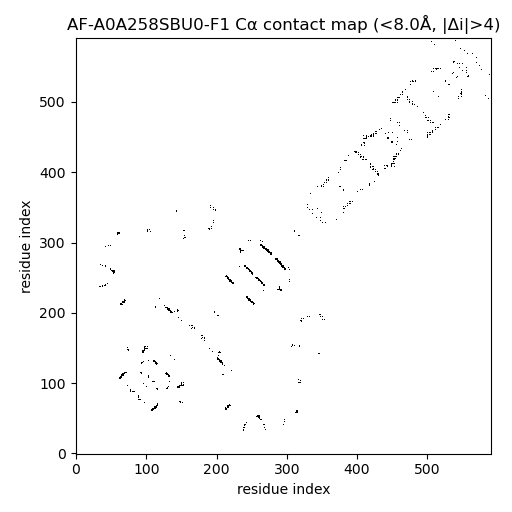U A 1 335 ? 20.973 3.434 13.929 1.00 92.31 335 GLU A C 1
ATOM 2617 O O . GLU A 1 335 ? 21.846 2.587 14.139 1.00 92.31 335 GLU A O 1
ATOM 2622 N N . LEU A 1 336 ? 19.841 3.135 13.287 1.00 91.38 336 LEU A N 1
ATOM 2623 C CA . LEU A 1 336 ? 19.466 1.782 12.883 1.00 91.38 336 LEU A CA 1
ATOM 2624 C C . LEU A 1 336 ? 20.401 1.209 11.811 1.00 91.38 336 LEU A C 1
ATOM 2626 O O . LEU A 1 336 ? 20.821 0.052 11.899 1.00 91.38 336 LEU A O 1
ATOM 2630 N N . VAL A 1 337 ? 20.757 2.028 10.823 1.00 91.44 337 VAL A N 1
ATOM 2631 C CA . VAL A 1 337 ? 21.720 1.678 9.773 1.00 91.44 337 VAL A CA 1
ATOM 2632 C C . VAL A 1 337 ? 23.110 1.423 10.373 1.00 91.44 337 VAL A C 1
ATOM 2634 O O . VAL A 1 337 ? 23.791 0.473 9.979 1.00 91.44 337 VAL A O 1
ATOM 2637 N N . GLY A 1 338 ? 23.515 2.206 11.380 1.00 90.06 338 GLY A N 1
ATOM 2638 C CA . GLY A 1 338 ? 24.758 1.984 12.125 1.00 90.06 338 GLY A CA 1
ATOM 2639 C C . GLY A 1 338 ? 24.751 0.709 12.982 1.00 90.06 338 GLY A C 1
ATOM 2640 O O . GLY A 1 338 ? 25.788 0.063 13.152 1.00 90.06 338 GLY A O 1
ATOM 2641 N N . ASN A 1 339 ? 23.589 0.299 13.494 1.00 89.88 339 ASN A N 1
ATOM 2642 C CA . ASN A 1 339 ? 23.440 -0.868 14.360 1.00 89.88 339 ASN A CA 1
ATOM 2643 C C . ASN A 1 339 ? 23.136 -2.151 13.570 1.00 89.88 339 ASN A C 1
ATOM 2645 O O . ASN A 1 339 ? 21.978 -2.529 13.379 1.00 89.88 339 ASN A O 1
ATOM 2649 N N . ARG A 1 340 ? 24.178 -2.894 13.179 1.00 84.31 340 ARG A N 1
ATOM 2650 C CA . ARG A 1 340 ? 24.035 -4.171 12.447 1.00 84.31 340 ARG A CA 1
ATOM 2651 C C . ARG A 1 340 ? 23.350 -5.296 13.231 1.00 84.31 340 ARG A C 1
ATOM 2653 O O . ARG A 1 340 ? 22.922 -6.267 12.614 1.00 84.31 340 ARG A O 1
ATOM 2660 N N . SER A 1 341 ? 23.236 -5.176 14.553 1.00 85.38 341 SER A N 1
ATOM 2661 C CA . SER A 1 341 ? 22.573 -6.175 15.400 1.00 85.38 341 SER A CA 1
ATOM 2662 C C . SER A 1 341 ? 21.050 -6.022 15.420 1.00 85.38 341 SER A C 1
ATOM 2664 O O . SER A 1 341 ? 20.360 -6.926 15.887 1.00 85.38 341 SER A O 1
ATOM 2666 N N . ALA A 1 342 ? 20.505 -4.903 14.926 1.00 85.88 342 ALA A N 1
ATOM 2667 C CA . ALA A 1 342 ? 19.059 -4.719 14.858 1.00 85.88 342 ALA A CA 1
ATOM 2668 C C . ALA A 1 342 ? 18.426 -5.670 13.815 1.00 85.88 342 ALA A C 1
ATOM 2670 O O . ALA A 1 342 ? 18.947 -5.790 12.697 1.00 85.88 342 ALA A O 1
ATOM 2671 N N . PRO A 1 343 ? 17.313 -6.352 14.149 1.00 87.00 343 PRO A N 1
ATOM 2672 C CA . PRO A 1 343 ? 16.659 -7.285 13.239 1.00 87.00 343 PRO A CA 1
ATOM 2673 C C . PRO A 1 343 ? 15.998 -6.550 12.066 1.00 87.00 343 PRO A C 1
ATOM 2675 O O . PRO A 1 343 ? 15.595 -5.397 12.190 1.00 87.00 343 PRO A O 1
ATOM 2678 N N . ALA A 1 344 ? 15.818 -7.241 10.936 1.00 85.88 344 ALA A N 1
ATOM 2679 C CA . ALA A 1 344 ? 15.090 -6.694 9.783 1.00 85.88 344 ALA A CA 1
ATOM 2680 C C . ALA A 1 344 ? 13.619 -6.363 10.093 1.00 85.88 344 ALA A C 1
ATOM 2682 O O . ALA A 1 344 ? 13.009 -5.553 9.410 1.00 85.88 344 ALA A O 1
ATOM 2683 N N . SER A 1 345 ? 13.061 -6.966 11.146 1.00 82.88 345 SER A N 1
ATOM 2684 C CA . SER A 1 345 ? 11.715 -6.689 11.645 1.00 82.88 345 SER A CA 1
ATOM 2685 C C . SER A 1 345 ? 11.634 -5.456 12.557 1.00 82.88 345 SER A C 1
ATOM 2687 O O . SER A 1 345 ? 10.616 -5.284 13.225 1.00 82.88 345 SER A O 1
ATOM 2689 N N . ASP A 1 346 ? 12.696 -4.647 12.690 1.00 87.75 346 ASP A N 1
ATOM 2690 C CA . ASP A 1 346 ? 12.612 -3.419 13.486 1.00 87.75 346 ASP A CA 1
ATOM 2691 C C . ASP A 1 346 ? 11.620 -2.432 12.834 1.00 87.75 346 ASP A C 1
ATOM 2693 O O . ASP A 1 346 ? 11.775 -2.105 11.653 1.00 87.75 346 ASP A O 1
ATOM 2697 N N . PRO A 1 347 ? 10.624 -1.922 13.585 1.00 86.31 347 PRO A N 1
ATOM 2698 C CA . PRO A 1 347 ? 9.631 -0.968 13.090 1.00 86.31 347 PRO A CA 1
ATOM 2699 C C . PRO A 1 347 ? 10.199 0.255 12.383 1.00 86.31 347 PRO A C 1
ATOM 2701 O O . PRO A 1 347 ? 9.529 0.817 11.522 1.00 86.31 347 PRO A O 1
ATOM 2704 N N . ALA A 1 348 ? 11.412 0.688 12.738 1.00 87.75 348 ALA A N 1
ATOM 2705 C CA . ALA A 1 348 ? 11.997 1.886 12.155 1.00 87.75 348 ALA A CA 1
ATOM 2706 C C . ALA A 1 348 ? 12.311 1.734 10.657 1.00 87.75 348 ALA A C 1
ATOM 2708 O O . ALA A 1 348 ? 12.319 2.742 9.959 1.00 87.75 348 ALA A O 1
ATOM 2709 N N . PHE A 1 349 ? 12.467 0.517 10.116 1.00 88.19 349 PHE A N 1
ATOM 2710 C CA . PHE A 1 349 ? 12.534 0.333 8.656 1.00 88.19 349 PHE A CA 1
ATOM 2711 C C . PHE A 1 349 ? 11.217 0.702 7.953 1.00 88.19 349 PHE A C 1
ATOM 2713 O O . PHE A 1 349 ? 11.228 1.105 6.789 1.00 88.19 349 PHE A O 1
ATOM 2720 N N . GLY A 1 350 ? 10.098 0.662 8.686 1.00 83.00 350 GLY A N 1
ATOM 2721 C CA . GLY A 1 350 ? 8.796 1.185 8.271 1.00 83.00 350 GLY A CA 1
ATOM 2722 C C . GLY A 1 350 ? 8.793 2.688 7.964 1.00 83.00 350 GLY A C 1
ATOM 2723 O O . GLY A 1 350 ? 7.935 3.155 7.227 1.00 83.00 350 GLY A O 1
ATOM 2724 N N . LEU A 1 351 ? 9.760 3.443 8.499 1.00 86.62 351 LEU A N 1
ATOM 2725 C CA . LEU A 1 351 ? 9.831 4.904 8.384 1.00 86.62 351 LEU A CA 1
ATOM 2726 C C . LEU A 1 351 ? 10.530 5.397 7.109 1.00 86.62 351 LEU A C 1
ATOM 2728 O O . LEU A 1 351 ? 10.543 6.600 6.855 1.00 86.62 351 LEU A O 1
ATOM 2732 N N . VAL A 1 352 ? 11.148 4.497 6.339 1.00 89.38 352 VAL A N 1
ATOM 2733 C CA . VAL A 1 352 ? 12.016 4.850 5.205 1.00 89.38 352 VAL A CA 1
ATOM 2734 C C . VAL A 1 352 ? 11.262 5.636 4.130 1.00 89.38 352 VAL A C 1
ATOM 2736 O O . VAL A 1 352 ? 11.722 6.711 3.746 1.00 89.38 352 VAL A O 1
ATOM 2739 N N . ASP A 1 353 ? 10.093 5.159 3.696 1.00 84.31 353 ASP A N 1
ATOM 2740 C CA . ASP A 1 353 ? 9.295 5.841 2.667 1.00 84.31 353 ASP A CA 1
ATOM 2741 C C . ASP A 1 353 ? 8.769 7.200 3.150 1.00 84.31 353 ASP A C 1
ATOM 2743 O O . ASP A 1 353 ? 8.960 8.206 2.470 1.00 84.31 353 ASP A O 1
ATOM 2747 N N . GLY A 1 354 ? 8.216 7.269 4.368 1.00 79.88 354 GLY A N 1
ATOM 2748 C CA . GLY A 1 354 ? 7.741 8.533 4.946 1.00 79.88 354 GLY A CA 1
ATOM 2749 C C . GLY A 1 354 ? 8.858 9.574 5.109 1.00 79.88 354 GLY A C 1
ATOM 2750 O O . GLY A 1 354 ? 8.647 10.763 4.862 1.00 79.88 354 GLY A O 1
ATOM 2751 N N . TRP A 1 355 ? 10.077 9.143 5.458 1.00 87.31 355 TRP A N 1
ATOM 2752 C CA . TRP A 1 355 ? 11.245 10.025 5.475 1.00 87.31 355 TRP A CA 1
ATOM 2753 C C . TRP A 1 355 ? 11.610 10.523 4.070 1.00 87.31 355 TRP A C 1
ATOM 2755 O O . TRP A 1 355 ? 11.803 11.728 3.905 1.00 87.31 355 TRP A O 1
ATOM 2765 N N . MET A 1 356 ? 11.661 9.644 3.063 1.00 87.12 356 MET A N 1
ATOM 2766 C CA . MET A 1 356 ? 11.995 10.020 1.681 1.00 87.12 356 MET A CA 1
ATOM 2767 C C . MET A 1 356 ? 11.021 11.056 1.110 1.00 87.12 356 MET A C 1
ATOM 2769 O O . MET A 1 356 ? 11.458 12.060 0.554 1.00 87.12 356 MET A O 1
ATOM 2773 N N . GLN A 1 357 ? 9.720 10.886 1.343 1.00 79.88 357 GLN A N 1
ATOM 2774 C CA . GLN A 1 357 ? 8.700 11.865 0.945 1.00 79.88 357 GLN A CA 1
ATOM 2775 C C . GLN A 1 357 ? 8.863 13.207 1.657 1.00 79.88 357 GLN A C 1
ATOM 2777 O O . GLN A 1 357 ? 8.626 14.274 1.088 1.00 79.88 357 GLN A O 1
ATOM 2782 N N . SER A 1 358 ? 9.278 13.171 2.925 1.00 78.56 358 SER A N 1
ATOM 2783 C CA . SER A 1 358 ? 9.448 14.379 3.727 1.00 78.56 358 SER A CA 1
ATOM 2784 C C . SER A 1 358 ? 10.580 15.287 3.235 1.00 78.56 358 SER A C 1
ATOM 2786 O O . SER A 1 358 ? 10.569 16.483 3.536 1.00 78.56 358 SER A O 1
ATOM 2788 N N . LEU A 1 359 ? 11.512 14.761 2.426 1.00 80.12 359 LEU A N 1
ATOM 2789 C CA . LEU A 1 359 ? 12.584 15.545 1.806 1.00 80.12 359 LEU A CA 1
ATOM 2790 C C . LEU A 1 359 ? 12.039 16.661 0.907 1.00 80.12 359 LEU A C 1
ATOM 2792 O O . LEU A 1 359 ? 12.683 17.696 0.780 1.00 80.12 359 LEU A O 1
ATOM 2796 N N . GLY A 1 360 ? 10.831 16.511 0.355 1.00 70.38 360 GLY A N 1
ATOM 2797 C CA . GLY A 1 360 ? 10.187 17.560 -0.437 1.00 70.38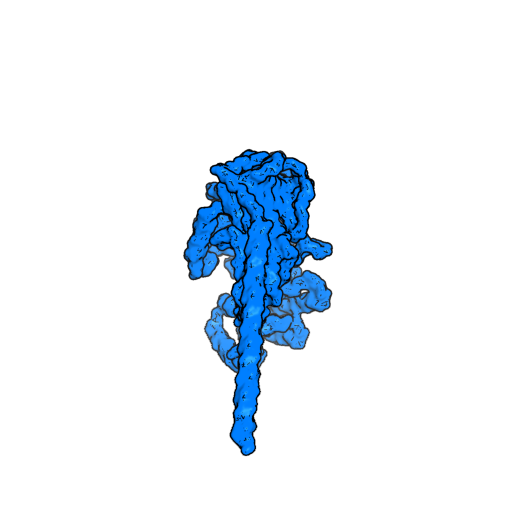 360 GLY A CA 1
ATOM 2798 C C . GLY A 1 360 ? 9.672 18.759 0.348 1.00 70.38 360 GLY A C 1
ATOM 2799 O O . GLY A 1 360 ? 9.333 19.782 -0.246 1.00 70.38 360 GLY A O 1
ATOM 2800 N N . LEU A 1 361 ? 9.618 18.659 1.677 1.00 68.94 361 LEU A N 1
ATOM 2801 C CA . LEU A 1 361 ? 9.182 19.746 2.553 1.00 68.94 361 LEU A CA 1
ATOM 2802 C C . LEU A 1 361 ? 10.339 20.525 3.189 1.00 68.94 361 LEU A C 1
ATOM 2804 O O . LEU A 1 361 ? 10.095 21.537 3.848 1.00 68.94 361 LEU A O 1
ATOM 2808 N N . ALA A 1 362 ? 11.577 20.060 3.036 1.00 68.06 362 ALA A N 1
ATOM 2809 C CA . ALA A 1 362 ? 12.741 20.615 3.711 1.00 68.06 362 ALA A CA 1
ATOM 2810 C C . ALA A 1 362 ? 13.908 20.825 2.742 1.00 68.06 362 ALA A C 1
ATOM 2812 O O . ALA A 1 362 ? 14.002 20.194 1.694 1.00 68.06 362 ALA A O 1
ATOM 2813 N N . THR A 1 363 ? 14.837 21.708 3.108 1.00 74.38 363 THR A N 1
ATOM 2814 C CA . THR A 1 363 ? 16.109 21.808 2.390 1.00 74.38 363 THR A CA 1
ATOM 2815 C C . THR A 1 363 ? 16.927 20.556 2.662 1.00 74.38 363 THR A C 1
ATOM 2817 O O . THR A 1 363 ? 17.314 20.290 3.801 1.00 74.38 363 THR A O 1
ATOM 2820 N N . VAL A 1 364 ? 17.195 19.806 1.603 1.00 79.25 364 VAL A N 1
ATOM 2821 C CA . VAL A 1 364 ? 17.968 18.571 1.642 1.00 79.25 364 VAL A CA 1
ATOM 2822 C C . VAL A 1 364 ? 19.422 18.841 2.037 1.00 79.25 364 VAL A C 1
ATOM 2824 O O . VAL A 1 364 ? 20.071 19.723 1.474 1.00 79.25 364 VAL A O 1
ATOM 2827 N N . GLN A 1 365 ? 19.944 18.072 2.994 1.00 82.69 365 GLN A N 1
ATOM 2828 C CA . GLN A 1 365 ? 21.320 18.177 3.484 1.00 82.69 365 GLN A CA 1
ATOM 2829 C C . GLN A 1 365 ? 22.199 17.038 2.944 1.00 82.69 365 GLN A C 1
ATOM 2831 O O . GLN A 1 365 ? 21.711 15.990 2.519 1.00 82.69 365 GLN A O 1
ATOM 2836 N N . ASP A 1 366 ? 23.520 17.200 3.008 1.00 81.88 366 ASP A N 1
ATOM 2837 C CA . ASP A 1 366 ? 24.480 16.175 2.562 1.00 81.88 366 ASP A CA 1
ATOM 2838 C C . ASP A 1 366 ? 24.340 14.859 3.348 1.00 81.88 366 ASP A C 1
ATOM 2840 O O . ASP A 1 366 ? 24.432 13.766 2.783 1.00 81.88 366 ASP A O 1
ATOM 2844 N N . ASP A 1 367 ? 24.020 14.954 4.641 1.00 87.44 367 ASP A N 1
ATOM 2845 C CA . ASP A 1 367 ? 23.743 13.791 5.487 1.00 87.44 367 ASP A CA 1
ATOM 2846 C C . ASP A 1 367 ? 22.499 13.010 5.035 1.00 87.44 367 ASP A C 1
ATOM 2848 O O . ASP A 1 367 ? 22.429 11.803 5.259 1.00 87.44 367 ASP A O 1
ATOM 2852 N N . ASP A 1 368 ? 21.531 13.657 4.370 1.00 89.00 368 ASP A N 1
ATOM 2853 C CA . ASP A 1 368 ? 20.365 12.965 3.803 1.00 89.00 368 ASP A CA 1
ATOM 2854 C C . ASP A 1 368 ? 20.769 12.107 2.598 1.00 89.00 368 ASP A C 1
ATOM 2856 O O . ASP A 1 368 ? 20.312 10.970 2.468 1.00 89.00 368 ASP A O 1
ATOM 2860 N N . ARG A 1 369 ? 21.700 12.596 1.761 1.00 87.44 369 ARG A N 1
ATOM 2861 C CA . ARG A 1 369 ? 22.268 11.808 0.649 1.00 87.44 369 ARG A CA 1
ATOM 2862 C C . ARG A 1 369 ? 23.017 10.591 1.171 1.00 87.44 369 ARG A C 1
ATOM 2864 O O . ARG A 1 369 ? 22.818 9.477 0.684 1.00 87.44 369 ARG A O 1
ATOM 2871 N N . LYS A 1 370 ? 23.856 10.793 2.191 1.00 90.25 370 LYS A N 1
ATOM 2872 C CA . LYS A 1 370 ? 24.585 9.705 2.851 1.00 90.25 370 LYS A CA 1
ATOM 2873 C C . LYS A 1 370 ? 23.621 8.663 3.424 1.00 90.25 370 LYS A C 1
ATOM 2875 O O . LYS A 1 370 ? 23.810 7.472 3.182 1.00 90.25 370 LYS A O 1
ATOM 2880 N N . LEU A 1 371 ? 22.574 9.105 4.124 1.00 93.12 371 LEU A N 1
ATOM 2881 C CA . LEU A 1 371 ? 21.565 8.216 4.691 1.00 93.12 371 LEU A CA 1
ATOM 2882 C C . LEU A 1 371 ? 20.848 7.402 3.606 1.00 93.12 371 LEU A C 1
ATOM 2884 O O . LEU A 1 371 ? 20.740 6.189 3.759 1.00 93.12 371 LEU A O 1
ATOM 2888 N N . LEU A 1 372 ? 20.427 8.016 2.492 1.00 92.62 372 LEU A N 1
ATOM 2889 C CA . LEU A 1 372 ? 19.798 7.280 1.387 1.00 92.62 372 LEU A CA 1
ATOM 2890 C C . LEU A 1 372 ? 20.733 6.194 0.830 1.00 92.62 372 LEU A C 1
ATOM 2892 O O . LEU A 1 372 ? 20.320 5.049 0.645 1.00 92.62 372 LEU A O 1
ATOM 2896 N N . VAL A 1 373 ? 22.005 6.529 0.596 1.00 92.62 373 VAL A N 1
ATOM 2897 C CA . VAL A 1 373 ? 23.013 5.564 0.130 1.00 92.62 373 VAL A CA 1
ATOM 2898 C C . VAL A 1 373 ? 23.146 4.390 1.101 1.00 92.62 373 VAL A C 1
ATOM 2900 O O . VAL A 1 373 ? 23.233 3.237 0.667 1.00 92.62 373 VAL A O 1
ATOM 2903 N N . ASP A 1 374 ? 23.190 4.664 2.403 1.00 94.56 374 ASP A N 1
ATOM 2904 C CA . ASP A 1 374 ? 23.366 3.622 3.407 1.00 94.56 374 ASP A CA 1
ATOM 2905 C C . ASP A 1 374 ? 22.091 2.774 3.589 1.00 94.56 374 ASP A C 1
ATOM 2907 O O . ASP A 1 374 ? 22.201 1.554 3.726 1.00 94.56 374 ASP A O 1
ATOM 2911 N N . LEU A 1 375 ? 20.896 3.363 3.455 1.00 94.81 375 LEU A N 1
ATOM 2912 C CA . LEU A 1 375 ? 19.616 2.642 3.412 1.00 94.81 375 LEU A CA 1
ATOM 2913 C C . LEU A 1 375 ? 19.523 1.702 2.201 1.00 94.81 375 LEU A C 1
ATOM 2915 O O . LEU A 1 375 ? 19.151 0.541 2.355 1.00 94.81 375 LEU A O 1
ATOM 2919 N N . ILE A 1 376 ? 19.925 2.152 1.006 1.00 94.62 376 ILE A N 1
ATOM 2920 C CA . ILE A 1 376 ? 19.954 1.306 -0.204 1.00 94.62 376 ILE A CA 1
ATOM 2921 C C . ILE A 1 376 ? 20.868 0.092 0.004 1.00 94.62 376 ILE A C 1
ATOM 2923 O O . ILE A 1 376 ? 20.527 -1.029 -0.381 1.00 94.62 376 ILE A O 1
ATOM 2927 N N . LYS A 1 377 ? 22.028 0.289 0.642 1.00 93.25 377 LYS A N 1
ATOM 2928 C CA . LYS A 1 377 ? 22.985 -0.792 0.933 1.00 93.25 377 LYS A CA 1
ATOM 2929 C C . LYS A 1 377 ? 22.498 -1.761 2.014 1.00 93.25 377 LYS A C 1
ATOM 2931 O O . LYS A 1 377 ? 22.969 -2.898 2.052 1.00 93.25 377 LYS A O 1
ATOM 2936 N N . ASP A 1 378 ? 21.606 -1.336 2.904 1.00 93.19 378 ASP A N 1
ATOM 2937 C CA . ASP A 1 378 ? 21.158 -2.148 4.030 1.00 93.19 378 ASP A CA 1
ATOM 2938 C C . ASP A 1 378 ? 20.072 -3.147 3.618 1.00 93.19 378 ASP A C 1
ATOM 2940 O O . ASP A 1 378 ? 18.905 -2.796 3.438 1.00 93.19 378 ASP A O 1
ATOM 2944 N N . LYS A 1 379 ? 20.442 -4.430 3.517 1.00 91.06 379 LYS A N 1
ATOM 2945 C CA . LYS A 1 379 ? 19.544 -5.531 3.118 1.00 91.06 379 LYS A CA 1
ATOM 2946 C C . LYS A 1 379 ? 18.269 -5.673 3.961 1.00 91.06 379 LYS A C 1
ATOM 2948 O O . LYS A 1 379 ? 17.343 -6.363 3.549 1.00 91.06 379 LYS A O 1
ATOM 2953 N N . ARG A 1 380 ? 18.242 -5.084 5.160 1.00 90.69 380 ARG A N 1
ATOM 2954 C CA . ARG A 1 380 ? 17.082 -5.104 6.060 1.00 90.69 380 ARG A CA 1
ATOM 2955 C C . ARG A 1 380 ? 15.964 -4.177 5.578 1.00 90.69 380 ARG A C 1
ATOM 2957 O O . ARG A 1 380 ? 14.803 -4.437 5.875 1.00 90.69 380 ARG A O 1
ATOM 2964 N N . VAL A 1 381 ? 16.303 -3.144 4.806 1.00 90.50 381 VAL A N 1
ATOM 2965 C CA . VAL A 1 381 ? 15.337 -2.267 4.135 1.00 90.50 381 VAL A CA 1
ATOM 2966 C C . VAL A 1 381 ? 14.736 -3.023 2.955 1.00 90.50 381 VAL A C 1
ATOM 2968 O O . VAL A 1 381 ? 15.472 -3.505 2.095 1.00 90.50 381 VAL A O 1
ATOM 2971 N N . THR A 1 382 ? 13.412 -3.144 2.918 1.00 86.50 382 THR A N 1
ATOM 2972 C CA . THR A 1 382 ? 12.687 -3.951 1.917 1.00 86.50 382 THR A CA 1
ATOM 2973 C C . THR A 1 382 ? 11.689 -3.150 1.083 1.00 86.50 382 THR A C 1
ATOM 2975 O O . THR A 1 382 ? 11.043 -3.723 0.213 1.00 86.50 382 THR A O 1
ATOM 2978 N N . GLN A 1 383 ? 11.597 -1.840 1.311 1.00 81.12 383 GLN A N 1
ATOM 2979 C CA . GLN A 1 383 ? 10.650 -0.945 0.651 1.00 81.12 383 GLN A CA 1
ATOM 2980 C C . GLN A 1 383 ? 11.347 0.354 0.234 1.00 81.12 383 GLN A C 1
ATOM 2982 O O . GLN A 1 383 ? 12.134 0.917 0.999 1.00 81.12 383 GLN A O 1
ATOM 2987 N N . PHE A 1 384 ? 11.082 0.775 -1.001 1.00 89.31 384 PHE A N 1
ATOM 2988 C CA . PHE A 1 384 ? 11.625 1.988 -1.620 1.00 89.31 384 PHE A CA 1
ATOM 2989 C C . PHE A 1 384 ? 10.564 2.682 -2.487 1.00 89.31 384 PHE A C 1
ATOM 2991 O O . PHE A 1 384 ? 10.888 3.239 -3.535 1.00 89.31 384 PHE A O 1
ATOM 2998 N N . GLN A 1 385 ? 9.289 2.604 -2.100 1.00 83.38 385 GLN A N 1
ATOM 2999 C CA . GLN A 1 385 ? 8.180 3.097 -2.919 1.00 83.38 385 GLN A CA 1
ATOM 3000 C C . GLN A 1 385 ? 8.282 4.600 -3.205 1.00 83.38 385 GLN A C 1
ATOM 3002 O O . GLN A 1 385 ? 7.840 5.029 -4.262 1.00 83.38 385 GLN A O 1
ATOM 3007 N N . SER A 1 386 ? 8.897 5.372 -2.301 1.00 83.69 386 SER A N 1
ATOM 3008 C CA . SER A 1 386 ? 9.025 6.837 -2.414 1.00 83.69 386 SER A CA 1
ATOM 3009 C C . SER A 1 386 ? 10.437 7.315 -2.778 1.00 83.69 386 SER A C 1
ATOM 3011 O O . SER A 1 386 ? 10.832 8.439 -2.463 1.00 83.69 386 SER A O 1
ATOM 3013 N N . ILE A 1 387 ? 11.259 6.456 -3.393 1.00 87.56 387 ILE A N 1
ATOM 3014 C CA . ILE A 1 387 ? 12.617 6.853 -3.802 1.00 87.56 387 ILE A CA 1
ATOM 3015 C C . ILE A 1 387 ? 12.610 7.923 -4.906 1.00 87.56 387 ILE A C 1
ATOM 3017 O O . ILE A 1 387 ? 13.560 8.698 -5.024 1.00 87.56 387 ILE A O 1
ATOM 3021 N N . ASP A 1 388 ? 11.557 7.982 -5.717 1.00 83.12 388 ASP A N 1
ATOM 3022 C CA . ASP A 1 388 ? 11.395 8.996 -6.753 1.00 83.12 388 ASP A CA 1
ATOM 3023 C C . ASP A 1 388 ? 11.244 10.401 -6.158 1.00 83.12 388 ASP A C 1
ATOM 3025 O O . ASP A 1 388 ? 11.905 11.319 -6.649 1.00 83.12 388 ASP A O 1
ATOM 3029 N N . ASP A 1 389 ? 10.474 10.551 -5.075 1.00 78.75 389 ASP A N 1
ATOM 3030 C CA . ASP A 1 389 ? 10.376 11.803 -4.317 1.00 78.75 389 ASP A CA 1
ATOM 3031 C C . ASP A 1 389 ? 11.761 12.236 -3.826 1.00 78.75 389 ASP A C 1
ATOM 3033 O O . ASP A 1 389 ? 12.201 13.360 -4.077 1.00 78.75 389 ASP A O 1
ATOM 3037 N N . ALA A 1 390 ? 12.507 11.317 -3.208 1.00 84.00 390 ALA A N 1
ATOM 3038 C CA . ALA A 1 390 ? 13.852 11.603 -2.723 1.00 84.00 390 ALA A CA 1
ATOM 3039 C C . ALA A 1 390 ? 14.774 12.098 -3.855 1.00 84.00 390 ALA A C 1
ATOM 3041 O O . ALA A 1 390 ? 15.452 13.117 -3.722 1.00 84.00 390 ALA A O 1
ATOM 3042 N N . ILE A 1 391 ? 14.765 11.409 -4.998 1.00 83.94 391 ILE A N 1
ATOM 3043 C CA . ILE A 1 391 ? 15.603 11.733 -6.159 1.00 83.94 391 ILE A CA 1
ATOM 3044 C C . ILE A 1 391 ? 15.276 13.093 -6.764 1.00 83.94 391 ILE A C 1
ATOM 3046 O O . ILE A 1 391 ? 16.198 13.837 -7.093 1.00 83.94 391 ILE A O 1
ATOM 3050 N N . VAL A 1 392 ? 13.994 13.452 -6.875 1.00 81.06 392 VAL A N 1
ATOM 3051 C CA . VAL A 1 392 ? 13.582 14.772 -7.382 1.00 81.06 392 VAL A CA 1
ATOM 3052 C C . VAL A 1 392 ? 14.171 15.900 -6.529 1.00 81.06 392 VAL A C 1
ATOM 3054 O O . VAL A 1 392 ? 14.550 16.940 -7.068 1.00 81.06 392 VAL A O 1
ATOM 3057 N N . HIS A 1 393 ? 14.298 15.694 -5.218 1.00 80.56 393 HIS A N 1
ATOM 3058 C CA . HIS A 1 393 ? 14.783 16.717 -4.291 1.00 80.56 393 HIS A CA 1
ATOM 3059 C C . HIS A 1 393 ? 16.308 16.755 -4.120 1.00 80.56 393 HIS A C 1
ATOM 3061 O O . HIS A 1 393 ? 16.845 17.785 -3.714 1.00 80.56 393 HIS A O 1
ATOM 3067 N N . PHE A 1 394 ? 17.024 15.682 -4.464 1.00 77.88 394 PHE A N 1
ATOM 3068 C CA . PHE A 1 394 ? 18.489 15.640 -4.389 1.00 77.88 394 PHE A CA 1
ATOM 3069 C C . PHE A 1 394 ? 19.211 16.360 -5.548 1.00 77.88 394 PHE A C 1
ATOM 3071 O O . PHE A 1 394 ? 20.388 16.692 -5.400 1.00 77.88 394 PHE A O 1
ATOM 3078 N N . GLY A 1 395 ? 18.533 16.651 -6.665 1.00 69.00 395 GLY A N 1
ATOM 3079 C CA . GLY A 1 395 ? 19.104 17.410 -7.788 1.00 69.00 395 GLY A CA 1
ATOM 3080 C C . GLY A 1 395 ? 20.173 16.647 -8.588 1.00 69.00 395 GLY A C 1
ATOM 3081 O O . GLY A 1 395 ? 20.083 15.435 -8.755 1.00 69.00 395 GLY A O 1
ATOM 3082 N N . ASP A 1 396 ? 21.180 17.354 -9.114 1.00 64.12 396 ASP A N 1
ATOM 3083 C CA . ASP A 1 396 ? 22.133 16.806 -10.100 1.00 64.12 396 ASP A CA 1
ATOM 3084 C C . ASP A 1 396 ? 23.285 15.966 -9.494 1.00 64.12 396 ASP A C 1
ATOM 3086 O O . ASP A 1 396 ? 23.993 15.268 -10.221 1.00 64.12 396 ASP A O 1
ATOM 3090 N N . ASP A 1 397 ? 23.471 15.964 -8.168 1.00 66.75 397 ASP A N 1
ATOM 3091 C CA . ASP A 1 397 ? 24.544 15.224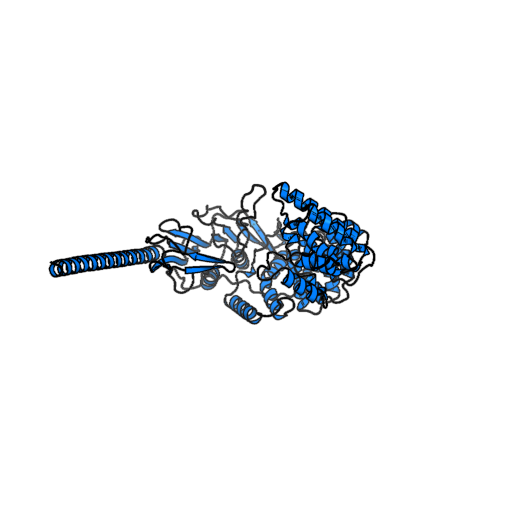 -7.466 1.00 66.75 397 ASP A CA 1
ATOM 3092 C C . ASP A 1 397 ? 24.118 13.792 -7.074 1.00 66.75 397 ASP A C 1
ATOM 3094 O O . ASP A 1 397 ? 24.243 13.343 -5.933 1.00 66.75 397 ASP A O 1
ATOM 3098 N N . LEU A 1 398 ? 23.541 13.063 -8.033 1.00 74.06 398 LEU A N 1
ATOM 3099 C CA . LEU A 1 398 ? 22.977 11.722 -7.824 1.00 74.06 398 LEU A CA 1
ATOM 3100 C C . LEU A 1 398 ? 23.863 10.575 -8.327 1.00 74.06 398 LEU A C 1
ATOM 3102 O O . LEU A 1 398 ? 23.502 9.401 -8.214 1.00 74.06 398 LEU A O 1
ATOM 3106 N N . THR A 1 399 ? 25.049 10.887 -8.848 1.00 77.00 399 THR A N 1
ATOM 3107 C CA . THR A 1 399 ? 26.023 9.893 -9.338 1.00 77.00 399 THR A CA 1
ATOM 3108 C C . THR A 1 399 ? 26.389 8.867 -8.257 1.00 77.00 399 THR A C 1
ATOM 3110 O O . THR A 1 399 ? 26.540 7.676 -8.538 1.00 77.00 399 THR A O 1
ATOM 3113 N N . VAL A 1 400 ? 26.404 9.294 -6.989 1.00 82.50 400 VAL A N 1
ATOM 3114 C CA . VAL A 1 400 ? 26.679 8.453 -5.814 1.00 82.50 400 VAL A CA 1
ATOM 3115 C C . VAL A 1 400 ? 25.675 7.311 -5.607 1.00 82.50 400 VAL A C 1
ATOM 3117 O O . VAL A 1 400 ? 26.006 6.340 -4.923 1.00 82.50 400 VAL A O 1
ATOM 3120 N N . LEU A 1 401 ? 24.474 7.384 -6.200 1.00 87.06 401 LEU A N 1
ATOM 3121 C CA . LEU A 1 401 ? 23.432 6.357 -6.076 1.00 87.06 401 LEU A CA 1
ATOM 3122 C C . LEU A 1 401 ? 23.580 5.206 -7.077 1.00 87.06 401 LEU A C 1
ATOM 3124 O O . LEU A 1 401 ? 23.111 4.102 -6.790 1.00 87.06 401 LEU A O 1
ATOM 3128 N N . HIS A 1 402 ? 24.257 5.415 -8.213 1.00 86.62 402 HIS A N 1
ATOM 3129 C CA . HIS A 1 402 ? 24.278 4.447 -9.317 1.00 86.62 402 HIS A CA 1
ATOM 3130 C C . HIS A 1 402 ? 24.846 3.084 -8.886 1.00 86.62 402 HIS A C 1
ATOM 3132 O O . HIS A 1 402 ? 24.186 2.047 -8.983 1.00 86.62 402 HIS A O 1
ATOM 3138 N N . ALA A 1 403 ? 26.055 3.077 -8.317 1.00 88.12 403 ALA A N 1
ATOM 3139 C CA . ALA A 1 403 ? 26.696 1.840 -7.877 1.00 88.12 403 ALA A CA 1
ATOM 3140 C C . ALA A 1 403 ? 25.963 1.143 -6.705 1.00 88.12 403 ALA A C 1
ATOM 3142 O O . ALA A 1 403 ? 25.821 -0.082 -6.755 1.00 88.12 403 ALA A O 1
ATOM 3143 N N . PRO A 1 404 ? 25.498 1.842 -5.645 1.00 91.88 404 PRO A N 1
ATOM 3144 C CA . PRO A 1 404 ? 24.640 1.245 -4.619 1.00 91.88 404 PRO A CA 1
ATOM 3145 C C . PRO A 1 404 ? 23.371 0.588 -5.172 1.00 91.88 404 PRO A C 1
ATOM 3147 O O . PRO A 1 404 ? 23.098 -0.556 -4.808 1.00 91.88 404 PRO A O 1
ATOM 3150 N N . ILE A 1 405 ? 22.649 1.256 -6.078 1.00 91.94 405 ILE A N 1
ATOM 3151 C CA . ILE A 1 405 ? 21.418 0.725 -6.681 1.00 91.94 405 ILE A CA 1
ATOM 3152 C C . ILE A 1 405 ? 21.709 -0.552 -7.470 1.00 91.94 405 ILE A C 1
ATOM 3154 O O . ILE A 1 405 ? 21.074 -1.577 -7.230 1.00 91.94 405 ILE A O 1
ATOM 3158 N N . LEU A 1 406 ? 22.713 -0.543 -8.352 1.00 90.69 406 LEU A N 1
ATOM 3159 C CA . LEU A 1 406 ? 23.058 -1.730 -9.139 1.00 90.69 406 LEU A CA 1
ATOM 3160 C C . LEU A 1 406 ? 23.479 -2.912 -8.262 1.00 90.69 406 LEU A C 1
ATOM 3162 O O . LEU A 1 406 ? 23.073 -4.046 -8.514 1.00 90.69 406 LEU A O 1
ATOM 3166 N N . ARG A 1 407 ? 24.264 -2.668 -7.202 1.00 92.50 407 ARG A N 1
ATOM 3167 C CA . ARG A 1 407 ? 24.634 -3.731 -6.250 1.00 92.50 407 ARG A CA 1
ATOM 3168 C C . ARG A 1 407 ? 23.408 -4.291 -5.552 1.00 92.50 407 ARG A C 1
ATOM 3170 O O . ARG A 1 407 ? 23.335 -5.501 -5.344 1.00 92.50 407 ARG A O 1
ATOM 3177 N N . ARG A 1 408 ? 22.455 -3.423 -5.213 1.00 92.69 408 ARG A N 1
ATOM 3178 C CA . ARG A 1 408 ? 21.229 -3.829 -4.543 1.00 92.69 408 ARG A CA 1
ATOM 3179 C C . ARG A 1 408 ? 20.340 -4.677 -5.450 1.00 92.69 408 ARG A C 1
ATOM 3181 O O . ARG A 1 408 ? 19.934 -5.760 -5.042 1.00 92.69 408 ARG A O 1
ATOM 3188 N N . ILE A 1 409 ? 20.149 -4.259 -6.700 1.00 90.88 409 ILE A N 1
ATOM 3189 C CA . ILE A 1 409 ? 19.423 -5.025 -7.724 1.00 90.88 409 ILE A CA 1
ATOM 3190 C C . ILE A 1 409 ? 20.081 -6.391 -7.961 1.00 90.88 409 ILE A C 1
ATOM 3192 O O . ILE A 1 409 ? 19.402 -7.414 -8.008 1.00 90.88 409 ILE A O 1
ATOM 3196 N N . ALA A 1 410 ? 21.412 -6.436 -8.070 1.00 90.44 410 ALA A N 1
ATOM 3197 C CA . ALA A 1 410 ? 22.137 -7.685 -8.296 1.00 90.44 410 ALA A CA 1
ATOM 3198 C C . ALA A 1 410 ? 21.994 -8.693 -7.141 1.00 90.44 410 ALA A C 1
ATOM 3200 O O . ALA A 1 410 ? 22.045 -9.903 -7.391 1.00 90.44 410 ALA A O 1
ATOM 3201 N N . ALA A 1 411 ? 21.850 -8.200 -5.905 1.00 89.62 411 ALA A N 1
ATOM 3202 C CA . ALA A 1 411 ? 21.669 -9.011 -4.705 1.00 89.62 411 ALA A CA 1
ATOM 3203 C C . ALA A 1 411 ? 20.218 -9.493 -4.534 1.00 89.62 411 ALA A C 1
ATOM 3205 O O . ALA A 1 411 ? 20.008 -10.661 -4.215 1.00 89.62 411 ALA A O 1
ATOM 3206 N N . ASP A 1 412 ? 19.238 -8.625 -4.801 1.00 86.50 412 ASP A N 1
ATOM 3207 C CA . ASP A 1 412 ? 17.816 -8.857 -4.513 1.00 86.50 412 ASP A CA 1
ATOM 3208 C C . ASP A 1 412 ? 16.964 -9.139 -5.759 1.00 86.50 412 ASP A C 1
ATOM 3210 O O . ASP A 1 412 ? 15.751 -9.005 -5.695 1.00 86.50 412 ASP A O 1
ATOM 3214 N N . GLY A 1 413 ? 17.554 -9.553 -6.886 1.00 77.62 413 GLY A N 1
ATOM 3215 C CA . GLY A 1 413 ? 16.906 -9.626 -8.212 1.00 77.62 413 GLY A CA 1
ATOM 3216 C C . GLY A 1 413 ? 15.528 -10.314 -8.322 1.00 77.62 413 GLY A C 1
ATOM 3217 O O . GLY A 1 413 ? 14.851 -10.137 -9.328 1.00 77.62 413 GLY A O 1
ATOM 3218 N N . ALA A 1 414 ? 15.087 -11.075 -7.313 1.00 77.62 414 ALA A N 1
ATOM 3219 C CA . ALA A 1 414 ? 13.752 -11.679 -7.239 1.00 77.62 414 ALA A CA 1
ATOM 3220 C C . ALA A 1 414 ? 12.712 -10.870 -6.426 1.00 77.62 414 ALA A C 1
ATOM 3222 O O . ALA A 1 414 ? 11.522 -11.177 -6.493 1.00 77.62 414 ALA A O 1
ATOM 3223 N N . ASN A 1 415 ? 13.128 -9.867 -5.649 1.00 83.38 415 ASN A N 1
ATOM 3224 C CA . ASN A 1 415 ? 12.266 -9.064 -4.785 1.00 83.38 415 ASN A CA 1
ATOM 3225 C C . ASN A 1 415 ? 11.763 -7.818 -5.528 1.00 83.38 415 ASN A C 1
ATOM 3227 O O . ASN A 1 415 ? 12.448 -6.796 -5.581 1.00 83.38 415 ASN A O 1
ATOM 3231 N N . ARG A 1 416 ? 10.551 -7.908 -6.084 1.00 84.50 416 ARG A N 1
ATOM 3232 C CA . ARG A 1 416 ? 9.903 -6.826 -6.841 1.00 84.50 416 ARG A CA 1
ATOM 3233 C C . ARG A 1 416 ? 9.847 -5.506 -6.068 1.00 84.50 416 ARG A C 1
ATOM 3235 O O . ARG A 1 416 ? 10.235 -4.484 -6.623 1.00 84.50 416 ARG A O 1
ATOM 3242 N N . GLU A 1 417 ? 9.435 -5.550 -4.800 1.00 83.25 417 GLU A N 1
ATOM 3243 C CA . GLU A 1 417 ? 9.232 -4.368 -3.939 1.00 83.25 417 GLU A CA 1
ATOM 3244 C C . GLU A 1 417 ? 10.520 -3.562 -3.711 1.00 83.25 417 GLU A C 1
ATOM 3246 O O . GLU A 1 417 ? 10.479 -2.360 -3.458 1.00 83.25 417 GLU A O 1
ATOM 3251 N N . VAL A 1 418 ? 11.682 -4.212 -3.840 1.00 87.88 418 VAL A N 1
ATOM 3252 C CA . VAL A 1 418 ? 12.994 -3.555 -3.769 1.00 87.88 418 VAL A CA 1
ATOM 3253 C C . VAL A 1 418 ? 13.502 -3.195 -5.159 1.00 87.88 418 VAL A C 1
ATOM 3255 O O . VAL A 1 418 ? 13.946 -2.075 -5.393 1.00 87.88 418 VAL A O 1
ATOM 3258 N N . VAL A 1 419 ? 13.485 -4.149 -6.089 1.00 88.25 419 VAL A N 1
ATOM 3259 C CA . VAL A 1 419 ? 14.172 -3.999 -7.374 1.00 88.25 419 VAL A CA 1
ATOM 3260 C C . VAL A 1 419 ? 13.457 -3.002 -8.277 1.00 88.25 419 VAL A C 1
ATOM 3262 O O . VAL A 1 419 ? 14.129 -2.151 -8.855 1.00 88.25 419 VAL A O 1
ATOM 3265 N N . GLN A 1 420 ? 12.128 -3.072 -8.384 1.00 86.50 420 GLN A N 1
ATOM 3266 C CA . GLN A 1 420 ? 11.375 -2.253 -9.335 1.00 86.50 420 GLN A CA 1
ATOM 3267 C C . GLN A 1 420 ? 11.489 -0.748 -9.029 1.00 86.50 420 GLN A C 1
ATOM 3269 O O . GLN A 1 420 ? 11.875 -0.005 -9.940 1.00 86.50 420 GLN A O 1
ATOM 3274 N N . PRO A 1 421 ? 11.270 -0.268 -7.783 1.00 89.00 421 PRO A N 1
ATOM 3275 C CA . PRO A 1 421 ? 11.397 1.158 -7.485 1.00 89.00 421 PRO A CA 1
ATOM 3276 C C . PRO A 1 421 ? 12.822 1.681 -7.670 1.00 89.00 421 PRO A C 1
ATOM 3278 O O . PRO A 1 421 ? 12.999 2.773 -8.203 1.00 89.00 421 PRO A O 1
ATOM 3281 N N . LEU A 1 422 ? 13.838 0.894 -7.287 1.00 91.38 422 LEU A N 1
ATOM 3282 C CA . LEU A 1 422 ? 15.249 1.261 -7.440 1.00 91.38 422 LEU A CA 1
ATOM 3283 C C . LEU A 1 422 ? 15.681 1.292 -8.913 1.00 91.38 422 LEU A C 1
ATOM 3285 O O . LEU A 1 422 ? 16.338 2.238 -9.351 1.00 91.38 422 LEU A O 1
ATOM 3289 N N . ALA A 1 423 ? 15.309 0.276 -9.696 1.00 89.19 423 ALA A N 1
ATOM 3290 C CA . ALA A 1 423 ? 15.654 0.191 -11.110 1.00 89.19 423 ALA A CA 1
ATOM 3291 C C . ALA A 1 423 ? 15.021 1.327 -11.914 1.00 89.19 423 ALA A C 1
ATOM 3293 O O . ALA A 1 423 ? 15.684 1.886 -12.788 1.00 89.19 423 ALA A O 1
ATOM 3294 N N . ALA A 1 424 ? 13.786 1.720 -11.580 1.00 86.50 424 ALA A N 1
ATOM 3295 C CA . ALA A 1 424 ? 13.094 2.851 -12.194 1.00 86.50 424 ALA A CA 1
ATOM 3296 C C . ALA A 1 424 ? 13.860 4.179 -12.068 1.00 86.50 424 ALA A C 1
ATOM 3298 O O . ALA A 1 424 ? 13.591 5.110 -12.818 1.00 86.50 424 ALA A O 1
ATOM 3299 N N . GLN A 1 425 ? 14.843 4.281 -11.174 1.00 85.94 425 GLN A N 1
ATOM 3300 C CA . GLN A 1 425 ? 15.624 5.503 -11.005 1.00 85.94 425 GLN A CA 1
ATOM 3301 C C . GLN A 1 425 ? 16.847 5.588 -11.915 1.00 85.94 425 GLN A C 1
ATOM 3303 O O . GLN A 1 425 ? 17.325 6.686 -12.187 1.00 85.94 425 GLN A O 1
ATOM 3308 N N . LEU A 1 426 ? 17.351 4.458 -12.420 1.00 84.81 426 LEU A N 1
ATOM 3309 C CA . LEU A 1 426 ? 18.639 4.398 -13.121 1.00 84.81 426 LEU A CA 1
ATOM 3310 C C . LEU A 1 426 ? 18.701 5.307 -14.359 1.00 84.81 426 LEU A C 1
ATOM 3312 O O . LEU A 1 426 ? 19.712 5.968 -14.575 1.00 84.81 426 LEU A O 1
ATOM 3316 N N . TYR A 1 427 ? 17.609 5.434 -15.122 1.00 76.50 427 TYR A N 1
ATOM 3317 C CA . TYR A 1 427 ? 17.575 6.305 -16.308 1.00 76.50 427 TYR A CA 1
ATOM 3318 C C . TYR A 1 427 ? 17.627 7.811 -15.977 1.00 76.50 427 TYR A C 1
ATOM 3320 O O . TYR A 1 427 ? 17.875 8.630 -16.869 1.00 76.50 427 TYR A O 1
ATOM 3328 N N . ARG A 1 428 ? 17.364 8.190 -14.717 1.00 76.12 428 ARG A N 1
ATOM 3329 C CA . ARG A 1 428 ? 17.395 9.579 -14.232 1.00 76.12 428 ARG A CA 1
ATOM 3330 C C . ARG A 1 428 ? 18.777 9.995 -13.725 1.00 76.12 428 ARG A C 1
ATOM 3332 O O . ARG A 1 428 ? 19.009 11.188 -13.568 1.00 76.12 428 ARG A O 1
ATOM 3339 N N . LEU A 1 429 ? 19.685 9.048 -13.471 1.00 76.94 429 LEU A N 1
ATOM 3340 C CA . LEU A 1 429 ? 20.981 9.342 -12.858 1.00 76.94 429 LEU A CA 1
ATOM 3341 C C . LEU A 1 429 ? 21.984 9.944 -13.873 1.00 76.94 429 LEU A C 1
ATOM 3343 O O . LEU A 1 429 ? 21.944 9.581 -15.055 1.00 76.94 429 LEU A O 1
ATOM 3347 N N . PRO A 1 430 ? 22.897 10.845 -13.442 1.00 63.03 430 PRO A N 1
ATOM 3348 C CA . PRO A 1 430 ? 23.797 11.575 -14.346 1.00 63.03 430 PRO A CA 1
ATOM 3349 C C . PRO A 1 430 ? 24.987 10.747 -14.863 1.00 63.03 430 PRO A C 1
ATOM 3351 O O . PRO A 1 430 ? 25.592 11.114 -15.868 1.00 63.03 430 PRO A O 1
ATOM 3354 N N . ASP A 1 431 ? 25.340 9.640 -14.200 1.00 61.56 431 ASP A N 1
ATOM 3355 C CA . ASP A 1 431 ? 26.520 8.835 -14.543 1.00 61.56 431 ASP A CA 1
ATOM 3356 C C . ASP A 1 431 ? 26.170 7.750 -15.571 1.00 61.56 431 ASP A C 1
ATOM 3358 O O . ASP A 1 431 ? 25.764 6.634 -15.240 1.00 61.56 431 ASP A O 1
ATOM 3362 N N . ARG A 1 432 ? 26.272 8.121 -16.848 1.00 63.28 432 ARG A N 1
ATOM 3363 C CA . ARG A 1 432 ? 25.981 7.255 -17.993 1.00 63.28 432 ARG A CA 1
ATOM 3364 C C . ARG A 1 432 ? 27.290 6.795 -18.608 1.00 63.28 432 ARG A C 1
ATOM 3366 O O . ARG A 1 432 ? 27.773 7.388 -19.572 1.00 63.28 432 ARG A O 1
ATOM 3373 N N . SER A 1 433 ? 27.882 5.740 -18.049 1.00 67.00 433 SER A N 1
ATOM 3374 C CA . SER A 1 433 ? 29.056 5.144 -18.684 1.00 67.00 433 SER A CA 1
ATOM 3375 C C . SER A 1 433 ? 28.691 4.686 -20.105 1.00 67.00 433 SER A C 1
ATOM 3377 O O . SER A 1 433 ? 27.731 3.921 -20.275 1.00 67.00 433 SER A O 1
ATOM 3379 N N . PRO A 1 434 ? 29.451 5.100 -21.137 1.00 69.62 434 PRO A N 1
ATOM 3380 C CA . PRO A 1 434 ? 29.187 4.680 -22.510 1.00 69.62 434 PRO A CA 1
ATOM 3381 C C . PRO A 1 434 ? 29.366 3.163 -22.693 1.00 69.62 434 PRO A C 1
ATOM 3383 O O . PRO A 1 434 ? 28.822 2.588 -23.634 1.00 69.62 434 PRO A O 1
ATOM 3386 N N . ALA A 1 435 ? 30.077 2.494 -21.777 1.00 78.19 435 ALA A N 1
ATOM 3387 C CA . ALA A 1 435 ? 30.268 1.048 -21.766 1.00 78.19 435 ALA A CA 1
ATOM 3388 C C . ALA A 1 435 ? 29.393 0.361 -20.704 1.00 78.19 435 ALA A C 1
ATOM 3390 O O . ALA A 1 435 ? 29.152 0.915 -19.632 1.00 78.19 435 ALA A O 1
ATOM 3391 N N . ILE A 1 436 ? 28.951 -0.871 -20.991 1.00 79.94 436 ILE A N 1
ATOM 3392 C CA . ILE A 1 436 ? 28.324 -1.751 -19.992 1.00 79.94 436 ILE A CA 1
ATOM 3393 C C . ILE A 1 436 ? 29.384 -2.114 -18.949 1.00 79.94 436 ILE A C 1
ATOM 3395 O O . ILE A 1 436 ? 30.396 -2.735 -19.280 1.00 79.94 436 ILE A O 1
ATOM 3399 N N . ILE A 1 437 ? 29.153 -1.761 -17.684 1.00 85.56 437 ILE A N 1
ATOM 3400 C CA . ILE A 1 437 ? 30.020 -2.212 -16.589 1.00 85.56 437 ILE A CA 1
ATOM 3401 C C . ILE A 1 437 ? 29.687 -3.659 -16.199 1.00 85.56 437 ILE A C 1
ATOM 3403 O O . ILE A 1 437 ? 28.558 -4.118 -16.362 1.00 85.56 437 ILE A O 1
ATOM 3407 N N . ALA A 1 438 ? 30.650 -4.376 -15.613 1.00 88.25 438 ALA A N 1
ATOM 3408 C CA . ALA A 1 438 ? 30.512 -5.805 -15.298 1.00 88.25 438 ALA A CA 1
ATOM 3409 C C . ALA A 1 438 ? 29.256 -6.156 -14.474 1.00 88.25 438 ALA A C 1
ATOM 3411 O O . ALA A 1 438 ? 28.669 -7.221 -14.652 1.00 88.25 438 ALA A O 1
ATOM 3412 N N . LEU A 1 439 ? 28.829 -5.260 -13.579 1.00 88.06 439 LEU A N 1
ATOM 3413 C CA . LEU A 1 439 ? 27.652 -5.480 -12.740 1.00 88.06 439 LEU A CA 1
ATOM 3414 C C . LEU A 1 439 ? 26.334 -5.351 -13.518 1.00 88.06 439 LEU A C 1
ATOM 3416 O O . LEU A 1 439 ? 25.431 -6.157 -13.311 1.00 88.06 439 LEU A O 1
ATOM 3420 N N . GLU A 1 440 ? 26.237 -4.379 -14.427 1.00 89.56 440 GLU A N 1
ATOM 3421 C CA . GLU A 1 440 ? 25.088 -4.247 -15.331 1.00 89.56 440 GLU A CA 1
ATOM 3422 C C . GLU A 1 440 ? 24.995 -5.462 -16.250 1.00 89.56 440 GLU A C 1
ATOM 3424 O O . GLU A 1 440 ? 23.927 -6.054 -16.383 1.00 89.56 440 GLU A O 1
ATOM 3429 N N . ASP A 1 441 ? 26.126 -5.868 -16.833 1.00 90.19 441 ASP A N 1
ATOM 3430 C CA . ASP A 1 441 ? 26.210 -7.033 -17.714 1.00 90.19 441 ASP A CA 1
ATOM 3431 C C . ASP A 1 441 ? 25.732 -8.308 -17.003 1.00 90.19 441 ASP A C 1
ATOM 3433 O O . ASP A 1 441 ? 24.947 -9.077 -17.557 1.00 90.19 441 ASP A O 1
ATOM 3437 N N . ALA A 1 442 ? 26.133 -8.498 -15.742 1.00 91.19 442 ALA A N 1
ATOM 3438 C CA . ALA A 1 442 ? 25.703 -9.631 -14.929 1.00 91.19 442 ALA A CA 1
ATOM 3439 C C . ALA A 1 442 ? 24.188 -9.640 -14.652 1.00 91.19 442 ALA A C 1
ATOM 3441 O O . ALA A 1 442 ? 23.587 -10.713 -14.631 1.00 91.19 442 ALA A O 1
ATOM 3442 N N . ILE A 1 443 ? 23.562 -8.473 -14.446 1.00 91.75 443 ILE A N 1
ATOM 3443 C CA . ILE A 1 443 ? 22.102 -8.369 -14.279 1.00 91.75 443 ILE A CA 1
ATOM 3444 C C . ILE A 1 443 ? 21.407 -8.645 -15.618 1.00 91.75 443 ILE A C 1
ATOM 3446 O O . ILE A 1 443 ? 20.506 -9.475 -15.685 1.00 91.75 443 ILE A O 1
ATOM 3450 N N . LEU A 1 444 ? 21.850 -7.994 -16.697 1.00 93.06 444 LEU A N 1
ATOM 3451 C CA . LEU A 1 444 ? 21.231 -8.059 -18.025 1.00 93.06 444 LEU A CA 1
ATOM 3452 C C . LEU A 1 444 ? 21.357 -9.441 -18.686 1.00 93.06 444 LEU A C 1
ATOM 3454 O O . LEU A 1 444 ? 20.496 -9.825 -19.481 1.00 93.06 444 LEU A O 1
ATOM 3458 N N . LYS A 1 445 ? 22.401 -10.213 -18.366 1.00 92.69 445 LYS A N 1
ATOM 3459 C CA . LYS A 1 445 ? 22.578 -11.597 -18.840 1.00 92.69 445 LYS A CA 1
ATOM 3460 C C . LYS A 1 445 ? 21.726 -12.623 -18.093 1.00 92.69 445 LYS A C 1
ATOM 3462 O O . LYS A 1 445 ? 21.537 -13.709 -18.626 1.00 92.69 445 LYS A O 1
ATOM 3467 N N . ASP A 1 446 ? 21.211 -12.307 -16.906 1.00 91.06 446 ASP A N 1
ATOM 3468 C CA . ASP A 1 446 ? 20.395 -13.224 -16.105 1.00 91.06 446 ASP A CA 1
ATOM 3469 C C . ASP A 1 446 ? 18.898 -12.864 -16.225 1.00 91.06 446 ASP A C 1
ATOM 3471 O O . ASP A 1 446 ? 18.453 -11.870 -15.638 1.00 91.06 446 ASP A O 1
ATOM 3475 N N . PRO A 1 447 ? 18.082 -13.677 -16.931 1.00 89.12 447 PRO A N 1
ATOM 3476 C CA . PRO A 1 447 ? 16.654 -13.411 -17.098 1.00 89.12 447 PRO A CA 1
ATOM 3477 C C . PRO A 1 447 ? 15.876 -13.308 -15.784 1.00 89.12 447 PRO A C 1
ATOM 3479 O O . PRO A 1 447 ? 14.848 -12.639 -15.736 1.00 89.12 447 PRO A O 1
ATOM 3482 N N . LYS A 1 448 ? 16.331 -13.965 -14.707 1.00 85.69 448 LYS A N 1
ATOM 3483 C CA . LYS A 1 448 ? 15.662 -13.877 -13.404 1.00 85.69 448 LYS A CA 1
ATOM 3484 C C . LYS A 1 448 ? 15.963 -12.547 -12.721 1.00 85.69 448 LYS A C 1
ATOM 3486 O O . LYS A 1 448 ? 15.053 -11.959 -12.153 1.00 85.69 448 LYS A O 1
ATOM 3491 N N . LYS A 1 449 ? 17.209 -12.067 -12.789 1.00 86.12 449 LYS A N 1
ATOM 3492 C CA . LYS A 1 449 ? 17.624 -10.820 -12.121 1.00 86.12 449 LYS A CA 1
ATOM 3493 C C . LYS A 1 449 ? 17.112 -9.568 -12.812 1.00 86.12 449 LYS A C 1
ATOM 3495 O O . LYS A 1 449 ? 16.825 -8.584 -12.139 1.00 86.12 449 LYS A O 1
ATOM 3500 N N . ARG A 1 450 ? 16.998 -9.590 -14.140 1.00 90.06 450 ARG A N 1
ATOM 3501 C CA . ARG A 1 450 ? 16.500 -8.434 -14.897 1.00 90.06 450 ARG A CA 1
ATOM 3502 C C . ARG A 1 450 ? 14.976 -8.339 -14.971 1.00 90.06 450 ARG A C 1
ATOM 3504 O O . ARG A 1 450 ? 14.488 -7.381 -15.555 1.00 90.06 450 ARG A O 1
ATOM 3511 N N . ARG A 1 451 ? 14.237 -9.292 -14.383 1.00 86.00 451 ARG A N 1
ATOM 3512 C CA . ARG A 1 451 ? 12.765 -9.350 -14.430 1.00 86.00 451 ARG A CA 1
ATOM 3513 C C . ARG A 1 451 ? 12.102 -8.038 -14.003 1.00 86.00 451 ARG A C 1
ATOM 3515 O O . ARG A 1 451 ? 11.149 -7.633 -14.640 1.00 86.00 451 ARG A O 1
ATOM 3522 N N . TYR A 1 452 ? 12.632 -7.401 -12.961 1.00 85.50 452 TYR A N 1
ATOM 3523 C CA . TYR A 1 452 ? 12.120 -6.139 -12.414 1.00 85.50 452 TYR A CA 1
ATOM 3524 C C . TYR A 1 452 ? 13.072 -4.959 -12.665 1.00 85.50 452 TYR A C 1
ATOM 3526 O O . TYR A 1 452 ? 12.926 -3.894 -12.069 1.00 85.50 452 TYR A O 1
ATOM 3534 N N . ALA A 1 453 ? 14.096 -5.148 -13.504 1.00 89.44 453 ALA A N 1
ATOM 3535 C CA . ALA A 1 453 ? 15.149 -4.163 -13.743 1.00 89.44 453 ALA A CA 1
ATOM 3536 C C . ALA A 1 453 ? 14.847 -3.275 -14.964 1.00 89.44 453 ALA A C 1
ATOM 3538 O O . ALA A 1 453 ? 15.759 -2.913 -15.709 1.00 89.44 453 ALA A O 1
ATOM 3539 N N . ASP A 1 454 ? 13.578 -2.924 -15.182 1.00 88.31 454 ASP A N 1
ATOM 3540 C CA . ASP A 1 454 ? 13.098 -2.246 -16.393 1.00 88.31 454 ASP A CA 1
ATOM 3541 C C . ASP A 1 454 ? 13.882 -0.973 -16.703 1.00 88.31 454 ASP A C 1
ATOM 3543 O O . ASP A 1 454 ? 14.317 -0.766 -17.834 1.00 88.31 454 ASP A O 1
ATOM 3547 N N . GLY A 1 455 ? 14.150 -0.146 -15.689 1.00 87.19 455 GLY A N 1
ATOM 3548 C CA . GLY A 1 455 ? 14.915 1.083 -15.883 1.00 87.19 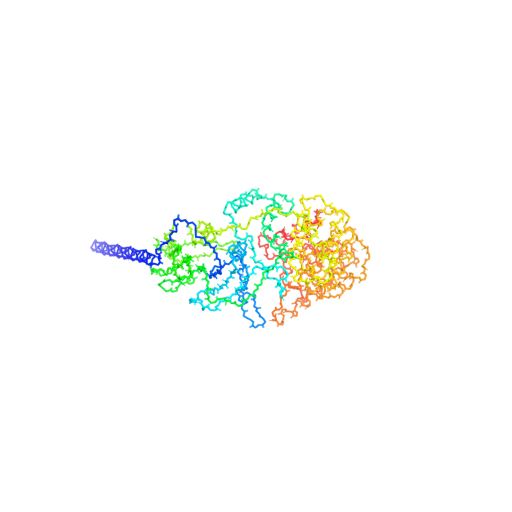455 GLY A CA 1
ATOM 3549 C C . GLY A 1 455 ? 16.356 0.842 -16.349 1.00 87.19 455 GLY A C 1
ATOM 3550 O O . GLY A 1 455 ? 16.854 1.634 -17.144 1.00 87.19 455 GLY A O 1
ATOM 3551 N N . LEU A 1 456 ? 16.992 -0.276 -15.965 1.00 89.56 456 LEU A N 1
ATOM 3552 C CA . LEU A 1 456 ? 18.315 -0.670 -16.477 1.00 89.56 456 LEU A CA 1
ATOM 3553 C C . LEU A 1 456 ? 18.248 -1.110 -17.949 1.00 89.56 456 LEU A C 1
ATOM 3555 O O . LEU A 1 456 ? 19.165 -0.829 -18.724 1.00 89.56 456 LEU A O 1
ATOM 3559 N N . ILE A 1 457 ? 17.168 -1.791 -18.347 1.00 92.00 457 ILE A N 1
ATOM 3560 C CA . ILE A 1 457 ? 16.924 -2.189 -19.743 1.00 92.00 457 ILE A CA 1
ATOM 3561 C C . ILE A 1 457 ? 16.654 -0.943 -20.599 1.00 92.00 457 ILE A C 1
ATOM 3563 O O . ILE A 1 457 ? 17.260 -0.778 -21.656 1.00 92.00 457 ILE A O 1
ATOM 3567 N N . VAL A 1 458 ? 15.806 -0.026 -20.122 1.00 90.25 458 VAL A N 1
ATOM 3568 C CA . VAL A 1 458 ? 15.501 1.248 -20.791 1.00 90.25 458 VAL A CA 1
ATOM 3569 C C . VAL A 1 458 ? 16.755 2.111 -20.954 1.00 90.25 458 VAL A C 1
ATOM 3571 O O . VAL A 1 458 ? 16.958 2.699 -22.017 1.00 90.25 458 VAL A O 1
ATOM 3574 N N . GLN A 1 459 ? 17.625 2.149 -19.940 1.00 87.56 459 GLN A N 1
ATOM 3575 C CA . GLN A 1 459 ? 18.890 2.893 -19.967 1.00 87.56 459 GLN A CA 1
ATOM 3576 C C . GLN A 1 459 ? 19.834 2.427 -21.089 1.00 87.56 459 GLN A C 1
ATOM 3578 O O . GLN A 1 459 ? 20.659 3.209 -21.555 1.00 87.56 459 GLN A O 1
ATOM 3583 N N . GLN A 1 460 ? 19.688 1.198 -21.606 1.00 90.44 460 GLN A N 1
ATOM 3584 C CA . GLN A 1 460 ? 20.497 0.730 -22.739 1.00 90.44 460 GLN A CA 1
ATOM 3585 C C . GLN A 1 460 ? 20.295 1.575 -24.004 1.00 90.44 460 GLN A C 1
ATOM 3587 O O . GLN A 1 460 ? 21.183 1.604 -24.854 1.00 90.44 460 GLN A O 1
ATOM 3592 N N . ALA A 1 461 ? 19.178 2.302 -24.122 1.00 90.19 461 ALA A N 1
ATOM 3593 C CA . ALA A 1 461 ? 18.937 3.207 -25.242 1.00 90.19 461 ALA A CA 1
ATOM 3594 C C . ALA A 1 461 ? 20.021 4.282 -25.404 1.00 90.19 461 ALA A C 1
ATOM 3596 O O . ALA A 1 461 ? 20.329 4.673 -26.529 1.00 90.19 461 ALA A O 1
ATOM 3597 N N . ASP A 1 462 ? 20.647 4.707 -24.303 1.00 86.88 462 ASP A N 1
ATOM 3598 C CA . ASP A 1 462 ? 21.714 5.713 -24.314 1.00 86.88 462 ASP A CA 1
ATOM 3599 C C . ASP A 1 462 ? 22.971 5.230 -25.063 1.00 86.88 462 ASP A C 1
ATOM 3601 O O . ASP A 1 462 ? 23.796 6.036 -25.488 1.00 86.88 462 ASP A O 1
ATOM 3605 N N . ARG A 1 463 ? 23.106 3.914 -25.280 1.00 88.69 463 ARG A N 1
ATOM 3606 C CA . ARG A 1 463 ? 24.200 3.291 -26.046 1.00 88.69 463 ARG A CA 1
ATOM 3607 C C . ARG A 1 463 ? 23.907 3.213 -27.551 1.00 88.69 463 ARG A C 1
ATOM 3609 O O . ARG A 1 463 ? 24.739 2.727 -28.319 1.00 88.69 463 ARG A O 1
ATOM 3616 N N . GLY A 1 464 ? 22.736 3.680 -27.990 1.00 91.06 464 GLY A N 1
ATOM 3617 C CA . GLY A 1 464 ? 22.346 3.731 -29.397 1.00 91.06 464 GLY A CA 1
ATOM 3618 C C . GLY A 1 464 ? 22.343 2.355 -30.071 1.00 91.06 464 GLY A C 1
ATOM 3619 O O . GLY A 1 464 ? 21.941 1.351 -29.483 1.00 91.06 464 GLY A O 1
ATOM 3620 N N . ALA A 1 465 ? 22.821 2.298 -31.318 1.00 94.00 465 ALA A N 1
ATOM 3621 C CA . ALA A 1 465 ? 22.830 1.078 -32.131 1.00 94.00 465 ALA A CA 1
ATOM 3622 C C . ALA A 1 465 ? 23.564 -0.108 -31.469 1.00 94.00 465 ALA A C 1
ATOM 3624 O O . ALA A 1 465 ? 23.194 -1.260 -31.689 1.00 94.00 465 ALA A O 1
ATOM 3625 N N . ALA A 1 466 ? 24.565 0.154 -30.619 1.00 92.38 466 ALA A N 1
ATOM 3626 C CA . ALA A 1 466 ? 25.337 -0.893 -29.947 1.00 92.38 466 ALA A CA 1
ATOM 3627 C C . ALA A 1 466 ? 24.498 -1.731 -28.961 1.00 92.38 466 ALA A C 1
ATOM 3629 O O . ALA A 1 466 ? 24.836 -2.883 -28.695 1.00 92.38 466 ALA A O 1
ATOM 3630 N N . ALA A 1 467 ? 23.390 -1.189 -28.440 1.00 93.44 467 ALA A N 1
ATOM 3631 C CA . ALA A 1 467 ? 22.492 -1.910 -27.537 1.00 93.44 467 ALA A CA 1
ATOM 3632 C C . ALA A 1 467 ? 21.482 -2.818 -28.253 1.00 93.44 467 ALA A C 1
ATOM 3634 O O . ALA A 1 467 ? 20.879 -3.681 -27.614 1.00 93.44 467 ALA A O 1
ATOM 3635 N N . VAL A 1 468 ? 21.288 -2.662 -29.566 1.00 96.50 468 VAL A N 1
ATOM 3636 C CA . VAL A 1 468 ? 20.229 -3.359 -30.316 1.00 96.50 468 VAL A CA 1
ATOM 3637 C C . VAL A 1 468 ? 20.307 -4.889 -30.181 1.00 96.50 468 VAL A C 1
ATOM 3639 O O . VAL A 1 468 ? 19.281 -5.489 -29.851 1.00 96.50 468 VAL A O 1
ATOM 3642 N N . PRO A 1 469 ? 21.478 -5.551 -30.324 1.00 96.31 469 PRO A N 1
ATOM 3643 C CA . PRO A 1 469 ? 21.561 -7.006 -30.166 1.00 96.31 469 PRO A CA 1
ATOM 3644 C C . PRO A 1 469 ? 21.160 -7.486 -28.765 1.00 96.31 469 PRO A C 1
ATOM 3646 O O . PRO A 1 469 ? 20.499 -8.515 -28.618 1.00 96.31 469 PRO A O 1
ATOM 3649 N N . LEU A 1 470 ? 21.525 -6.725 -27.727 1.00 95.44 470 LEU A N 1
ATOM 3650 C CA . LEU A 1 470 ? 21.155 -7.022 -26.344 1.00 95.44 470 LEU A CA 1
ATOM 3651 C C . LEU A 1 470 ? 19.637 -6.917 -26.142 1.00 95.44 470 LEU A C 1
ATOM 3653 O O . LEU A 1 470 ? 19.040 -7.818 -25.555 1.00 95.44 470 LEU A O 1
ATOM 3657 N N . LEU A 1 471 ? 19.016 -5.842 -26.632 1.00 96.75 471 LEU A N 1
ATOM 3658 C CA . LEU A 1 471 ? 17.577 -5.604 -26.491 1.00 96.75 471 LEU A CA 1
ATOM 3659 C C . LEU A 1 471 ? 16.752 -6.683 -27.201 1.00 96.75 471 LEU A C 1
ATOM 3661 O O . LEU A 1 471 ? 15.786 -7.190 -26.637 1.00 96.75 471 LEU A O 1
ATOM 3665 N N . ILE A 1 472 ? 17.179 -7.101 -28.395 1.00 97.31 472 ILE A N 1
ATOM 3666 C CA . ILE A 1 472 ? 16.540 -8.193 -29.139 1.00 97.31 472 ILE A CA 1
ATOM 3667 C C . ILE A 1 472 ? 16.660 -9.525 -28.399 1.00 97.31 472 ILE A C 1
ATOM 3669 O O . ILE A 1 472 ? 15.677 -10.261 -28.305 1.00 97.31 472 ILE A O 1
ATOM 3673 N N . ARG A 1 473 ? 17.829 -9.822 -27.815 1.00 96.62 473 ARG A N 1
ATOM 3674 C CA . ARG A 1 473 ? 18.012 -11.016 -26.979 1.00 96.62 473 ARG A CA 1
ATOM 3675 C C . ARG A 1 473 ? 17.066 -11.014 -25.776 1.00 96.62 473 ARG A C 1
ATOM 3677 O O . ARG A 1 473 ? 16.450 -12.036 -25.498 1.00 96.62 473 ARG A O 1
ATOM 3684 N N . ILE A 1 474 ? 16.925 -9.877 -25.088 1.00 95.88 474 ILE A N 1
ATOM 3685 C CA . ILE A 1 474 ? 16.012 -9.736 -23.942 1.00 95.88 474 ILE A CA 1
ATOM 3686 C C . ILE A 1 474 ? 14.566 -10.018 -24.367 1.00 95.88 474 ILE A C 1
ATOM 3688 O O . ILE A 1 474 ? 13.897 -10.809 -23.704 1.00 95.88 474 ILE A O 1
ATOM 3692 N N . ILE A 1 475 ? 14.099 -9.425 -25.475 1.00 95.12 475 ILE A N 1
ATOM 3693 C CA . ILE A 1 475 ? 12.740 -9.662 -25.991 1.00 95.12 475 ILE A CA 1
ATOM 3694 C C . ILE A 1 475 ? 12.531 -11.151 -26.280 1.00 95.12 475 ILE A C 1
ATOM 3696 O O . ILE A 1 475 ? 11.548 -11.717 -25.810 1.00 95.12 475 ILE A O 1
ATOM 3700 N N . ARG A 1 476 ? 13.468 -11.795 -26.990 1.00 95.00 476 ARG A N 1
ATOM 3701 C CA . ARG A 1 476 ? 13.366 -13.216 -27.354 1.00 95.00 476 ARG A CA 1
ATOM 3702 C C . ARG A 1 476 ? 13.291 -14.121 -26.123 1.00 95.00 476 ARG A C 1
ATOM 3704 O O . ARG A 1 476 ? 12.328 -14.866 -25.977 1.00 95.00 476 ARG A O 1
ATOM 3711 N N . GLU A 1 477 ? 14.257 -14.003 -25.211 1.00 93.94 477 GLU A N 1
ATOM 3712 C CA . GLU A 1 477 ? 14.352 -14.863 -24.021 1.00 93.94 477 GLU A CA 1
ATOM 3713 C C . GLU A 1 477 ? 13.109 -14.745 -23.119 1.00 93.94 477 GLU A C 1
ATOM 3715 O O . GLU A 1 477 ? 12.650 -15.740 -22.558 1.00 93.94 477 GLU A O 1
ATOM 3720 N N . HIS A 1 478 ? 12.543 -13.543 -22.960 1.00 91.12 478 HIS A N 1
ATOM 3721 C CA . HIS A 1 478 ? 11.329 -13.358 -22.157 1.00 91.12 478 HIS A CA 1
ATOM 3722 C C . HIS A 1 478 ? 10.048 -13.764 -22.892 1.00 91.12 478 HIS A C 1
ATOM 3724 O O . HIS A 1 478 ? 9.116 -14.255 -22.255 1.00 91.12 478 HIS A O 1
ATOM 3730 N N . ALA A 1 479 ? 10.003 -13.633 -24.218 1.00 89.75 479 ALA A N 1
ATOM 3731 C CA . ALA A 1 479 ? 8.881 -14.113 -25.015 1.00 89.75 479 ALA A CA 1
ATOM 3732 C C . ALA A 1 479 ? 8.789 -15.653 -24.981 1.00 89.75 479 ALA A C 1
ATOM 3734 O O . ALA A 1 479 ? 7.720 -16.189 -24.684 1.00 89.75 479 ALA A O 1
ATOM 3735 N N . GLU A 1 480 ? 9.921 -16.355 -25.119 1.00 89.88 480 GLU A N 1
ATOM 3736 C CA . GLU A 1 480 ? 10.027 -17.815 -24.937 1.00 89.88 480 GLU A CA 1
ATOM 3737 C C . GLU A 1 480 ? 9.555 -18.248 -23.538 1.00 89.88 480 GLU A C 1
ATOM 3739 O O . GLU A 1 480 ? 8.734 -19.153 -23.390 1.00 89.88 480 GLU A O 1
ATOM 3744 N N . ARG A 1 481 ? 10.008 -17.557 -22.484 1.00 86.75 481 ARG A N 1
ATOM 3745 C CA . ARG A 1 481 ? 9.584 -17.844 -21.101 1.00 86.75 481 ARG A CA 1
ATOM 3746 C C . ARG A 1 481 ? 8.097 -17.579 -20.872 1.00 86.75 481 ARG A C 1
ATOM 3748 O O . ARG A 1 481 ? 7.446 -18.353 -20.172 1.00 86.75 481 ARG A O 1
ATOM 3755 N N . SER A 1 482 ? 7.555 -16.512 -21.457 1.00 83.44 482 SER A N 1
ATOM 3756 C CA . SER A 1 482 ? 6.126 -16.191 -21.394 1.00 83.44 482 SER A CA 1
ATOM 3757 C C . SER A 1 482 ? 5.281 -17.248 -22.109 1.00 83.44 482 SER A C 1
ATOM 3759 O O . SER A 1 482 ? 4.210 -17.612 -21.624 1.00 83.44 482 SER A O 1
ATOM 3761 N N . GLN A 1 483 ? 5.750 -17.779 -23.241 1.00 82.62 483 GLN A N 1
ATOM 3762 C CA . GLN A 1 483 ? 5.100 -18.891 -23.932 1.00 82.62 483 GLN A CA 1
ATOM 3763 C C . GLN A 1 483 ? 5.084 -20.160 -23.070 1.00 82.62 483 GLN A C 1
ATOM 3765 O O . GLN A 1 483 ? 4.006 -20.693 -22.816 1.00 82.62 483 GLN A O 1
ATOM 3770 N N . ILE A 1 484 ? 6.234 -20.568 -22.522 1.00 81.94 484 ILE A N 1
ATOM 3771 C CA . ILE A 1 484 ? 6.329 -21.732 -21.624 1.00 81.94 484 ILE A CA 1
ATOM 3772 C C . ILE A 1 484 ? 5.388 -21.573 -20.419 1.00 81.94 484 ILE A C 1
ATOM 3774 O O . ILE A 1 484 ? 4.674 -22.508 -20.056 1.00 81.94 484 ILE A O 1
ATOM 3778 N N . ALA A 1 485 ? 5.344 -20.384 -19.807 1.00 77.44 485 ALA A N 1
ATOM 3779 C CA . ALA A 1 485 ? 4.463 -20.111 -18.672 1.00 77.44 485 ALA A CA 1
ATOM 3780 C C . ALA A 1 485 ? 2.971 -20.230 -19.035 1.00 77.44 485 ALA A C 1
ATOM 3782 O O . ALA A 1 485 ? 2.195 -20.754 -18.237 1.00 77.44 485 ALA A O 1
ATOM 3783 N N . ARG A 1 486 ? 2.573 -19.780 -20.235 1.00 75.12 486 ARG A N 1
ATOM 3784 C CA . ARG A 1 486 ? 1.197 -19.905 -20.748 1.00 75.12 486 ARG A CA 1
ATOM 3785 C C . ARG A 1 486 ? 0.819 -21.360 -21.026 1.00 75.12 486 ARG A C 1
ATOM 3787 O O . ARG A 1 486 ? -0.265 -21.783 -20.641 1.00 75.12 486 ARG A O 1
ATOM 3794 N N . GLU A 1 487 ? 1.707 -22.117 -21.665 1.00 76.56 487 GLU A N 1
ATOM 3795 C CA . GLU A 1 487 ? 1.471 -23.518 -22.038 1.00 76.56 487 GLU A CA 1
ATOM 3796 C C . GLU A 1 487 ? 1.374 -24.443 -20.821 1.00 76.56 487 GLU A C 1
ATOM 3798 O O . GLU A 1 487 ? 0.587 -25.386 -20.815 1.00 76.56 487 GLU A O 1
ATOM 3803 N N . GLN A 1 488 ? 2.145 -24.167 -19.768 1.00 73.00 488 GLN A N 1
ATOM 3804 C CA . GLN A 1 488 ? 2.187 -25.030 -18.590 1.00 73.00 488 GLN A CA 1
ATOM 3805 C C . GLN A 1 488 ? 0.992 -24.848 -17.636 1.00 73.00 488 GLN A C 1
ATOM 3807 O O . GLN A 1 488 ? 0.846 -25.664 -16.731 1.00 73.00 488 GLN A O 1
ATOM 3812 N N . ALA A 1 489 ? 0.139 -23.824 -17.807 1.00 58.09 489 ALA A N 1
ATOM 3813 C CA . ALA A 1 489 ? -1.026 -23.522 -16.950 1.00 58.09 489 ALA A CA 1
ATOM 3814 C C . ALA A 1 489 ? -0.740 -23.538 -15.428 1.00 58.09 489 ALA A C 1
ATOM 3816 O O . ALA A 1 489 ? -1.644 -23.682 -14.603 1.00 58.09 489 ALA A O 1
ATOM 3817 N N . ILE A 1 490 ? 0.528 -23.401 -15.041 1.00 50.06 490 ILE A N 1
ATOM 3818 C CA . ILE A 1 490 ? 0.946 -23.264 -13.649 1.00 50.06 490 ILE A CA 1
ATOM 3819 C C . ILE A 1 490 ? 0.545 -21.852 -13.220 1.00 50.06 490 ILE A C 1
ATOM 3821 O O . ILE A 1 490 ? 0.565 -20.942 -14.042 1.00 50.06 490 ILE A O 1
ATOM 3825 N N . ASN A 1 491 ? 0.227 -21.660 -11.938 1.00 47.97 491 ASN A N 1
ATOM 3826 C CA . ASN A 1 491 ? -0.098 -20.387 -11.267 1.00 47.97 491 ASN A CA 1
ATOM 3827 C C . ASN A 1 491 ? 0.964 -19.256 -11.409 1.00 47.97 491 ASN A C 1
ATOM 3829 O O . ASN A 1 491 ? 1.025 -18.348 -10.585 1.00 47.97 491 ASN A O 1
ATOM 3833 N N . ASN A 1 492 ? 1.841 -19.306 -12.408 1.00 51.66 492 ASN A N 1
ATOM 3834 C CA . ASN A 1 492 ? 2.792 -18.270 -12.752 1.00 51.66 492 ASN A CA 1
ATOM 3835 C C . ASN A 1 492 ? 2.073 -17.166 -13.525 1.00 51.66 492 ASN A C 1
ATOM 3837 O O . ASN A 1 492 ? 1.487 -17.417 -14.571 1.00 51.66 492 ASN A O 1
ATOM 3841 N N . HIS A 1 493 ? 2.158 -15.936 -13.026 1.00 55.16 493 HIS A N 1
ATOM 3842 C CA . HIS A 1 493 ? 1.629 -14.751 -13.691 1.00 55.16 493 HIS A CA 1
ATOM 3843 C C . HIS A 1 493 ? 2.416 -14.485 -14.990 1.00 55.16 493 HIS A C 1
ATOM 3845 O O . HIS A 1 493 ? 3.546 -13.990 -14.905 1.00 55.16 493 HIS A O 1
ATOM 3851 N N . PRO A 1 494 ? 1.864 -14.766 -16.191 1.00 60.31 494 PRO A N 1
ATOM 3852 C CA . PRO A 1 494 ? 2.565 -14.530 -17.458 1.00 60.31 494 PRO A CA 1
ATOM 3853 C C . PRO A 1 494 ? 2.901 -13.045 -17.668 1.00 60.31 494 PRO A C 1
ATOM 3855 O O . PRO A 1 494 ? 3.783 -12.719 -18.460 1.00 60.31 494 PRO A O 1
ATOM 3858 N N . ASP A 1 495 ? 2.234 -12.154 -16.928 1.00 63.84 495 ASP A N 1
ATOM 3859 C CA . ASP A 1 495 ? 2.488 -10.714 -16.894 1.00 63.84 495 ASP A CA 1
ATOM 3860 C C . ASP A 1 495 ? 3.907 -10.363 -16.406 1.00 63.84 495 ASP A C 1
ATOM 3862 O O . ASP A 1 495 ? 4.479 -9.384 -16.875 1.00 63.84 495 ASP A O 1
ATOM 3866 N N . GLN A 1 496 ? 4.529 -11.186 -15.549 1.00 66.44 496 GLN A N 1
ATOM 3867 C CA . GLN A 1 496 ? 5.887 -10.928 -15.034 1.00 66.44 496 GLN A CA 1
ATOM 3868 C C . GLN A 1 496 ? 6.985 -11.065 -16.097 1.00 66.44 496 GLN A C 1
ATOM 3870 O O . GLN A 1 496 ? 8.074 -10.524 -15.938 1.00 66.44 496 GLN A O 1
ATOM 3875 N N . GLU A 1 497 ? 6.737 -11.817 -17.169 1.00 81.50 497 GLU A N 1
ATOM 3876 C CA . GLU A 1 497 ? 7.691 -11.951 -18.276 1.00 81.50 497 GLU A CA 1
ATOM 3877 C C . GLU A 1 497 ? 7.465 -10.864 -19.348 1.00 81.50 497 GLU A C 1
ATOM 3879 O O . GLU A 1 497 ? 8.242 -10.758 -20.291 1.00 81.50 497 GLU A O 1
ATOM 3884 N N . ILE A 1 498 ? 6.433 -10.019 -19.204 1.00 81.25 498 ILE A N 1
ATOM 3885 C CA . ILE A 1 498 ? 6.135 -8.926 -20.145 1.00 81.25 498 ILE A CA 1
ATOM 3886 C C . ILE A 1 498 ? 6.851 -7.629 -19.775 1.00 81.25 498 ILE A C 1
ATOM 3888 O O . ILE A 1 498 ? 7.210 -6.882 -20.685 1.00 81.25 498 ILE A O 1
ATOM 3892 N N . GLU A 1 499 ? 7.101 -7.370 -18.489 1.00 84.12 499 GLU A N 1
ATOM 3893 C CA . GLU A 1 499 ? 7.783 -6.147 -18.030 1.00 84.12 499 GLU A CA 1
ATOM 3894 C C . GLU A 1 499 ? 9.131 -5.926 -18.765 1.00 84.12 499 GLU A C 1
ATOM 3896 O O . GLU A 1 499 ? 9.287 -4.883 -19.414 1.00 84.12 499 GLU A O 1
ATOM 3901 N N . PRO A 1 500 ? 10.031 -6.930 -18.885 1.00 89.88 500 PRO A N 1
ATOM 3902 C CA . PRO A 1 500 ? 11.279 -6.767 -19.639 1.00 89.88 500 PRO A CA 1
ATOM 3903 C C . PRO A 1 500 ? 11.087 -6.549 -21.148 1.00 89.88 500 PRO A C 1
ATOM 3905 O O . PRO A 1 500 ? 11.886 -5.852 -21.778 1.00 89.88 500 PRO A O 1
ATOM 3908 N N . ILE A 1 501 ? 10.036 -7.129 -21.746 1.00 91.75 501 ILE A N 1
ATOM 3909 C CA . ILE A 1 501 ? 9.696 -6.930 -23.166 1.00 91.75 501 ILE A CA 1
ATOM 3910 C C . ILE A 1 501 ? 9.253 -5.480 -23.387 1.00 91.75 501 ILE A C 1
ATOM 3912 O O . ILE A 1 501 ? 9.706 -4.826 -24.330 1.00 91.75 501 ILE A O 1
ATOM 3916 N N . ALA A 1 502 ? 8.400 -4.957 -22.503 1.00 89.50 502 ALA A N 1
ATOM 3917 C CA . ALA A 1 502 ? 7.954 -3.571 -22.542 1.00 89.50 502 ALA A CA 1
ATOM 3918 C C . ALA A 1 502 ? 9.134 -2.604 -22.356 1.00 89.50 502 ALA A C 1
ATOM 3920 O O . ALA A 1 502 ? 9.271 -1.658 -23.132 1.00 89.50 502 ALA A O 1
ATOM 3921 N N . ALA A 1 503 ? 10.033 -2.878 -21.407 1.00 90.62 503 ALA A N 1
ATOM 3922 C CA . ALA A 1 503 ? 11.236 -2.082 -21.182 1.00 90.62 503 ALA A CA 1
ATOM 3923 C C . ALA A 1 503 ? 12.169 -2.067 -22.410 1.00 90.62 503 ALA A C 1
ATOM 3925 O O . ALA A 1 503 ? 12.628 -1.004 -22.838 1.00 90.62 503 ALA A O 1
ATOM 3926 N N . ALA A 1 504 ? 12.400 -3.224 -23.040 1.00 94.62 504 ALA A N 1
ATOM 3927 C CA . ALA A 1 504 ? 13.219 -3.316 -24.248 1.00 94.62 504 ALA A CA 1
ATOM 3928 C C . ALA A 1 504 ? 12.575 -2.610 -25.455 1.00 94.62 504 ALA A C 1
ATOM 3930 O O . ALA A 1 504 ? 13.271 -1.939 -26.219 1.00 94.62 504 ALA A O 1
ATOM 3931 N N . ARG A 1 505 ? 11.245 -2.679 -25.597 1.00 94.06 505 ARG A N 1
ATOM 3932 C CA . ARG A 1 505 ? 10.482 -1.905 -26.592 1.00 94.06 505 ARG A CA 1
ATOM 3933 C C . ARG A 1 505 ? 10.680 -0.399 -26.401 1.00 94.06 505 ARG A C 1
ATOM 3935 O O . ARG A 1 505 ? 10.928 0.305 -27.380 1.00 94.06 505 ARG A O 1
ATOM 3942 N N . ILE A 1 506 ? 10.581 0.097 -25.164 1.00 92.25 506 ILE A N 1
ATOM 3943 C CA . ILE A 1 506 ? 10.822 1.515 -24.845 1.00 92.25 506 ILE A CA 1
ATOM 3944 C C . ILE A 1 506 ? 12.254 1.896 -25.239 1.00 92.25 506 ILE A C 1
ATOM 3946 O O . ILE A 1 506 ? 12.458 2.927 -25.883 1.00 92.25 506 ILE A O 1
ATOM 3950 N N . ALA A 1 507 ? 13.239 1.048 -24.925 1.00 92.75 507 ALA A N 1
ATOM 3951 C CA . ALA A 1 507 ? 14.632 1.289 -25.285 1.00 92.75 507 ALA A CA 1
ATOM 3952 C C . ALA A 1 507 ? 14.838 1.386 -26.810 1.00 92.75 507 ALA A C 1
ATOM 3954 O O . ALA A 1 507 ? 15.431 2.352 -27.288 1.00 92.75 507 ALA A O 1
ATOM 3955 N N . LEU A 1 508 ? 14.291 0.441 -27.585 1.00 96.44 508 LEU A N 1
ATOM 3956 C CA . LEU A 1 508 ? 14.346 0.459 -29.055 1.00 96.44 508 LEU A CA 1
ATOM 3957 C C . LEU A 1 508 ? 13.677 1.712 -29.639 1.00 96.44 508 LEU A C 1
ATOM 3959 O O . LEU A 1 508 ? 14.243 2.363 -30.516 1.00 96.44 508 LEU A O 1
ATOM 3963 N N . CYS A 1 509 ? 12.515 2.100 -29.106 1.00 94.25 509 CYS A N 1
ATOM 3964 C CA . CYS A 1 509 ? 11.824 3.329 -29.498 1.00 94.25 509 CYS A CA 1
ATOM 3965 C C . CYS A 1 509 ? 12.693 4.578 -29.259 1.00 94.25 509 CYS A C 1
ATOM 3967 O O . CYS A 1 509 ? 12.773 5.449 -30.128 1.00 94.25 509 CYS A O 1
ATOM 3969 N N . ARG A 1 510 ? 13.383 4.651 -28.109 1.00 92.06 510 ARG A N 1
ATOM 3970 C CA . ARG A 1 510 ? 14.284 5.764 -27.764 1.00 92.06 510 ARG A CA 1
ATOM 3971 C C . ARG A 1 510 ? 15.530 5.817 -28.657 1.00 92.06 510 ARG A C 1
ATOM 3973 O O . ARG A 1 510 ? 15.948 6.915 -29.011 1.00 92.06 510 ARG A O 1
ATOM 3980 N N . ILE A 1 511 ? 16.082 4.666 -29.061 1.00 94.06 511 ILE A N 1
ATOM 3981 C CA . ILE A 1 511 ? 17.190 4.592 -30.037 1.00 94.06 511 ILE A CA 1
ATOM 3982 C C . ILE A 1 511 ? 16.743 5.116 -31.413 1.00 94.06 511 ILE A C 1
ATOM 3984 O O . ILE A 1 511 ? 17.503 5.788 -32.114 1.00 94.06 511 ILE A O 1
ATOM 3988 N N . GLY A 1 512 ? 15.501 4.830 -31.807 1.00 94.00 512 GLY A N 1
ATOM 3989 C CA . GLY A 1 512 ? 14.918 5.319 -33.050 1.00 94.00 512 GLY A CA 1
ATOM 3990 C C . GLY A 1 512 ? 15.523 4.670 -34.301 1.00 94.00 512 GLY A C 1
ATOM 3991 O O . GLY A 1 512 ? 15.738 3.461 -34.292 1.00 94.00 512 GLY A O 1
ATOM 3992 N N . PRO A 1 513 ? 15.818 5.408 -35.391 1.00 94.88 513 PRO A N 1
ATOM 3993 C CA . PRO A 1 513 ? 16.176 4.806 -36.681 1.00 94.88 513 PRO A CA 1
ATOM 3994 C C . PRO A 1 513 ? 17.497 4.030 -36.633 1.00 94.88 513 PRO A C 1
ATOM 3996 O O . PRO A 1 513 ? 17.715 3.113 -37.417 1.00 94.88 513 PRO A O 1
ATOM 3999 N N . ALA A 1 514 ? 18.370 4.348 -35.671 1.00 95.44 514 ALA A N 1
ATOM 4000 C CA . ALA A 1 514 ? 19.594 3.593 -35.420 1.00 95.44 514 ALA A CA 1
ATOM 4001 C C . ALA A 1 514 ? 19.325 2.144 -34.954 1.00 95.44 514 ALA A C 1
ATOM 4003 O O . ALA A 1 514 ? 20.230 1.313 -34.992 1.00 95.44 514 ALA A O 1
ATOM 4004 N N . ALA A 1 515 ? 18.090 1.823 -34.551 1.00 96.81 515 ALA A N 1
ATOM 4005 C CA . ALA A 1 515 ? 17.645 0.478 -34.208 1.00 96.81 515 ALA A CA 1
ATOM 4006 C C . ALA A 1 515 ? 17.040 -0.300 -35.389 1.00 96.81 515 ALA A C 1
ATOM 4008 O O . ALA A 1 515 ? 16.468 -1.362 -35.163 1.00 96.81 515 ALA A O 1
ATOM 4009 N N . ILE A 1 516 ? 17.193 0.156 -36.640 1.00 96.00 516 ILE A N 1
ATOM 4010 C CA . ILE A 1 516 ? 16.675 -0.546 -37.832 1.00 96.00 516 ILE A CA 1
ATOM 4011 C C . ILE A 1 516 ? 17.101 -2.023 -37.897 1.00 96.00 516 ILE A C 1
ATOM 4013 O O . ILE A 1 516 ? 16.320 -2.874 -38.313 1.00 96.00 516 ILE A O 1
ATOM 4017 N N . GLY A 1 517 ? 18.294 -2.360 -37.391 1.00 93.75 517 GLY A N 1
ATOM 4018 C CA . GLY A 1 517 ? 18.781 -3.743 -37.308 1.00 93.75 517 GLY A CA 1
ATOM 4019 C C . GLY A 1 517 ? 17.946 -4.673 -36.413 1.00 93.75 517 GLY A C 1
ATOM 4020 O O . GLY A 1 517 ? 18.145 -5.882 -36.448 1.00 93.75 517 GLY A O 1
ATOM 4021 N N . ALA A 1 518 ? 17.008 -4.143 -35.621 1.00 96.50 518 ALA A N 1
ATOM 4022 C CA . ALA A 1 518 ? 16.053 -4.928 -34.840 1.00 96.50 518 ALA A CA 1
ATOM 4023 C C . ALA A 1 518 ? 14.888 -5.481 -35.678 1.00 96.50 518 ALA A C 1
ATOM 4025 O O . ALA A 1 518 ? 14.282 -6.475 -35.278 1.00 96.50 518 ALA A O 1
ATOM 4026 N N . VAL A 1 519 ? 14.543 -4.833 -36.798 1.00 94.88 519 VAL A N 1
ATOM 4027 C CA . VAL A 1 519 ? 13.274 -5.063 -37.508 1.00 94.88 519 VAL A CA 1
ATOM 4028 C C . VAL A 1 519 ? 13.122 -6.516 -37.949 1.00 94.88 519 VAL A C 1
ATOM 4030 O O . VAL A 1 519 ? 12.092 -7.126 -37.669 1.00 94.88 519 VAL A O 1
ATOM 4033 N N . ASP A 1 520 ? 14.141 -7.101 -38.576 1.00 94.19 520 ASP A N 1
ATOM 4034 C CA . ASP A 1 520 ? 14.038 -8.465 -39.104 1.00 94.19 520 ASP A CA 1
ATOM 4035 C C . ASP A 1 520 ? 13.913 -9.511 -37.991 1.00 94.19 520 ASP A C 1
ATOM 4037 O O . ASP A 1 520 ? 13.092 -10.421 -38.088 1.00 94.19 520 ASP A O 1
ATOM 4041 N N . ALA A 1 521 ? 14.639 -9.333 -36.884 1.00 95.12 521 ALA A N 1
ATOM 4042 C CA . ALA A 1 521 ? 14.521 -10.214 -35.725 1.00 95.12 521 ALA A CA 1
ATOM 4043 C C . ALA A 1 521 ? 13.142 -10.106 -35.052 1.00 95.12 521 ALA A C 1
ATOM 4045 O O . ALA A 1 521 ? 12.598 -11.112 -34.602 1.00 95.12 521 ALA A O 1
ATOM 4046 N N . LEU A 1 522 ? 12.553 -8.905 -34.988 1.00 94.25 522 LEU A N 1
ATOM 4047 C CA . LEU A 1 522 ? 11.195 -8.721 -34.468 1.00 94.25 522 LEU A CA 1
ATOM 4048 C C . LEU A 1 522 ? 10.148 -9.346 -35.396 1.00 94.25 522 LEU A C 1
ATOM 4050 O O . LEU A 1 522 ? 9.239 -10.014 -34.909 1.00 94.25 522 LEU A O 1
ATOM 4054 N N . ARG A 1 523 ? 10.293 -9.187 -36.720 1.00 91.75 523 ARG A N 1
ATOM 4055 C CA . ARG A 1 523 ? 9.424 -9.839 -37.714 1.00 91.75 523 ARG A CA 1
ATOM 4056 C C . ARG A 1 523 ? 9.478 -11.359 -37.597 1.00 91.75 523 ARG A C 1
ATOM 4058 O O . ARG A 1 523 ? 8.435 -11.999 -37.628 1.00 91.75 523 ARG A O 1
ATOM 4065 N N . GLU A 1 524 ? 10.667 -11.926 -37.418 1.00 93.56 524 GLU A N 1
ATOM 4066 C CA . GLU A 1 524 ? 10.848 -13.364 -37.205 1.00 93.56 524 GLU A CA 1
ATOM 4067 C C . GLU A 1 524 ? 10.115 -13.841 -35.938 1.00 93.56 524 GLU A C 1
ATOM 4069 O O . GLU A 1 524 ? 9.377 -14.821 -35.983 1.00 93.56 524 GLU A O 1
ATOM 4074 N N . MET A 1 525 ? 10.251 -13.127 -34.813 1.00 93.25 525 MET A N 1
ATOM 4075 C CA . MET A 1 525 ? 9.531 -13.467 -33.576 1.00 93.25 525 MET A CA 1
ATOM 4076 C C . MET A 1 525 ? 8.009 -13.369 -33.734 1.00 93.25 525 MET A C 1
ATOM 4078 O O . MET A 1 525 ? 7.285 -14.183 -33.166 1.00 93.25 525 MET A O 1
ATOM 4082 N N . MET A 1 526 ? 7.526 -12.383 -34.496 1.00 89.06 526 MET A N 1
ATOM 4083 C CA . MET A 1 526 ? 6.103 -12.217 -34.805 1.00 89.06 526 MET A CA 1
ATOM 4084 C C . MET A 1 526 ? 5.577 -13.341 -35.700 1.00 89.06 526 MET A C 1
ATOM 4086 O O . MET A 1 526 ? 4.497 -13.855 -35.444 1.00 89.06 526 MET A O 1
ATOM 4090 N N . ALA A 1 527 ? 6.335 -13.736 -36.725 1.00 88.56 527 ALA A N 1
ATOM 4091 C CA . ALA A 1 527 ? 5.955 -14.812 -37.639 1.00 88.56 527 ALA A CA 1
ATOM 4092 C C . ALA A 1 527 ? 5.931 -16.194 -36.962 1.00 88.56 527 ALA A C 1
ATOM 4094 O O . ALA A 1 527 ? 5.213 -17.080 -37.413 1.00 88.56 527 ALA A O 1
ATOM 4095 N N . ASN A 1 528 ? 6.701 -16.363 -35.884 1.00 87.81 528 ASN A N 1
ATOM 4096 C CA . ASN A 1 528 ? 6.768 -17.590 -35.090 1.00 87.81 528 ASN A CA 1
ATOM 4097 C C . ASN A 1 528 ? 5.828 -17.583 -33.865 1.00 87.81 528 ASN A C 1
ATOM 4099 O O . ASN A 1 528 ? 6.011 -18.404 -32.970 1.00 87.81 528 ASN A O 1
ATOM 4103 N N . ASP A 1 529 ? 4.877 -16.643 -33.781 1.00 84.94 529 ASP A N 1
ATOM 4104 C CA . ASP A 1 529 ? 3.909 -16.506 -32.675 1.00 84.94 529 ASP A CA 1
ATOM 4105 C C . ASP A 1 529 ? 4.535 -16.423 -31.265 1.00 84.94 529 ASP A C 1
ATOM 4107 O O . ASP A 1 529 ? 3.904 -16.721 -30.245 1.00 84.94 529 ASP A O 1
ATOM 4111 N N . LEU A 1 530 ? 5.787 -15.964 -31.180 1.00 86.25 530 LEU A N 1
ATOM 4112 C CA . LEU A 1 530 ? 6.531 -15.923 -29.921 1.00 86.25 530 LEU A CA 1
ATOM 4113 C C . LEU A 1 530 ? 5.981 -14.844 -28.970 1.00 86.25 530 LEU A C 1
ATOM 4115 O O . LEU A 1 530 ? 5.997 -14.986 -27.745 1.00 86.25 530 LEU A O 1
ATOM 4119 N N . LEU A 1 531 ? 5.471 -13.749 -29.536 1.00 84.75 531 LEU A N 1
ATOM 4120 C CA . LEU A 1 531 ? 4.925 -12.613 -28.797 1.00 84.75 531 LEU A CA 1
ATOM 4121 C C . LEU A 1 531 ? 3.400 -12.744 -28.633 1.00 84.75 531 LEU A C 1
ATOM 4123 O O . LEU A 1 531 ? 2.712 -13.050 -29.603 1.00 84.75 531 LEU A O 1
ATOM 4127 N N . PRO A 1 532 ? 2.831 -12.473 -27.441 1.00 78.38 532 PRO A N 1
ATOM 4128 C CA . PRO A 1 532 ? 1.382 -12.501 -27.242 1.00 78.38 532 PRO A CA 1
ATOM 4129 C C . PRO A 1 532 ? 0.638 -11.531 -28.172 1.00 78.38 532 PRO A C 1
ATOM 4131 O O . PRO A 1 532 ? 1.071 -10.392 -28.342 1.00 78.38 532 PRO A O 1
ATOM 4134 N N . GLU A 1 533 ? -0.539 -11.926 -28.668 1.00 80.06 533 GLU A N 1
ATOM 4135 C CA . GLU A 1 533 ? -1.379 -11.087 -29.542 1.00 80.06 533 GLU A CA 1
ATOM 4136 C C . GLU A 1 533 ? -1.670 -9.710 -28.922 1.00 80.06 533 GLU A C 1
ATOM 4138 O O . GLU A 1 533 ? -1.523 -8.689 -29.589 1.00 80.06 533 GLU A O 1
ATOM 4143 N N . ARG A 1 534 ? -1.942 -9.653 -27.607 1.00 78.75 534 ARG A N 1
ATOM 4144 C CA . ARG A 1 534 ? -2.120 -8.385 -26.871 1.00 78.75 534 ARG A CA 1
ATOM 4145 C C . ARG A 1 534 ? -0.925 -7.432 -26.980 1.00 78.75 534 ARG A C 1
ATOM 4147 O O . ARG A 1 534 ? -1.112 -6.223 -26.987 1.00 78.75 534 ARG A O 1
ATOM 4154 N N . THR A 1 535 ? 0.294 -7.968 -27.047 1.00 80.75 535 THR A N 1
ATOM 4155 C CA . THR A 1 535 ? 1.526 -7.178 -27.176 1.00 80.75 535 THR A CA 1
ATOM 4156 C C . THR A 1 535 ? 1.641 -6.624 -28.591 1.00 80.75 535 THR A C 1
ATOM 4158 O O . THR A 1 535 ? 2.041 -5.477 -28.772 1.00 80.75 535 THR A O 1
ATOM 4161 N N . LEU A 1 536 ? 1.262 -7.421 -29.592 1.00 83.69 536 LEU A N 1
ATOM 4162 C CA . LEU A 1 536 ? 1.281 -7.024 -31.000 1.00 83.69 536 LEU A CA 1
ATOM 4163 C C . LEU A 1 536 ? 0.154 -6.046 -31.355 1.00 83.69 536 LEU A C 1
ATOM 4165 O O . LEU A 1 536 ? 0.324 -5.247 -32.276 1.00 83.69 536 LEU A O 1
ATOM 4169 N N . ASP A 1 537 ? -0.967 -6.089 -30.634 1.00 85.25 537 ASP A N 1
ATOM 4170 C CA . ASP A 1 537 ? -2.102 -5.169 -30.775 1.00 85.25 537 ASP A CA 1
ATOM 4171 C C . ASP A 1 537 ? -1.928 -3.853 -29.982 1.00 85.25 537 ASP A C 1
ATOM 4173 O O . ASP A 1 537 ? -2.737 -2.935 -30.100 1.00 85.25 537 ASP A O 1
ATOM 4177 N N . ASP A 1 538 ? -0.855 -3.707 -29.198 1.00 86.19 538 ASP A N 1
ATOM 4178 C CA . ASP A 1 538 ? -0.561 -2.489 -28.430 1.00 86.19 538 ASP A CA 1
ATOM 4179 C C . ASP A 1 538 ? -0.114 -1.336 -29.357 1.0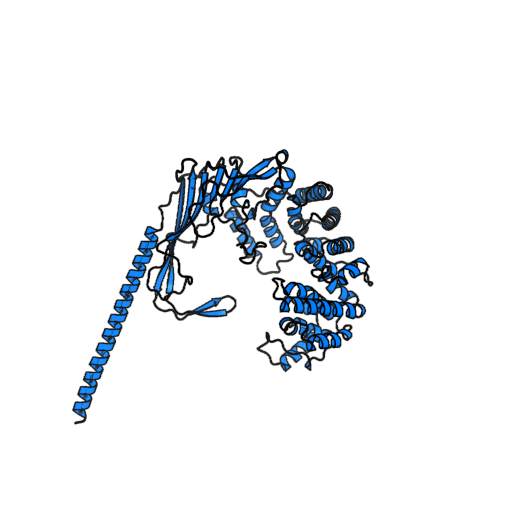0 86.19 538 ASP A C 1
ATOM 4181 O O . ASP A 1 538 ? 0.800 -1.474 -30.178 1.00 86.19 538 ASP A O 1
ATOM 4185 N N . ILE A 1 539 ? -0.714 -0.149 -29.193 1.00 87.56 539 ILE A N 1
ATOM 4186 C CA . ILE A 1 539 ? -0.341 1.073 -29.924 1.00 87.56 539 ILE A CA 1
ATOM 4187 C C . ILE A 1 539 ? 1.142 1.431 -29.763 1.00 87.56 539 ILE A C 1
ATOM 4189 O O . ILE A 1 539 ? 1.782 1.863 -30.721 1.00 87.56 539 ILE A O 1
ATOM 4193 N N . ASN A 1 540 ? 1.715 1.204 -28.585 1.00 87.69 540 ASN A N 1
ATOM 4194 C CA . ASN A 1 540 ? 3.115 1.470 -28.285 1.00 87.69 540 ASN A CA 1
ATOM 4195 C C . ASN A 1 540 ? 4.052 0.552 -29.071 1.00 87.69 540 ASN A C 1
ATOM 4197 O O . ASN A 1 540 ? 5.158 0.954 -29.434 1.00 87.69 540 ASN A O 1
ATOM 4201 N N . TRP A 1 541 ? 3.610 -0.672 -29.373 1.00 90.94 541 TRP A N 1
ATOM 4202 C CA . TRP A 1 541 ? 4.341 -1.568 -30.264 1.00 90.94 541 TRP A CA 1
ATOM 4203 C C . TRP A 1 541 ? 4.375 -1.005 -31.686 1.00 90.94 541 TRP A C 1
ATOM 4205 O O . TRP A 1 541 ? 5.440 -0.928 -32.298 1.00 90.94 541 TRP A O 1
ATOM 4215 N N . LYS A 1 542 ? 3.231 -0.516 -32.185 1.00 91.81 542 LYS A N 1
ATOM 4216 C CA . LYS A 1 542 ? 3.128 0.118 -33.512 1.00 91.81 542 LYS A CA 1
ATOM 4217 C C . LYS A 1 542 ? 3.993 1.377 -33.617 1.00 91.81 542 LYS A C 1
ATOM 4219 O O . LYS A 1 542 ? 4.677 1.568 -34.619 1.00 91.81 542 LYS A O 1
ATOM 4224 N N . VAL A 1 543 ? 3.990 2.211 -32.574 1.00 91.88 543 VAL A N 1
ATOM 4225 C CA . VAL A 1 543 ? 4.833 3.414 -32.481 1.00 91.88 543 VAL A CA 1
ATOM 4226 C C . VAL A 1 543 ? 6.313 3.049 -32.515 1.00 91.88 543 VAL A C 1
ATOM 4228 O O . VAL A 1 543 ? 7.055 3.632 -33.302 1.00 91.88 543 VAL A O 1
ATOM 4231 N N . MET A 1 544 ? 6.740 2.057 -31.727 1.00 94.44 544 MET A N 1
ATOM 4232 C CA . MET A 1 544 ? 8.125 1.584 -31.734 1.00 94.44 544 MET A CA 1
ATOM 4233 C C . MET A 1 544 ? 8.544 1.091 -33.127 1.00 94.44 544 MET A C 1
ATOM 4235 O O . MET A 1 544 ? 9.569 1.545 -33.630 1.00 94.44 544 MET A O 1
ATOM 4239 N N . LEU A 1 545 ? 7.733 0.254 -33.788 1.00 94.88 545 LEU A N 1
ATOM 4240 C CA . LEU A 1 545 ? 8.032 -0.265 -35.131 1.00 94.88 545 LEU A CA 1
ATOM 4241 C C . LEU A 1 545 ? 8.203 0.854 -36.166 1.00 94.88 545 LEU A C 1
ATOM 4243 O O . LEU A 1 545 ? 9.180 0.844 -36.919 1.00 94.88 545 LEU A O 1
ATOM 4247 N N . ALA A 1 546 ? 7.298 1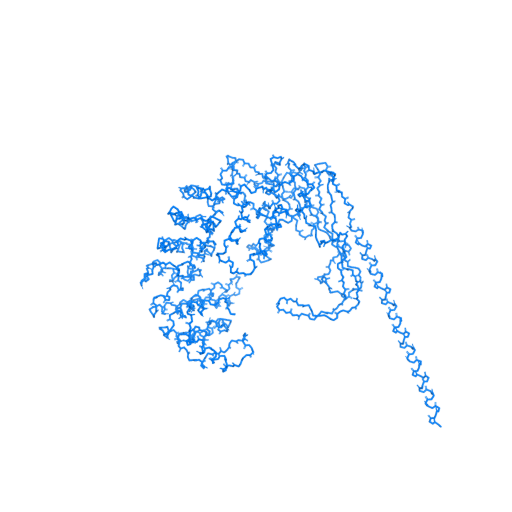.836 -36.180 1.00 94.25 546 ALA A N 1
ATOM 4248 C CA . ALA A 1 546 ? 7.414 3.002 -37.056 1.00 94.25 546 ALA A CA 1
ATOM 4249 C C . ALA A 1 546 ? 8.693 3.798 -36.759 1.00 94.25 546 ALA A C 1
ATOM 4251 O O . ALA A 1 546 ? 9.414 4.198 -37.672 1.00 94.25 546 ALA A O 1
ATOM 4252 N N . ARG A 1 547 ? 9.006 3.985 -35.471 1.00 93.94 547 ARG A N 1
ATOM 4253 C CA . ARG A 1 547 ? 10.133 4.796 -35.007 1.00 93.94 547 ARG A CA 1
ATOM 4254 C C . ARG A 1 547 ? 11.496 4.196 -35.356 1.00 93.94 547 ARG A C 1
ATOM 4256 O O . ARG A 1 547 ? 12.420 4.961 -35.641 1.00 93.94 547 ARG A O 1
ATOM 4263 N N . ILE A 1 548 ? 11.617 2.867 -35.354 1.00 95.50 548 ILE A N 1
ATOM 4264 C CA . ILE A 1 548 ? 12.847 2.161 -35.748 1.00 95.50 548 ILE A CA 1
ATOM 4265 C C . ILE A 1 548 ? 12.984 1.969 -37.266 1.00 95.50 548 ILE A C 1
ATOM 4267 O O . ILE A 1 548 ? 14.033 1.522 -37.716 1.00 95.50 548 ILE A O 1
ATOM 4271 N N . GLY A 1 549 ? 11.963 2.343 -38.051 1.00 93.19 549 GLY A N 1
ATOM 4272 C CA . GLY A 1 549 ? 12.018 2.381 -39.517 1.00 93.19 549 GLY A CA 1
ATOM 4273 C C . GLY A 1 549 ? 11.242 1.279 -40.244 1.00 93.19 549 GLY A C 1
ATOM 4274 O O . GLY A 1 549 ? 11.502 1.035 -41.421 1.00 93.19 549 GLY A O 1
ATOM 4275 N N . THR A 1 550 ? 10.276 0.628 -39.588 1.00 94.62 550 THR A N 1
ATOM 4276 C CA . THR A 1 550 ? 9.340 -0.277 -40.278 1.00 94.62 550 THR A CA 1
ATOM 4277 C C . THR A 1 550 ? 8.448 0.535 -41.228 1.00 94.62 550 THR A C 1
ATOM 4279 O O . THR A 1 550 ? 7.876 1.543 -40.795 1.00 94.62 550 THR A O 1
ATOM 4282 N N . PRO A 1 551 ? 8.283 0.131 -42.502 1.00 93.75 551 PRO A N 1
ATOM 4283 C CA . PRO A 1 551 ? 7.407 0.836 -43.431 1.00 93.75 551 PRO A CA 1
ATOM 4284 C C . PRO A 1 551 ? 5.964 0.911 -42.914 1.00 93.75 551 PRO A C 1
ATOM 4286 O O . PRO A 1 551 ? 5.383 -0.099 -42.530 1.00 93.75 551 PRO A O 1
ATOM 4289 N N . LEU A 1 552 ? 5.354 2.103 -42.938 1.00 91.88 552 LEU A N 1
ATOM 4290 C CA . LEU A 1 552 ? 4.027 2.335 -42.339 1.00 91.88 552 LEU A CA 1
ATOM 4291 C C . LEU A 1 552 ? 2.927 1.423 -42.899 1.00 91.88 552 LEU A C 1
ATOM 4293 O O . LEU A 1 552 ? 2.012 1.067 -42.168 1.00 91.88 552 LEU A O 1
ATOM 4297 N N . HIS A 1 553 ? 3.023 1.040 -44.175 1.00 91.62 553 HIS A N 1
ATOM 4298 C CA . HIS A 1 553 ? 2.049 0.160 -44.822 1.00 91.62 553 HIS A CA 1
ATOM 4299 C C . HIS A 1 553 ? 2.100 -1.289 -44.306 1.00 91.62 553 HIS A C 1
ATOM 4301 O O . HIS A 1 553 ? 1.132 -2.021 -44.480 1.00 91.62 553 HIS A O 1
ATOM 4307 N N . GLU A 1 554 ? 3.196 -1.691 -43.655 1.00 90.88 554 GLU A N 1
ATOM 4308 C CA . GLU A 1 554 ? 3.342 -2.995 -42.994 1.00 90.88 554 GLU A CA 1
ATOM 4309 C C . GLU A 1 554 ? 2.847 -2.977 -41.538 1.00 90.88 554 GLU A C 1
ATOM 4311 O O . GLU A 1 554 ? 2.729 -4.022 -40.898 1.00 90.88 554 GLU A O 1
ATOM 4316 N N . ILE A 1 555 ? 2.554 -1.795 -40.987 1.00 91.75 555 ILE A N 1
ATOM 4317 C CA . ILE A 1 555 ? 2.099 -1.642 -39.606 1.00 91.75 555 ILE A CA 1
ATOM 4318 C C . ILE A 1 555 ? 0.574 -1.679 -39.582 1.00 91.75 555 ILE A C 1
ATOM 4320 O O . ILE A 1 555 ? -0.092 -0.757 -40.052 1.00 91.75 555 ILE A O 1
ATOM 4324 N N . THR A 1 556 ? 0.038 -2.741 -38.982 1.00 91.12 556 THR A N 1
ATOM 4325 C CA . THR A 1 556 ? -1.406 -2.954 -38.848 1.00 91.12 556 THR A CA 1
ATOM 4326 C C . THR A 1 556 ? -2.024 -2.114 -37.730 1.00 91.12 556 THR A C 1
ATOM 4328 O O . THR A 1 556 ? -1.426 -1.937 -36.661 1.00 91.12 556 THR A O 1
ATOM 4331 N N . LYS A 1 557 ? -3.247 -1.626 -37.944 1.00 89.44 557 LYS A N 1
ATOM 4332 C CA . LYS A 1 557 ? -4.030 -0.878 -36.960 1.00 89.44 557 LYS A CA 1
ATOM 4333 C C . LYS A 1 557 ? -4.415 -1.765 -35.774 1.00 89.44 557 LYS A C 1
ATOM 4335 O O . LYS A 1 557 ? -4.925 -2.864 -35.983 1.00 89.44 557 LYS A O 1
ATOM 4340 N N . PRO A 1 558 ? -4.291 -1.258 -34.537 1.00 87.50 558 PRO A N 1
ATOM 4341 C CA . PRO A 1 558 ? -4.743 -1.990 -33.365 1.00 87.50 558 PRO A CA 1
ATOM 4342 C C . PRO A 1 558 ? -6.277 -2.120 -33.307 1.00 87.50 558 PRO A C 1
ATOM 4344 O O . PRO A 1 558 ? -7.022 -1.243 -33.781 1.00 87.50 558 PRO A O 1
ATOM 4347 N N . SER A 1 559 ? -6.765 -3.197 -32.693 1.00 83.25 559 SER A N 1
ATOM 4348 C CA . SER A 1 559 ? -8.196 -3.496 -32.537 1.00 83.25 559 SER A CA 1
ATOM 4349 C C . SER A 1 559 ? -8.925 -2.421 -31.718 1.00 83.25 559 SER A C 1
ATOM 4351 O O . SER A 1 559 ? -10.029 -1.999 -32.075 1.00 83.25 559 SER A O 1
ATOM 4353 N N . SER A 1 560 ? -8.243 -1.855 -30.714 1.00 74.94 560 SER A N 1
ATOM 4354 C CA . SER A 1 560 ? -8.712 -0.752 -29.857 1.00 74.94 560 SER A CA 1
ATOM 4355 C C . SER A 1 560 ? -9.106 0.521 -30.622 1.00 74.94 560 SER A C 1
ATOM 4357 O O . SER A 1 560 ? -9.880 1.345 -30.134 1.00 74.94 560 SER A O 1
ATOM 4359 N N . ARG A 1 561 ? -8.626 0.696 -31.859 1.00 74.62 561 ARG A N 1
ATOM 4360 C CA . ARG A 1 561 ? -8.940 1.841 -32.728 1.00 74.62 561 ARG A CA 1
ATOM 4361 C C . ARG A 1 561 ? -10.023 1.487 -33.751 1.00 74.62 561 ARG A C 1
ATOM 4363 O O . ARG A 1 561 ? -9.843 1.694 -34.950 1.00 74.62 561 ARG A O 1
ATOM 4370 N N . GLY A 1 562 ? -11.158 0.954 -33.299 1.00 74.31 562 GLY A N 1
ATOM 4371 C CA . GLY A 1 562 ? -12.268 0.528 -34.170 1.00 74.31 562 GLY A CA 1
ATOM 4372 C C . GLY A 1 562 ? -12.909 1.645 -35.015 1.00 74.31 562 GLY A C 1
ATOM 4373 O O . GLY A 1 562 ? -13.509 1.370 -36.046 1.00 74.31 562 GLY A O 1
ATOM 4374 N N . GLN A 1 563 ? -12.749 2.912 -34.618 1.00 79.19 563 GLN A N 1
ATOM 4375 C CA . GLN A 1 563 ? -13.407 4.068 -35.249 1.00 79.19 563 GLN A CA 1
ATOM 4376 C C . GLN A 1 563 ? -12.645 4.684 -36.440 1.00 79.19 563 GLN A C 1
ATOM 4378 O O . GLN A 1 563 ? -13.132 5.638 -37.049 1.00 79.19 563 GLN A O 1
ATOM 4383 N N . ILE A 1 564 ? -11.438 4.206 -36.762 1.00 86.81 564 ILE A N 1
ATOM 4384 C CA . ILE A 1 564 ? -10.643 4.717 -37.890 1.00 86.81 564 ILE A CA 1
ATOM 4385 C C . ILE A 1 564 ? -10.257 3.589 -38.845 1.00 86.81 564 ILE A C 1
ATOM 4387 O O . ILE A 1 564 ? -10.047 2.452 -38.427 1.00 86.81 564 ILE A O 1
ATOM 4391 N N . THR A 1 565 ? -10.154 3.918 -40.132 1.00 90.25 565 THR A N 1
ATOM 4392 C CA . THR A 1 565 ? -9.673 2.994 -41.164 1.00 90.25 565 THR A CA 1
ATOM 4393 C C . THR A 1 565 ? -8.165 2.769 -41.044 1.00 90.25 565 THR A C 1
ATOM 4395 O O . THR A 1 565 ? -7.454 3.596 -40.470 1.00 90.25 565 THR A O 1
ATOM 4398 N N . GLU A 1 566 ? -7.676 1.673 -41.627 1.00 89.94 566 GLU A N 1
ATOM 4399 C CA . GLU A 1 566 ? -6.248 1.327 -41.693 1.00 89.94 566 GLU A CA 1
ATOM 4400 C C . GLU A 1 566 ? -5.407 2.474 -42.277 1.00 89.94 566 GLU A C 1
ATOM 4402 O O . GLU A 1 566 ? -4.494 2.983 -41.632 1.00 89.94 566 GLU A O 1
ATOM 4407 N N . ALA A 1 567 ? -5.802 2.981 -43.449 1.00 90.00 567 ALA A N 1
ATOM 4408 C CA . ALA A 1 567 ? -5.114 4.083 -44.118 1.00 90.00 567 ALA A CA 1
ATOM 4409 C C . ALA A 1 567 ? -5.053 5.354 -43.251 1.00 90.00 567 ALA A C 1
ATOM 4411 O O . ALA A 1 567 ? -4.023 6.020 -43.183 1.00 90.00 567 ALA A O 1
ATOM 4412 N N . LYS A 1 568 ? -6.137 5.670 -42.528 1.00 89.69 568 LYS A N 1
ATOM 4413 C CA . LYS A 1 568 ? -6.193 6.837 -41.634 1.00 89.69 568 LYS A CA 1
ATOM 4414 C C . LYS A 1 568 ? -5.341 6.646 -40.380 1.00 89.69 568 LYS A C 1
ATOM 4416 O O . LYS A 1 568 ? -4.826 7.621 -39.833 1.00 89.69 568 LYS A O 1
ATOM 4421 N N . PHE A 1 569 ? -5.202 5.411 -39.900 1.00 91.56 569 PHE A N 1
ATOM 4422 C CA . PHE A 1 569 ? -4.273 5.080 -38.826 1.00 91.56 569 PHE A CA 1
ATOM 4423 C C . PHE A 1 569 ? -2.822 5.273 -39.277 1.00 91.56 569 PHE A C 1
ATOM 4425 O O . PHE A 1 569 ? -2.087 6.000 -38.613 1.00 91.56 569 PHE A O 1
ATOM 4432 N N . GLN A 1 570 ? -2.443 4.710 -40.426 1.00 91.62 570 GLN A N 1
ATOM 4433 C CA . GLN A 1 570 ? -1.092 4.827 -40.985 1.00 91.62 570 GLN A CA 1
ATOM 4434 C C . GLN A 1 570 ? -0.723 6.286 -41.294 1.00 91.62 570 GLN A C 1
ATOM 4436 O O . GLN A 1 570 ? 0.376 6.725 -40.964 1.00 91.62 570 GLN A O 1
ATOM 4441 N N . GLU A 1 571 ? -1.661 7.077 -41.828 1.00 89.56 571 GLU A N 1
ATOM 4442 C CA . GLU A 1 571 ? -1.484 8.520 -42.041 1.00 89.56 571 GLU A CA 1
ATOM 4443 C C . GLU A 1 571 ? -1.204 9.263 -40.723 1.00 89.56 571 GLU A C 1
ATOM 4445 O O . GLU A 1 571 ? -0.276 10.069 -40.637 1.00 89.56 571 GLU A O 1
ATOM 4450 N N . ARG A 1 572 ? -1.991 8.989 -39.672 1.00 89.06 572 ARG A N 1
ATOM 4451 C CA . ARG A 1 572 ? -1.804 9.600 -38.345 1.00 89.06 572 ARG A CA 1
ATOM 4452 C C . ARG A 1 572 ? -0.490 9.179 -37.704 1.00 89.06 572 ARG A C 1
ATOM 4454 O O . ARG A 1 572 ? 0.193 10.022 -37.134 1.00 89.06 572 ARG A O 1
ATOM 4461 N N . LEU A 1 573 ? -0.139 7.900 -37.806 1.00 89.00 573 LEU A N 1
ATOM 4462 C CA . LEU A 1 573 ? 1.121 7.381 -37.293 1.00 89.00 573 LEU A CA 1
ATOM 4463 C C . LEU A 1 573 ? 2.302 8.063 -37.993 1.00 89.00 573 LEU A C 1
ATOM 4465 O O . LEU A 1 573 ? 3.198 8.551 -37.315 1.00 89.00 573 LEU A O 1
ATOM 4469 N N . GLY A 1 574 ? 2.250 8.194 -39.322 1.00 88.25 574 GLY A N 1
ATOM 4470 C CA . GLY A 1 574 ? 3.252 8.919 -40.104 1.00 88.25 574 GLY A CA 1
ATOM 4471 C C . GLY A 1 574 ? 3.378 10.388 -39.705 1.00 88.25 574 GLY A C 1
ATOM 4472 O O . GLY A 1 574 ? 4.487 10.859 -39.472 1.00 88.25 574 GLY A O 1
ATOM 4473 N N . LYS A 1 575 ? 2.253 11.098 -39.536 1.00 86.56 575 LYS A N 1
ATOM 4474 C CA . LYS A 1 575 ? 2.247 12.488 -39.039 1.00 86.56 575 LYS A CA 1
ATOM 4475 C C . LYS A 1 575 ? 2.893 12.605 -37.657 1.00 86.56 575 LYS A C 1
ATOM 4477 O O . LYS A 1 575 ? 3.704 13.499 -37.445 1.00 86.56 575 LYS A O 1
ATOM 4482 N N . ASN A 1 576 ? 2.594 11.675 -36.751 1.00 84.69 576 ASN A N 1
ATOM 4483 C CA . ASN A 1 576 ? 3.181 11.653 -35.409 1.00 84.69 576 ASN A CA 1
ATOM 4484 C C . ASN A 1 576 ? 4.699 11.397 -35.416 1.00 84.69 576 ASN A C 1
ATOM 4486 O O . ASN A 1 576 ? 5.364 11.758 -34.449 1.00 84.69 576 ASN A O 1
ATOM 4490 N N . MET A 1 577 ? 5.251 10.772 -36.464 1.00 88.75 577 MET A N 1
ATOM 4491 C CA . MET A 1 577 ? 6.696 10.529 -36.577 1.00 88.75 577 MET A CA 1
ATOM 4492 C C . MET A 1 577 ? 7.495 11.766 -37.017 1.00 88.75 577 MET A C 1
ATOM 4494 O O . MET A 1 577 ? 8.706 11.779 -36.814 1.00 88.75 577 MET A O 1
ATOM 4498 N N . VAL A 1 578 ? 6.851 12.789 -37.597 1.00 82.62 578 VAL A N 1
ATOM 4499 C CA . VAL A 1 578 ? 7.531 14.004 -38.093 1.00 82.62 578 VAL A CA 1
ATOM 4500 C C . VAL A 1 578 ? 8.088 14.840 -36.937 1.00 82.62 578 VAL A C 1
ATOM 4502 O O . VAL A 1 578 ? 9.270 15.167 -36.944 1.00 82.62 578 VAL A O 1
ATOM 4505 N N . ASP A 1 579 ? 7.271 15.092 -35.911 1.00 77.00 579 ASP A N 1
ATOM 4506 C CA . ASP A 1 579 ? 7.629 15.884 -34.723 1.00 77.00 579 ASP A CA 1
ATOM 4507 C C . ASP A 1 579 ? 7.567 15.022 -33.451 1.00 77.00 579 ASP A C 1
ATOM 4509 O O . ASP A 1 579 ? 6.908 15.350 -32.461 1.00 77.00 579 ASP A O 1
ATOM 4513 N N . PHE A 1 580 ? 8.204 13.850 -33.497 1.00 84.44 580 PHE A N 1
ATOM 4514 C CA . PHE A 1 580 ? 8.091 12.865 -32.426 1.00 84.44 580 PHE A CA 1
ATOM 4515 C C . PHE A 1 580 ? 8.847 13.287 -31.156 1.00 84.44 580 PHE A C 1
ATOM 4517 O O . PHE A 1 580 ? 10.079 13.263 -31.103 1.00 84.44 580 PHE A O 1
ATOM 4524 N N . ASP A 1 581 ? 8.107 13.594 -30.089 1.00 82.50 581 ASP A N 1
ATOM 4525 C CA . ASP A 1 581 ? 8.669 13.776 -28.750 1.00 82.50 581 ASP A 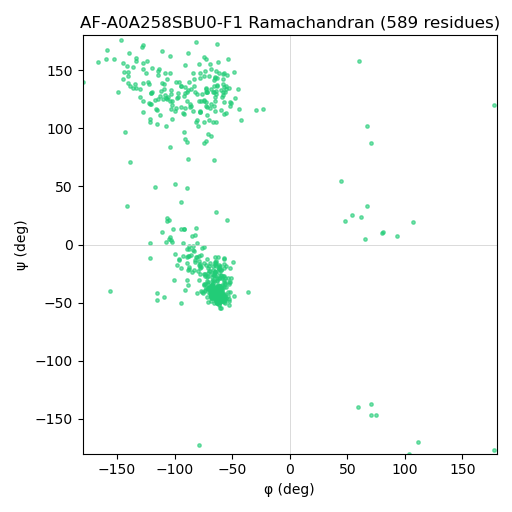CA 1
ATOM 4526 C C . ASP A 1 581 ? 9.029 12.411 -28.149 1.00 82.50 581 ASP A C 1
ATOM 4528 O O . ASP A 1 581 ? 8.158 11.663 -27.714 1.00 82.50 581 ASP A O 1
ATOM 4532 N N . VAL A 1 582 ? 10.323 12.089 -28.089 1.00 82.19 582 VAL A N 1
ATOM 4533 C CA . VAL A 1 582 ? 10.820 10.815 -27.542 1.00 82.19 582 VAL A CA 1
ATOM 4534 C C . VAL A 1 582 ? 10.403 10.601 -26.084 1.00 82.19 582 VAL A C 1
ATOM 4536 O O . VAL A 1 582 ? 10.107 9.468 -25.698 1.00 82.19 582 VAL A O 1
ATOM 4539 N N . ARG A 1 583 ? 10.350 11.666 -25.271 1.00 70.12 583 ARG A N 1
ATOM 4540 C CA . ARG A 1 583 ? 10.006 11.558 -23.845 1.00 70.12 583 ARG A CA 1
ATOM 4541 C C . ARG A 1 583 ? 8.536 11.220 -23.654 1.00 70.12 583 ARG A C 1
ATOM 4543 O O . ARG A 1 583 ? 8.208 10.454 -22.760 1.00 70.12 583 ARG A O 1
ATOM 4550 N N . ARG A 1 584 ? 7.656 11.776 -24.487 1.00 70.44 584 ARG A N 1
ATOM 4551 C CA . ARG A 1 584 ? 6.214 11.508 -24.405 1.00 70.44 584 ARG A CA 1
ATOM 4552 C C . ARG A 1 584 ? 5.781 10.307 -25.224 1.00 70.44 584 ARG A C 1
ATOM 4554 O O . ARG A 1 584 ? 4.869 9.620 -24.807 1.00 70.44 584 ARG A O 1
ATOM 4561 N N . GLY A 1 585 ? 6.405 10.064 -26.369 1.00 74.69 585 GLY A N 1
ATOM 4562 C CA . GLY A 1 585 ? 5.951 9.099 -27.366 1.00 74.69 585 GLY A CA 1
ATOM 4563 C C . GLY A 1 585 ? 6.452 7.673 -27.153 1.00 74.69 585 GLY A C 1
ATOM 4564 O O . GLY A 1 585 ? 5.835 6.750 -27.675 1.00 74.69 585 GLY A O 1
ATOM 4565 N N . CYS A 1 586 ? 7.539 7.469 -26.399 1.00 82.12 586 CYS A N 1
ATOM 4566 C CA . CYS A 1 586 ? 8.042 6.124 -26.093 1.00 82.12 586 CYS A CA 1
ATOM 4567 C C . CYS A 1 586 ? 7.595 5.587 -24.720 1.00 82.12 586 CYS A C 1
ATOM 4569 O O . CYS A 1 586 ? 7.671 4.380 -24.523 1.00 82.12 586 CYS A O 1
ATOM 4571 N N . ASP A 1 587 ? 7.128 6.435 -23.794 1.00 68.38 587 ASP A N 1
ATOM 4572 C CA . ASP A 1 587 ? 6.805 6.084 -22.389 1.00 68.38 587 ASP A CA 1
ATOM 4573 C C . ASP A 1 587 ? 5.298 5.882 -22.112 1.00 68.38 587 ASP A C 1
ATOM 4575 O O . ASP A 1 587 ? 4.865 5.872 -20.963 1.00 68.38 587 ASP A O 1
ATOM 4579 N N . VAL A 1 588 ? 4.461 5.762 -23.147 1.00 49.28 588 VAL A N 1
ATOM 4580 C CA . VAL A 1 588 ? 3.012 6.000 -23.033 1.00 49.28 588 VAL A CA 1
ATOM 4581 C C . VAL A 1 588 ? 2.269 4.951 -22.185 1.00 49.28 588 VAL A C 1
ATOM 4583 O O . VAL A 1 588 ? 1.762 3.947 -22.684 1.00 49.28 588 VAL A O 1
ATOM 4586 N N . SER A 1 589 ? 2.113 5.260 -20.899 1.00 34.47 589 SER A N 1
ATOM 4587 C CA . SER A 1 589 ? 1.000 4.848 -20.033 1.00 34.47 589 SER A CA 1
ATOM 4588 C C . SER A 1 589 ? -0.220 5.786 -20.157 1.00 34.47 589 SER A C 1
ATOM 4590 O O . SER A 1 589 ? -1.177 5.664 -19.399 1.00 34.47 589 SER A O 1
ATOM 4592 N N . SER A 1 590 ? -0.203 6.733 -21.106 1.00 25.23 590 SER A N 1
ATOM 4593 C CA . SER A 1 590 ? -1.239 7.761 -21.307 1.00 25.23 590 SER A CA 1
ATOM 4594 C C . SER A 1 590 ? -1.575 8.023 -22.788 1.00 25.23 590 SER A C 1
ATOM 4596 O O . SER A 1 590 ? -1.249 9.074 -23.334 1.00 25.23 590 SER A O 1
ATOM 4598 N N . VAL A 1 591 ? -2.241 7.065 -23.444 1.00 27.61 591 VAL A N 1
ATOM 4599 C CA . VAL A 1 591 ? -3.112 7.278 -24.623 1.00 27.61 591 VAL A CA 1
ATOM 4600 C C . VAL A 1 591 ? -4.347 6.411 -24.472 1.00 27.61 591 VAL A C 1
ATOM 4602 O O . VAL A 1 591 ? -4.170 5.210 -24.176 1.00 27.61 591 VAL A O 1
#

Radius of gyration: 32.38 Å; Cα contacts (8 Å, |Δi|>4): 897; chains: 1; bounding box: 110×47×79 Å

Foldseek 3Di:
DVVVVVVVVVVVVVVVVVVVVVVVVVVVVVVVVLQVVQQVVLVVQQVVQWDDWFFFPAAAEDAEEEEEAAPDAPDPDQPLCCADPVRHRPPDPLAQELLQVLQQVDPRYAKYWYAHDDPDDDDDDLQGGKIKGKFWPVPDPDQFGQYDQNLRLDDPVVVVVLVVLVVVVPDDDCPQDVSNLVSVLVSCLVSLVRLLCCLPTIGMDIDGDDSFGQKYWYKDKDKPPDDFDPDQFFDADSHWGIKIKIKTFMAGRVRHTNTIGMKIKGWRFDAAWDQDWDDDPVDTDGGTHTGTDIDIPDDDDPDDPNSVSNVRRHPRDRDDRPCPDLVSLLVSLVVVLVDPVDALSRSSLVCVQSSLSCLSVDQDDPSNVVSVLSLLQDPSNQADPNVVSNVVRVPQPCQSLQVSLLVSLLVPLQRLRNNQNSLLCNLVHPDQDLDQDPSLVSQLVDLSSCLRNLSSLLSLLVNALVCLVSLLVLLQVLLQVLVVCVVVPPPDDSVSSCSSNLSSLLSLLSSFLSNLVNQVSVVVCVVVCSHDPVCLLDPLNLLSCVRNPNPLLPRAHHPVPVPDDSVVVSVVSVVCNVPPDSVDNSPDPDD